Protein AF-A0A521H210-F1 (afdb_monomer)

Foldseek 3Di:
DDDDFFFEQKFWDFDDDPDDDDDDDDDDDDDDDDDDDDDDDDDDDDDDDDDDDDDDDDDDDDDDDDDDDDDDDDDDDDDDDDDDDDDDDDDDDDDDDDDDDDPDDPPVPPVPPPDDDDDDDDDDDDPDDDDDDDDDDDDDDDDDDDDDDDDPDPPPPPPVPPPPPDFDWFAWDQDQQRFIWFWKDKQNDDIFIAGAWLPAQFKAFEQVVCVVVVFDWAFDDWDFDLQAIDGWTWTWIWMQGPRLGIDIGTHTYDNHDYPPPRHGIHDYLVRCQSFKWWAALVRGTITTNDDFDPQKDFFDDDSSFTWAWKQFLNDTFIATETQSNTHGADLAFEWEFEPVVCVVNPVPDAAPGWIWIQGRPRDIDTWGKHFTPWIGGRPDIRRRYIYTYRDLHTQSVDPPRGIYGYSNHCNVFRWIDHPPVRMIHGDD

Solvent-accessible surface area (backbone atoms only — not comparable to full-atom values): 26868 Å² total; per-residue (Å²): 138,83,83,83,75,67,36,59,64,67,51,74,43,79,69,75,78,82,86,79,88,79,83,90,84,88,85,88,84,91,81,86,84,83,87,86,88,84,89,85,85,87,88,80,85,83,86,84,89,87,84,89,83,90,84,89,85,90,86,87,84,83,88,85,89,84,92,79,85,78,89,78,85,84,89,79,91,89,84,84,82,91,82,89,81,83,81,89,80,88,78,93,73,94,74,86,78,82,87,76,91,89,86,88,76,75,80,77,68,64,80,77,71,80,79,87,79,83,90,79,82,88,78,78,84,78,95,73,84,75,81,85,79,80,79,82,87,81,90,83,78,91,76,81,92,75,87,82,81,89,76,89,71,84,73,79,71,78,73,74,73,75,76,74,75,78,56,59,75,32,71,38,47,71,44,81,57,20,43,34,30,36,60,32,25,56,72,81,42,80,75,36,30,24,32,42,16,40,57,29,38,57,28,34,34,17,44,68,58,42,52,74,70,68,53,72,72,43,90,45,68,68,46,79,39,71,47,32,75,41,76,27,27,29,33,79,44,40,39,31,34,76,91,76,46,72,45,80,43,75,23,40,27,33,65,62,34,57,92,49,89,60,42,47,35,38,45,8,28,71,62,56,51,80,50,32,33,30,42,35,58,94,66,37,22,36,25,48,65,44,80,82,51,88,58,61,42,70,20,57,67,57,85,58,20,39,28,38,68,29,33,38,60,80,40,79,40,68,26,35,41,18,40,56,43,28,32,50,70,66,90,52,25,48,34,39,28,33,59,68,55,31,51,74,52,66,62,74,67,84,56,83,43,57,30,40,34,53,40,59,87,76,44,76,42,73,27,43,26,36,79,43,87,35,35,31,49,81,92,49,72,44,82,53,28,32,39,35,38,46,59,75,39,38,49,51,51,45,93,85,51,64,20,34,39,19,30,28,39,44,64,78,32,31,42,30,45,27,66,84,80,31,34,33,24,39,49,133

Structure (mmCIF, N/CA/C/O backbone):
data_AF-A0A521H210-F1
#
_entry.id   AF-A0A521H210-F1
#
loop_
_atom_site.group_PDB
_atom_site.id
_atom_site.type_symbol
_atom_site.label_atom_id
_atom_site.label_alt_id
_atom_site.label_comp_id
_atom_site.label_asym_id
_atom_site.label_entity_id
_atom_site.label_seq_id
_atom_site.pdbx_PDB_ins_code
_atom_site.Cartn_x
_atom_site.Cartn_y
_atom_site.Cartn_z
_atom_site.occupancy
_atom_site.B_iso_or_equiv
_atom_site.auth_seq_id
_atom_site.auth_comp_id
_atom_site.auth_asym_id
_atom_site.auth_atom_id
_atom_site.pdbx_PDB_model_num
ATOM 1 N N . MET A 1 1 ? 28.533 20.257 -4.626 1.00 31.44 1 MET A N 1
ATOM 2 C CA . MET A 1 1 ? 28.173 19.083 -3.803 1.00 31.44 1 MET A CA 1
ATOM 3 C C . MET A 1 1 ? 26.727 19.253 -3.381 1.00 31.44 1 MET A C 1
ATOM 5 O O . MET A 1 1 ? 26.451 20.008 -2.462 1.00 31.44 1 MET A O 1
ATOM 9 N N . GLU A 1 2 ? 25.808 18.658 -4.132 1.00 26.38 2 GLU A N 1
ATOM 10 C CA . GLU A 1 2 ? 24.368 18.766 -3.897 1.00 26.38 2 GLU A CA 1
ATOM 11 C C . GLU A 1 2 ? 23.937 17.600 -2.999 1.00 26.38 2 GLU A C 1
ATOM 13 O O . GLU A 1 2 ? 24.191 16.435 -3.316 1.00 26.38 2 GLU A O 1
ATOM 18 N N . ALA A 1 3 ? 23.385 17.909 -1.826 1.00 26.48 3 ALA A N 1
ATOM 19 C CA . ALA A 1 3 ? 22.962 16.905 -0.859 1.00 26.48 3 ALA A CA 1
ATOM 20 C C . ALA A 1 3 ? 21.762 16.126 -1.424 1.00 26.48 3 ALA A C 1
ATOM 22 O O . ALA A 1 3 ? 20.662 16.665 -1.543 1.00 26.48 3 ALA A O 1
ATOM 23 N N . LYS A 1 4 ? 21.979 14.856 -1.786 1.00 30.14 4 LYS A N 1
ATOM 24 C CA . LYS A 1 4 ? 20.923 13.939 -2.233 1.00 30.14 4 LYS A CA 1
ATOM 25 C C . LYS A 1 4 ? 19.913 13.732 -1.097 1.00 30.14 4 LYS A C 1
ATOM 27 O O . LYS A 1 4 ? 20.195 13.009 -0.144 1.00 30.14 4 LYS A O 1
ATOM 32 N N . ARG A 1 5 ? 18.733 14.348 -1.202 1.00 34.69 5 ARG A N 1
ATOM 33 C CA . ARG A 1 5 ? 17.569 14.018 -0.367 1.00 34.69 5 ARG A CA 1
ATOM 34 C C . ARG A 1 5 ? 17.012 12.679 -0.852 1.00 34.69 5 ARG A C 1
ATOM 36 O O . ARG A 1 5 ? 16.705 12.541 -2.031 1.00 34.69 5 ARG A O 1
ATOM 43 N N . THR A 1 6 ? 16.936 11.688 0.031 1.00 33.56 6 THR A N 1
ATOM 44 C CA . THR A 1 6 ? 16.388 10.356 -0.278 1.00 33.56 6 THR A CA 1
ATOM 45 C C . THR A 1 6 ? 15.039 10.206 0.417 1.00 33.56 6 THR A C 1
ATOM 47 O O . THR A 1 6 ? 14.950 10.411 1.625 1.00 33.56 6 THR A O 1
ATOM 50 N N . CYS A 1 7 ? 13.977 9.875 -0.322 1.00 32.03 7 CYS A N 1
ATOM 51 C CA . CYS A 1 7 ? 12.691 9.520 0.283 1.00 32.03 7 CYS A CA 1
ATOM 52 C C . CYS A 1 7 ? 12.790 8.093 0.821 1.00 32.03 7 CYS A C 1
ATOM 54 O O . CYS A 1 7 ? 12.877 7.171 0.023 1.00 32.03 7 CYS A O 1
ATOM 56 N N . ARG A 1 8 ? 12.810 7.885 2.140 1.00 36.78 8 ARG A N 1
ATOM 57 C CA . ARG A 1 8 ? 12.809 6.531 2.718 1.00 36.78 8 ARG A CA 1
ATOM 58 C C . ARG A 1 8 ? 11.376 6.027 2.882 1.00 36.78 8 ARG A C 1
ATOM 60 O O . ARG A 1 8 ? 10.530 6.758 3.390 1.00 36.78 8 ARG A O 1
ATOM 67 N N . ALA A 1 9 ? 11.128 4.773 2.507 1.00 41.47 9 ALA A N 1
ATOM 68 C CA . ALA A 1 9 ? 9.922 4.049 2.910 1.00 41.47 9 ALA A CA 1
ATOM 69 C C . ALA A 1 9 ? 9.745 4.096 4.442 1.00 41.47 9 ALA A C 1
ATOM 71 O O . ALA A 1 9 ? 10.730 4.014 5.189 1.00 41.47 9 ALA A O 1
ATOM 72 N N . TRP A 1 10 ? 8.497 4.256 4.897 1.00 49.28 10 TRP A N 1
ATOM 73 C CA . TRP A 1 10 ? 8.170 4.419 6.312 1.00 49.28 10 TRP A CA 1
ATOM 74 C C . TRP A 1 10 ? 8.688 3.245 7.137 1.00 49.28 10 TRP A C 1
ATOM 76 O O . TRP A 1 10 ? 8.530 2.077 6.788 1.00 49.28 10 TRP A O 1
ATOM 86 N N . ARG A 1 11 ? 9.299 3.579 8.270 1.00 53.41 11 ARG A N 1
ATOM 87 C CA . ARG A 1 11 ? 9.609 2.633 9.334 1.00 53.41 11 ARG A CA 1
ATOM 88 C C . ARG A 1 11 ? 8.986 3.182 10.598 1.00 53.41 11 ARG A C 1
ATOM 90 O O . ARG A 1 11 ? 9.487 4.162 11.139 1.00 53.41 11 ARG A O 1
ATOM 97 N N . CYS A 1 12 ? 7.925 2.542 11.067 1.00 42.34 12 CYS A N 1
ATOM 98 C CA . CYS A 1 12 ? 7.531 2.694 12.457 1.00 42.34 12 CYS A CA 1
ATOM 99 C C . CYS A 1 12 ? 8.494 1.843 13.282 1.00 42.34 12 CYS A C 1
ATOM 101 O O . CYS A 1 12 ? 8.622 0.640 13.047 1.00 42.34 12 CYS A O 1
ATOM 103 N N . ARG A 1 13 ? 9.210 2.461 14.219 1.00 47.69 13 ARG A N 1
ATOM 104 C CA . ARG A 1 13 ? 9.958 1.720 15.236 1.00 47.69 13 ARG A CA 1
ATOM 105 C C . ARG A 1 13 ? 9.367 2.042 16.605 1.00 47.69 13 ARG A C 1
ATOM 107 O O . ARG A 1 13 ? 9.136 3.222 16.883 1.00 47.69 13 ARG A O 1
ATOM 114 N N . PRO A 1 14 ? 9.136 1.039 17.468 1.00 42.44 14 PRO A N 1
ATOM 115 C CA . PRO A 1 14 ? 8.892 1.318 18.872 1.00 42.44 14 PRO A CA 1
ATOM 116 C C . PRO A 1 14 ? 10.108 2.058 19.443 1.00 42.44 14 PRO A C 1
ATOM 118 O O . PRO A 1 14 ? 11.252 1.644 19.237 1.00 42.44 14 PRO A O 1
ATOM 121 N N . ALA A 1 15 ? 9.865 3.177 20.126 1.00 36.53 15 ALA A N 1
ATOM 122 C CA . ALA A 1 15 ? 10.895 3.841 20.907 1.00 36.53 15 ALA A CA 1
ATOM 123 C C . ALA A 1 15 ? 11.220 2.942 22.110 1.00 36.53 15 ALA A C 1
ATOM 125 O O . ALA A 1 15 ? 10.415 2.814 23.029 1.00 36.53 15 ALA A O 1
ATOM 126 N N . PHE A 1 16 ? 12.368 2.265 22.086 1.00 30.52 16 PHE A N 1
ATOM 127 C CA . PHE A 1 16 ? 12.839 1.516 23.248 1.00 30.52 16 PHE A CA 1
ATOM 128 C C . PHE A 1 16 ? 13.453 2.494 24.260 1.00 30.52 16 PHE A C 1
ATOM 130 O O . PHE A 1 16 ? 14.370 3.232 23.885 1.00 30.52 16 PHE A O 1
ATOM 137 N N . PRO A 1 17 ? 13.011 2.518 25.531 1.00 32.69 17 PRO A N 1
ATOM 138 C CA . PRO A 1 17 ? 13.785 3.164 26.579 1.00 32.69 17 PRO A CA 1
ATOM 139 C C . PRO A 1 17 ? 15.101 2.402 26.789 1.00 32.69 17 PRO A C 1
ATOM 141 O O . PRO A 1 17 ? 15.158 1.177 26.656 1.00 32.69 17 PRO A O 1
ATOM 144 N N . ALA A 1 18 ? 16.168 3.147 27.086 1.00 31.72 18 ALA A N 1
ATOM 145 C CA . ALA A 1 18 ? 17.488 2.602 27.370 1.00 31.72 18 ALA A CA 1
ATOM 146 C C . ALA A 1 18 ? 17.415 1.526 28.468 1.00 31.72 18 ALA A C 1
ATOM 148 O O . ALA A 1 18 ? 16.742 1.686 29.484 1.00 31.72 18 ALA A O 1
ATOM 149 N N . THR A 1 19 ? 18.117 0.424 28.214 1.00 32.44 19 THR A N 1
ATOM 150 C CA . THR A 1 19 ? 18.245 -0.785 29.033 1.00 32.44 19 THR A CA 1
ATOM 151 C C . THR A 1 19 ? 18.390 -0.512 30.531 1.00 32.44 19 THR A C 1
ATOM 153 O O . THR A 1 19 ? 19.393 0.054 30.962 1.00 32.44 19 THR A O 1
ATOM 156 N N . VAL A 1 20 ? 17.447 -1.030 31.321 1.00 31.23 20 VAL A N 1
ATOM 157 C CA . VAL A 1 20 ? 17.667 -1.371 32.731 1.00 31.23 20 VAL A CA 1
ATOM 158 C C . VAL A 1 20 ? 18.105 -2.833 32.777 1.00 31.23 20 VAL A C 1
ATOM 160 O O . VAL A 1 20 ? 17.408 -3.726 32.303 1.00 31.23 20 VAL A O 1
ATOM 163 N N . THR A 1 21 ? 19.301 -3.060 33.306 1.00 34.91 21 THR A N 1
ATOM 164 C CA . THR A 1 21 ? 19.886 -4.374 33.580 1.00 34.91 21 THR A CA 1
ATOM 165 C C . THR A 1 21 ? 19.060 -5.127 34.624 1.00 34.91 21 THR A C 1
ATOM 167 O O . THR A 1 21 ? 18.869 -4.618 35.727 1.00 34.91 21 THR A O 1
ATOM 170 N N . SER A 1 22 ? 18.618 -6.348 34.315 1.00 33.69 22 SER A N 1
ATOM 171 C CA . SER A 1 22 ? 18.104 -7.296 35.314 1.00 33.69 22 SER A CA 1
ATOM 172 C C . SER A 1 22 ? 19.176 -8.326 35.690 1.00 33.69 22 SER A C 1
ATOM 174 O O . SER A 1 22 ? 19.973 -8.708 34.827 1.00 33.69 22 SER A O 1
ATOM 176 N N . PRO A 1 23 ? 19.213 -8.783 36.955 1.00 47.47 23 PRO A N 1
ATOM 177 C CA . PRO A 1 23 ? 20.212 -9.723 37.428 1.00 47.47 23 PRO A CA 1
ATOM 178 C C . PRO A 1 23 ? 19.828 -11.185 37.155 1.00 47.47 23 PRO A C 1
ATOM 180 O O . PRO A 1 23 ? 18.670 -11.554 36.980 1.00 47.47 23 PRO A O 1
ATOM 183 N N . THR A 1 24 ? 20.879 -11.996 37.152 1.00 43.38 24 THR A N 1
ATOM 184 C CA . THR A 1 24 ? 20.959 -13.458 37.114 1.00 43.38 24 THR A CA 1
ATOM 185 C C . THR A 1 24 ? 20.051 -14.181 38.104 1.00 43.38 24 THR A C 1
ATOM 187 O O . THR A 1 24 ? 20.038 -13.813 39.275 1.00 43.38 24 THR A O 1
ATOM 190 N N . LEU A 1 25 ? 19.479 -15.317 37.687 1.00 37.53 25 LEU A N 1
ATOM 191 C CA . LEU A 1 25 ? 19.225 -16.464 38.565 1.00 37.53 25 LEU A CA 1
ATOM 192 C C . LEU A 1 25 ? 19.379 -17.784 37.794 1.00 37.53 25 LEU A C 1
ATOM 194 O O . LEU A 1 25 ? 18.882 -17.950 36.681 1.00 37.53 25 LEU A O 1
ATOM 198 N N . SER A 1 26 ? 20.130 -18.693 38.411 1.00 35.31 26 SER A N 1
ATOM 199 C CA . SER A 1 26 ? 20.412 -20.066 38.008 1.00 35.31 26 SER A CA 1
ATOM 200 C C . SER A 1 26 ? 19.320 -21.021 38.502 1.00 35.31 26 SER A C 1
ATOM 202 O O . SER A 1 26 ? 18.672 -20.771 39.514 1.00 35.31 26 SER A O 1
ATOM 204 N N . GLY A 1 27 ? 19.153 -22.157 37.822 1.00 32.28 27 GLY A N 1
ATOM 205 C CA . GLY A 1 27 ? 18.321 -23.257 38.312 1.00 32.28 27 GLY A CA 1
ATOM 206 C C . GLY A 1 27 ? 18.152 -24.366 37.280 1.00 32.28 27 GLY A C 1
ATOM 207 O O . GLY A 1 27 ? 17.397 -24.227 36.326 1.00 32.28 27 GLY A O 1
ATOM 208 N N . ALA A 1 28 ? 18.888 -25.459 37.465 1.00 36.91 28 ALA A N 1
ATOM 209 C CA . ALA A 1 28 ? 18.878 -26.655 36.629 1.00 36.91 28 ALA A CA 1
ATOM 210 C C . ALA A 1 28 ? 17.732 -27.620 36.993 1.00 36.91 28 ALA A C 1
ATOM 212 O O . ALA A 1 28 ? 17.402 -27.759 38.166 1.00 36.91 28 ALA A O 1
ATOM 213 N N . SER A 1 29 ? 17.215 -28.384 36.022 1.00 32.16 29 SER A N 1
ATOM 214 C CA . SER A 1 29 ? 17.187 -29.859 36.101 1.00 32.16 29 SER A CA 1
ATOM 215 C C . SER A 1 29 ? 16.646 -30.542 34.830 1.00 32.16 29 SER A C 1
ATOM 217 O O . SER A 1 29 ? 15.703 -30.111 34.178 1.00 32.16 29 SER A O 1
ATOM 219 N N . SER A 1 30 ? 17.349 -31.628 34.519 1.00 35.16 30 SER A N 1
ATOM 220 C CA . SER A 1 30 ? 17.167 -32.756 33.595 1.00 35.16 30 SER A CA 1
ATOM 221 C C . SER A 1 30 ? 15.763 -33.186 33.125 1.00 35.16 30 SER A C 1
ATOM 223 O O . SER A 1 30 ? 14.871 -33.411 33.936 1.00 35.16 30 SER A O 1
ATOM 225 N N . GLY A 1 31 ? 15.673 -33.567 31.842 1.00 29.23 31 GLY A N 1
ATOM 226 C CA . GLY A 1 31 ? 14.646 -34.461 31.284 1.00 29.23 31 GLY A CA 1
ATOM 227 C C . GLY A 1 31 ? 15.064 -35.007 29.908 1.00 29.23 31 GLY A C 1
ATOM 228 O O . GLY A 1 31 ? 15.591 -34.267 29.092 1.00 29.23 31 GLY A O 1
ATOM 229 N N . ARG A 1 32 ? 14.922 -36.317 29.683 1.00 31.28 32 ARG A N 1
ATOM 230 C CA . ARG A 1 32 ? 15.595 -37.140 28.652 1.00 31.28 32 ARG A CA 1
ATOM 231 C C . ARG A 1 32 ? 15.063 -36.983 27.215 1.00 31.28 32 ARG A C 1
ATOM 233 O O . ARG A 1 32 ? 13.867 -36.854 26.997 1.00 31.28 32 ARG A O 1
ATOM 240 N N . LEU A 1 33 ? 15.976 -37.156 26.252 1.00 34.97 33 LEU A N 1
ATOM 241 C CA . LEU A 1 33 ? 15.735 -37.457 24.829 1.00 34.97 33 LEU A CA 1
ATOM 242 C C . LEU A 1 33 ? 15.386 -38.942 24.603 1.00 34.97 33 LEU A C 1
ATOM 244 O O . LEU A 1 33 ? 15.805 -39.795 25.394 1.00 34.97 33 LEU A O 1
ATOM 248 N N . PRO A 1 34 ? 14.850 -39.270 23.412 1.00 44.22 34 PRO A N 1
ATOM 249 C CA . PRO A 1 34 ? 15.469 -40.340 22.639 1.00 44.22 34 PRO A CA 1
ATOM 250 C C . PRO A 1 34 ? 15.859 -39.951 21.199 1.00 44.22 34 PRO A C 1
ATOM 252 O O . PRO A 1 34 ? 15.201 -39.187 20.501 1.00 44.22 34 PRO A O 1
ATOM 255 N N . ARG A 1 35 ? 16.995 -40.554 20.826 1.00 30.86 35 ARG A N 1
ATOM 256 C CA . ARG A 1 35 ? 17.566 -40.932 19.515 1.00 30.86 35 ARG A CA 1
ATOM 257 C C . ARG A 1 35 ? 16.498 -41.253 18.447 1.00 30.86 35 ARG A C 1
ATOM 259 O O . ARG A 1 35 ? 15.426 -41.705 18.806 1.00 30.86 35 ARG A O 1
ATOM 266 N N . SER A 1 36 ? 16.701 -41.218 17.130 1.00 30.19 36 SER A N 1
ATOM 267 C CA . SER A 1 36 ? 17.809 -40.932 16.205 1.00 30.19 36 SER A CA 1
ATOM 268 C C . SER A 1 36 ? 17.250 -41.137 14.788 1.00 30.19 36 SER A C 1
ATOM 270 O O . SER A 1 36 ? 16.510 -42.098 14.592 1.00 30.19 36 SER A O 1
ATOM 272 N N . CYS A 1 37 ? 17.687 -40.372 13.787 1.00 27.47 37 CYS A N 1
ATOM 273 C CA . CYS A 1 37 ? 17.917 -40.911 12.440 1.00 27.47 37 CYS A CA 1
ATOM 274 C C . CYS A 1 37 ? 18.863 -40.001 11.655 1.00 27.47 37 CYS A C 1
ATOM 276 O O . CYS A 1 37 ? 18.817 -38.779 11.761 1.00 27.47 37 CYS A O 1
ATOM 278 N N . ALA A 1 38 ? 19.778 -40.640 10.936 1.00 29.42 38 ALA A N 1
ATOM 279 C CA . ALA A 1 38 ? 20.983 -40.066 10.370 1.00 29.42 38 ALA A CA 1
ATOM 280 C C . ALA A 1 38 ? 20.926 -39.974 8.837 1.00 29.42 38 ALA A C 1
ATOM 282 O O . ALA A 1 38 ? 20.144 -40.662 8.183 1.00 29.42 38 ALA A O 1
ATOM 283 N N . SER A 1 39 ? 21.924 -39.252 8.309 1.00 29.44 39 SER A N 1
ATOM 284 C CA . SER A 1 39 ? 22.456 -39.282 6.933 1.00 29.44 39 SER A CA 1
ATOM 285 C C . SER A 1 39 ? 21.775 -38.305 5.949 1.00 29.44 39 SER A C 1
ATOM 287 O O . SER A 1 39 ? 20.563 -38.181 5.945 1.00 29.44 39 SER A O 1
ATOM 289 N N . ARG A 1 40 ? 22.456 -37.534 5.087 1.00 30.59 40 ARG A N 1
ATOM 290 C CA . ARG A 1 40 ? 23.865 -37.453 4.655 1.00 30.59 40 ARG A CA 1
ATOM 291 C C . ARG A 1 40 ? 24.197 -35.989 4.319 1.00 30.59 40 ARG A C 1
ATOM 293 O O . ARG A 1 40 ? 23.478 -35.375 3.538 1.00 30.59 40 ARG A O 1
ATOM 300 N N . ALA A 1 41 ? 25.321 -35.468 4.810 1.00 29.64 41 ALA A N 1
ATOM 301 C CA . ALA A 1 41 ? 25.922 -34.223 4.327 1.00 29.64 41 ALA A CA 1
ATOM 302 C C . ALA A 1 41 ? 27.171 -34.561 3.499 1.00 29.64 41 ALA A C 1
ATOM 304 O O . ALA A 1 41 ? 28.037 -35.307 3.960 1.00 29.64 41 ALA A O 1
ATOM 305 N N . ARG A 1 42 ? 27.255 -34.043 2.266 1.00 32.88 42 ARG A N 1
ATOM 306 C CA . ARG A 1 42 ? 28.463 -34.130 1.434 1.00 32.88 42 ARG A CA 1
ATOM 307 C C . ARG A 1 42 ? 29.364 -32.933 1.722 1.00 32.88 42 ARG A C 1
ATOM 309 O O . ARG A 1 42 ? 28.931 -31.787 1.708 1.00 32.88 42 ARG A O 1
ATOM 316 N N . SER A 1 43 ? 30.616 -33.272 1.992 1.00 28.30 43 SER A N 1
ATOM 317 C CA . SER A 1 43 ? 31.767 -32.414 2.242 1.00 28.30 43 SER A CA 1
ATOM 318 C C . SER A 1 43 ? 32.208 -31.672 0.975 1.00 28.30 43 SER A C 1
ATOM 320 O O . SER A 1 43 ? 32.432 -32.308 -0.054 1.00 28.30 43 SER A O 1
ATOM 322 N N . CYS A 1 44 ? 32.402 -30.354 1.074 1.00 30.75 44 CYS A N 1
ATOM 323 C CA . CYS A 1 44 ? 33.245 -29.584 0.160 1.00 30.75 44 CYS A CA 1
ATOM 324 C C . CYS A 1 44 ? 34.423 -29.002 0.950 1.00 30.75 44 CYS A C 1
ATOM 326 O O . CYS A 1 44 ? 34.255 -28.244 1.907 1.00 30.75 44 CYS A O 1
ATOM 328 N N . LYS A 1 45 ? 35.624 -29.420 0.542 1.00 30.06 45 LYS A N 1
ATOM 329 C CA . LYS A 1 45 ? 36.933 -29.079 1.103 1.00 30.06 45 LYS A CA 1
ATOM 330 C C . LYS A 1 45 ? 37.266 -27.594 0.900 1.00 30.06 45 LYS A C 1
ATOM 332 O O . LYS A 1 45 ? 37.170 -27.084 -0.212 1.00 30.06 45 LYS A O 1
ATOM 337 N N . ARG A 1 46 ? 37.761 -26.943 1.956 1.00 33.94 46 ARG A N 1
ATOM 338 C CA . ARG A 1 46 ? 38.636 -25.757 1.882 1.00 33.94 46 ARG A CA 1
ATOM 339 C C . ARG A 1 46 ? 40.078 -26.197 1.595 1.00 33.94 46 ARG A C 1
ATOM 341 O O . ARG A 1 46 ? 40.481 -27.226 2.139 1.00 33.94 46 ARG A O 1
ATOM 348 N N . PRO A 1 47 ? 40.893 -25.384 0.907 1.00 43.94 47 PRO A N 1
ATOM 349 C CA . PRO A 1 47 ? 42.327 -25.363 1.128 1.00 43.94 47 PRO A CA 1
ATOM 350 C C . PRO A 1 47 ? 42.775 -24.123 1.909 1.00 43.94 47 PRO A C 1
ATOM 352 O O . PRO A 1 47 ? 42.078 -23.114 2.020 1.00 43.94 47 PRO A O 1
ATOM 355 N N . ALA A 1 48 ? 43.939 -24.308 2.517 1.00 32.38 48 ALA A N 1
ATOM 356 C CA . ALA A 1 48 ? 44.527 -23.549 3.597 1.00 32.38 48 ALA A CA 1
ATOM 357 C C . ALA A 1 48 ? 45.338 -22.323 3.142 1.00 32.38 48 ALA A C 1
ATOM 359 O O . ALA A 1 48 ? 45.546 -22.066 1.960 1.00 32.38 48 ALA A O 1
ATOM 360 N N . ALA A 1 49 ? 45.771 -21.586 4.161 1.00 33.34 49 ALA A N 1
ATOM 361 C CA . ALA A 1 49 ? 46.521 -20.345 4.143 1.00 33.34 49 ALA A CA 1
ATOM 362 C C . ALA A 1 49 ? 47.920 -20.435 3.509 1.00 33.34 49 ALA A C 1
ATOM 364 O O . ALA A 1 49 ? 48.596 -21.457 3.601 1.00 33.34 49 ALA A O 1
ATOM 365 N N . ALA A 1 50 ? 48.391 -19.287 3.015 1.00 32.56 50 ALA A N 1
ATOM 366 C CA . ALA A 1 50 ? 49.806 -18.981 2.847 1.00 32.56 50 ALA A CA 1
ATOM 367 C C . ALA A 1 50 ? 50.097 -17.528 3.288 1.00 32.56 50 ALA A C 1
ATOM 369 O O . ALA A 1 50 ? 49.567 -16.562 2.744 1.00 32.56 50 ALA A O 1
ATOM 370 N N . ARG A 1 51 ? 50.946 -17.402 4.308 1.00 35.94 51 ARG A N 1
ATOM 371 C CA . ARG A 1 51 ? 51.849 -16.285 4.661 1.00 35.94 51 ARG A CA 1
ATOM 372 C C . ARG A 1 51 ? 53.165 -16.988 5.046 1.00 35.94 51 ARG A C 1
ATOM 374 O O . ARG A 1 51 ? 53.043 -18.086 5.594 1.00 35.94 51 ARG A O 1
ATOM 381 N N . PRO A 1 52 ? 54.379 -16.437 4.819 1.00 48.72 52 PRO A N 1
ATOM 382 C CA . PRO A 1 52 ? 54.765 -15.098 5.301 1.00 48.72 52 PRO A CA 1
ATOM 383 C C . PRO A 1 52 ? 55.829 -14.346 4.458 1.00 48.72 52 PRO A C 1
ATOM 385 O O . PRO A 1 52 ? 56.478 -14.927 3.602 1.00 48.72 52 PRO A O 1
ATOM 388 N N . SER A 1 53 ? 56.093 -13.074 4.790 1.00 32.25 53 SER A N 1
ATOM 389 C CA . SER A 1 53 ? 57.470 -12.575 4.993 1.00 32.25 53 SER A CA 1
ATOM 390 C C . SER A 1 53 ? 57.482 -11.171 5.610 1.00 32.25 53 SER A C 1
ATOM 392 O O . SER A 1 53 ? 56.732 -10.285 5.204 1.00 32.25 53 SER A O 1
ATOM 394 N N . LEU A 1 54 ? 58.354 -11.010 6.607 1.00 34.22 54 LEU A N 1
ATOM 395 C CA . LEU A 1 54 ? 58.716 -9.777 7.301 1.00 34.22 54 LEU A CA 1
ATOM 396 C C . LEU A 1 54 ? 59.463 -8.788 6.387 1.00 34.22 54 LEU A C 1
ATOM 398 O O . LEU A 1 54 ? 60.216 -9.196 5.510 1.00 34.22 54 LEU A O 1
ATOM 402 N N . GLY A 1 55 ? 59.355 -7.496 6.709 1.00 29.03 55 GLY A N 1
ATOM 403 C CA . GLY A 1 55 ? 60.237 -6.432 6.226 1.00 29.03 55 GLY A CA 1
ATOM 404 C C . GLY A 1 55 ? 59.993 -5.134 7.000 1.00 29.03 55 GLY A C 1
ATOM 405 O O . GLY A 1 55 ? 58.952 -4.506 6.873 1.00 29.03 55 GLY A O 1
ATOM 406 N N . SER A 1 56 ? 60.934 -4.790 7.870 1.00 31.58 56 SER A N 1
ATOM 407 C CA . SER A 1 56 ? 60.912 -3.759 8.916 1.00 31.58 56 SER A CA 1
ATOM 408 C C . SER A 1 56 ? 61.277 -2.336 8.447 1.00 31.58 56 SER A C 1
ATOM 410 O O . SER A 1 56 ? 62.198 -2.224 7.646 1.00 31.58 56 SER A O 1
ATOM 412 N N . ARG A 1 57 ? 60.725 -1.274 9.070 1.00 32.41 57 ARG A N 1
ATOM 413 C CA . ARG A 1 57 ? 61.425 -0.299 9.966 1.00 32.41 57 ARG A CA 1
ATOM 414 C C . ARG A 1 57 ? 60.796 1.113 10.025 1.00 32.41 57 ARG A C 1
ATOM 416 O O . ARG A 1 57 ? 60.586 1.756 9.012 1.00 32.41 57 ARG A O 1
ATOM 423 N N . MET A 1 58 ? 60.709 1.575 11.282 1.00 29.56 58 MET A N 1
ATOM 424 C CA . MET A 1 58 ? 60.988 2.912 11.853 1.00 29.56 58 MET A CA 1
ATOM 425 C C . MET A 1 58 ? 60.095 4.134 11.580 1.00 29.56 58 MET A C 1
ATOM 427 O O . MET A 1 58 ? 59.932 4.589 10.458 1.00 29.56 58 MET A O 1
ATOM 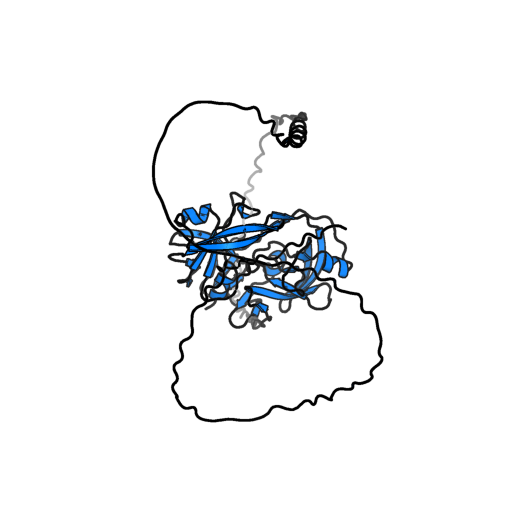431 N N . GLY A 1 59 ? 59.692 4.770 12.692 1.00 29.31 59 GLY A N 1
ATOM 432 C CA . GLY A 1 59 ? 59.269 6.172 12.751 1.00 29.31 59 GLY A CA 1
ATOM 433 C C . GLY A 1 59 ? 58.473 6.525 14.012 1.00 29.31 59 GLY A C 1
ATOM 434 O O . GLY A 1 59 ? 57.269 6.728 13.935 1.00 29.31 59 GLY A O 1
ATOM 435 N N . ALA A 1 60 ? 59.125 6.573 15.178 1.00 32.59 60 ALA A N 1
ATOM 436 C CA . ALA A 1 60 ? 58.531 7.005 16.447 1.00 32.59 60 ALA A CA 1
ATOM 437 C C . ALA A 1 60 ? 58.643 8.530 16.642 1.00 32.59 60 ALA A C 1
ATOM 439 O O . ALA A 1 60 ? 59.707 9.097 16.402 1.00 32.59 60 ALA A O 1
ATOM 440 N N . ALA A 1 61 ? 57.600 9.174 17.183 1.00 32.53 61 ALA A N 1
ATOM 441 C CA . ALA A 1 61 ? 57.688 10.530 17.732 1.00 32.53 61 ALA A CA 1
ATOM 442 C C . ALA A 1 61 ? 56.812 10.714 18.991 1.00 32.53 61 ALA A C 1
ATOM 444 O O . ALA A 1 61 ? 55.603 10.884 18.927 1.00 32.53 61 ALA A O 1
ATOM 445 N N . ARG A 1 62 ? 57.511 10.655 20.133 1.00 31.73 62 ARG A N 1
ATOM 446 C CA . ARG A 1 62 ? 57.396 11.420 21.394 1.00 31.73 62 ARG A CA 1
ATOM 447 C C . ARG A 1 62 ? 56.018 11.812 21.958 1.00 31.73 62 ARG A C 1
ATOM 449 O O . ARG A 1 62 ? 55.380 12.756 21.512 1.00 31.73 62 ARG A O 1
ATOM 456 N N . ALA A 1 63 ? 55.739 11.234 23.127 1.00 31.66 63 ALA A N 1
ATOM 457 C CA . ALA A 1 63 ? 54.918 11.805 24.193 1.00 31.66 63 ALA A CA 1
ATOM 458 C C . ALA A 1 63 ? 55.751 12.730 25.113 1.00 31.66 63 ALA A C 1
ATOM 460 O O . ALA A 1 63 ? 56.934 12.470 25.353 1.00 31.66 63 ALA A O 1
ATOM 461 N N . ARG A 1 64 ? 55.122 13.766 25.687 1.00 36.84 64 ARG A N 1
ATOM 462 C CA . ARG A 1 64 ? 55.589 14.453 26.906 1.00 36.84 64 ARG A CA 1
ATOM 463 C C . ARG A 1 64 ? 54.500 14.400 27.983 1.00 36.84 64 ARG A C 1
ATOM 465 O O . ARG A 1 64 ? 53.340 14.683 27.711 1.00 36.84 64 ARG A O 1
ATOM 472 N N . LYS A 1 65 ? 54.940 14.021 29.185 1.00 34.91 65 LYS A N 1
ATOM 473 C CA . LYS A 1 65 ? 54.280 14.077 30.501 1.00 34.91 65 LYS A CA 1
ATOM 474 C C . LYS A 1 65 ? 54.432 15.472 31.128 1.00 34.91 65 LYS A C 1
ATOM 476 O O . LYS A 1 65 ? 55.481 16.080 30.937 1.00 34.91 65 LYS A O 1
ATOM 481 N N . ALA A 1 66 ? 53.471 15.854 31.971 1.00 32.44 66 ALA A N 1
ATOM 482 C CA . ALA A 1 66 ? 53.631 16.536 33.274 1.00 32.44 66 ALA A CA 1
ATOM 483 C C . ALA A 1 66 ? 52.234 16.534 33.955 1.00 32.44 66 ALA A C 1
ATOM 485 O O . ALA A 1 66 ? 51.292 16.992 33.322 1.00 32.44 66 ALA A O 1
ATOM 486 N N . THR A 1 67 ? 51.919 15.761 35.008 1.00 34.28 67 THR A N 1
ATOM 487 C CA . THR A 1 67 ? 52.285 15.778 36.455 1.00 34.28 67 THR A CA 1
ATOM 488 C C . THR A 1 67 ? 51.600 16.856 37.311 1.00 34.28 67 THR A C 1
ATOM 490 O O . THR A 1 67 ? 51.727 18.036 37.008 1.00 34.28 67 THR A O 1
ATOM 493 N N . GLY A 1 68 ? 50.997 16.400 38.425 1.00 29.58 68 GLY A N 1
ATOM 494 C CA . GLY A 1 68 ? 50.477 17.152 39.589 1.00 29.58 68 GLY A CA 1
ATOM 495 C C . GLY A 1 68 ? 49.003 16.797 39.862 1.00 29.58 68 GLY A C 1
ATOM 496 O O . GLY A 1 68 ? 48.167 17.222 39.077 1.00 29.58 68 GLY A O 1
ATOM 497 N N . ALA A 1 69 ? 48.597 15.878 40.760 1.00 31.86 69 ALA A N 1
ATOM 498 C CA . ALA A 1 69 ? 48.766 15.801 42.232 1.00 31.86 69 ALA A CA 1
ATOM 499 C C . ALA A 1 69 ? 48.240 17.077 42.927 1.00 31.86 69 ALA A C 1
ATOM 501 O O . ALA A 1 69 ? 48.602 18.160 42.488 1.00 31.86 69 ALA A O 1
ATOM 502 N N . SER A 1 70 ? 47.419 17.070 43.980 1.00 32.53 70 SER A N 1
ATOM 503 C CA . SER A 1 70 ? 46.894 16.038 44.892 1.00 32.53 70 SER A CA 1
ATOM 504 C C . SER A 1 70 ? 45.877 16.707 45.849 1.00 32.53 70 SER A C 1
ATOM 506 O O . SER A 1 70 ? 45.920 17.926 45.981 1.00 32.53 70 SER A O 1
ATOM 508 N N . ASP A 1 71 ? 45.051 15.886 46.516 1.00 30.92 71 ASP A N 1
ATOM 509 C CA . ASP A 1 71 ? 44.417 16.043 47.850 1.00 30.92 71 ASP A CA 1
ATOM 510 C C . ASP A 1 71 ? 43.508 17.263 48.143 1.00 30.92 71 ASP A C 1
ATOM 512 O O . ASP A 1 71 ? 43.746 18.376 47.703 1.00 30.92 71 ASP A O 1
ATOM 516 N N . GLY A 1 72 ? 42.425 17.166 48.919 1.00 30.36 72 GLY A N 1
ATOM 517 C CA . GLY A 1 72 ? 41.865 16.083 49.724 1.00 30.36 72 GLY A CA 1
ATOM 518 C C . GLY A 1 72 ? 40.635 16.586 50.511 1.00 30.36 72 GLY A C 1
ATOM 519 O O . GLY A 1 72 ? 40.331 17.776 50.463 1.00 30.36 72 GLY A O 1
ATOM 520 N N . SER A 1 73 ? 39.997 15.662 51.252 1.00 31.80 73 SER A N 1
ATOM 521 C CA . SER A 1 73 ? 39.058 15.832 52.400 1.00 31.80 73 SER A CA 1
ATOM 522 C C . SER A 1 73 ? 37.764 16.647 52.176 1.00 31.80 73 SER A C 1
ATOM 524 O O . SER A 1 73 ? 37.819 17.808 51.798 1.00 31.80 73 SER A O 1
ATOM 526 N N . ALA A 1 74 ? 36.554 16.075 52.246 1.00 31.94 74 ALA A N 1
ATOM 527 C CA . ALA A 1 74 ? 35.841 15.385 53.345 1.00 31.94 74 ALA A CA 1
ATOM 528 C C . ALA A 1 74 ? 35.094 16.344 54.297 1.00 31.94 74 ALA A C 1
ATOM 530 O O . ALA A 1 74 ? 35.746 17.151 54.946 1.00 31.94 74 ALA A O 1
ATOM 531 N N . GLU A 1 75 ? 33.763 16.135 54.353 1.00 32.66 75 GLU A N 1
ATOM 532 C CA . GLU A 1 75 ? 32.811 16.358 55.472 1.00 32.66 75 GLU A CA 1
ATOM 533 C C . GLU A 1 75 ? 32.665 17.821 55.978 1.00 32.66 75 GLU A C 1
ATOM 535 O O . GLU A 1 75 ? 33.597 18.604 55.942 1.00 32.66 75 GLU A O 1
ATOM 540 N N . ASP A 1 76 ? 31.520 18.375 56.383 1.00 30.53 76 ASP A N 1
ATOM 541 C CA . ASP A 1 76 ? 30.268 17.853 56.921 1.00 30.53 76 ASP A CA 1
ATOM 542 C C . ASP A 1 76 ? 29.160 18.935 56.814 1.00 30.53 76 ASP A C 1
ATOM 544 O O . ASP A 1 76 ? 29.440 20.128 56.712 1.00 30.53 76 ASP A O 1
ATOM 548 N N . VAL A 1 77 ? 27.905 18.467 56.818 1.00 30.75 77 VAL A N 1
ATOM 549 C CA . VAL A 1 77 ? 26.724 18.957 57.571 1.00 30.75 77 VAL A CA 1
ATOM 550 C C . VAL A 1 77 ? 26.639 20.453 57.954 1.00 30.75 77 VAL A C 1
ATOM 552 O O . VAL A 1 77 ? 27.458 20.936 58.718 1.00 30.75 77 VAL A O 1
ATOM 555 N N . GLU A 1 78 ? 25.574 21.159 57.526 1.00 27.22 78 GLU A N 1
ATOM 556 C CA . GLU A 1 78 ? 24.437 21.617 58.373 1.00 27.22 78 GLU A CA 1
ATOM 557 C C . GLU A 1 78 ? 23.501 22.607 57.625 1.00 27.22 78 GLU A C 1
ATOM 559 O O . GLU A 1 78 ? 23.920 23.509 56.903 1.00 27.22 78 GLU A O 1
ATOM 564 N N . VAL A 1 79 ? 22.194 22.421 57.816 1.00 34.47 79 VAL A N 1
ATOM 565 C CA . VAL A 1 79 ? 21.059 23.314 57.478 1.00 34.47 79 VAL A CA 1
ATOM 566 C C . VAL A 1 79 ? 20.637 23.907 58.835 1.00 34.47 79 VAL A C 1
ATOM 568 O O . VAL A 1 79 ? 20.579 23.082 59.748 1.00 34.47 79 VAL A O 1
ATOM 571 N N . PRO A 1 80 ? 20.293 25.208 59.068 1.00 42.81 80 PRO A N 1
ATOM 572 C CA . PRO A 1 80 ? 19.086 25.831 58.489 1.00 42.81 80 PRO A CA 1
ATOM 573 C C . PRO A 1 80 ? 18.988 27.387 58.467 1.00 42.81 80 PRO A C 1
ATOM 575 O O . PRO A 1 80 ? 19.695 28.114 59.150 1.00 42.81 80 PRO A O 1
ATOM 578 N N . GLY A 1 81 ? 17.941 27.890 57.796 1.00 30.67 81 GLY A N 1
ATOM 579 C CA . GLY A 1 81 ? 17.058 28.893 58.414 1.00 30.67 81 GLY A CA 1
ATOM 580 C C . GLY A 1 81 ? 17.262 30.385 58.101 1.00 30.67 81 GLY A C 1
ATOM 581 O O . GLY A 1 81 ? 18.188 31.023 58.573 1.00 30.67 81 GLY A O 1
ATOM 582 N N . LEU A 1 82 ? 16.241 30.949 57.438 1.00 30.38 82 LEU A N 1
ATOM 583 C CA . LEU A 1 82 ? 15.549 32.201 57.803 1.00 30.38 82 LEU A CA 1
ATOM 584 C C . LEU A 1 82 ? 16.391 33.474 58.057 1.00 30.38 82 LEU A C 1
ATOM 586 O O . LEU A 1 82 ? 16.901 33.673 59.153 1.00 30.38 82 LEU A O 1
ATOM 590 N N . ARG A 1 83 ? 16.270 34.471 57.167 1.00 33.16 83 ARG A N 1
ATOM 591 C CA . ARG A 1 83 ? 15.435 35.676 57.405 1.00 33.16 83 ARG A CA 1
ATOM 592 C C . ARG A 1 83 ? 15.523 36.695 56.266 1.00 33.16 83 ARG A C 1
ATOM 594 O O . ARG A 1 83 ? 16.567 36.931 55.673 1.00 33.16 83 ARG A O 1
ATOM 601 N N . LEU A 1 84 ? 14.362 37.295 56.022 1.00 39.03 84 LEU A N 1
ATOM 602 C CA . LEU A 1 84 ? 14.118 38.518 55.264 1.00 39.03 84 LEU A CA 1
ATOM 603 C C . LEU A 1 84 ? 14.707 39.744 55.987 1.00 39.03 84 LEU A C 1
ATOM 605 O O . LEU A 1 84 ? 14.660 39.812 57.214 1.00 39.03 84 LEU A O 1
ATOM 609 N N . GLY A 1 85 ? 15.169 40.723 55.208 1.00 32.16 85 GLY A N 1
ATOM 610 C CA . GLY A 1 85 ? 15.609 42.055 55.646 1.00 32.16 85 GLY A CA 1
ATOM 611 C C . GLY A 1 85 ? 16.594 42.618 54.620 1.00 32.16 85 GLY A C 1
ATOM 612 O O . GLY A 1 85 ? 17.748 42.221 54.604 1.00 32.16 85 GLY A O 1
ATOM 613 N N . ASP A 1 86 ? 16.109 43.217 53.538 1.00 35.72 86 ASP A N 1
ATOM 614 C CA . ASP A 1 86 ? 15.860 44.658 53.372 1.00 35.72 86 ASP A CA 1
ATOM 615 C C . ASP A 1 86 ? 17.134 45.471 53.041 1.00 35.72 86 ASP A C 1
ATOM 617 O O . ASP A 1 86 ? 18.197 45.291 53.620 1.00 35.72 86 ASP A O 1
ATOM 621 N N . GLN A 1 87 ? 16.950 46.402 52.103 1.00 34.09 87 GLN A N 1
ATOM 622 C CA . GLN A 1 87 ? 17.809 47.537 51.740 1.00 34.09 87 GLN A CA 1
ATOM 623 C C . GLN A 1 87 ? 19.027 47.306 50.828 1.00 34.09 87 GLN A C 1
ATOM 625 O O . GLN A 1 87 ? 20.159 47.080 51.235 1.00 34.09 87 GLN A O 1
ATOM 630 N N . GLY A 1 88 ? 18.772 47.548 49.539 1.00 34.91 88 GLY A N 1
ATOM 631 C CA . GLY A 1 88 ? 19.370 48.683 48.834 1.00 34.91 88 GLY A CA 1
ATOM 632 C C . GLY A 1 88 ? 20.892 48.729 48.695 1.00 34.91 88 GLY A C 1
ATOM 633 O O . GLY A 1 88 ? 21.586 49.216 49.577 1.00 34.91 88 GLY A O 1
ATOM 634 N N . ARG A 1 89 ? 21.378 48.428 47.485 1.00 37.88 89 ARG A N 1
ATOM 635 C CA . ARG A 1 89 ? 22.374 49.242 46.758 1.00 37.88 89 ARG A CA 1
ATOM 636 C C . ARG A 1 89 ? 22.550 48.708 45.336 1.00 37.88 89 ARG A C 1
ATOM 638 O O . ARG A 1 89 ? 22.871 47.544 45.127 1.00 37.88 89 ARG A O 1
ATOM 645 N N . ARG A 1 90 ? 22.349 49.591 44.353 1.00 40.03 90 ARG A N 1
ATOM 646 C CA . ARG A 1 90 ? 22.873 49.419 42.991 1.00 40.03 90 ARG A CA 1
ATOM 647 C C . ARG A 1 90 ? 24.404 49.382 43.060 1.00 40.03 90 ARG A C 1
ATOM 649 O O . ARG A 1 90 ? 24.986 50.149 43.827 1.00 40.03 90 ARG A O 1
ATOM 656 N N . PRO A 1 91 ? 25.040 48.589 42.194 1.00 45.72 91 PRO A N 1
ATOM 657 C CA . PRO A 1 91 ? 25.938 49.234 41.250 1.00 45.72 91 PRO A CA 1
ATOM 658 C C . PRO A 1 91 ? 25.669 48.797 39.813 1.00 45.72 91 PRO A C 1
ATOM 660 O O . PRO A 1 91 ? 25.214 47.694 39.511 1.00 45.72 91 PRO A O 1
ATOM 663 N N . GLU A 1 92 ? 25.932 49.746 38.930 1.00 41.22 92 GLU A N 1
ATOM 664 C CA . GLU A 1 92 ? 25.917 49.613 37.488 1.00 41.22 92 GLU A CA 1
ATOM 665 C C . GLU A 1 92 ? 26.874 48.505 37.036 1.00 41.22 92 GLU A C 1
ATOM 667 O O . GLU A 1 92 ? 28.040 48.463 37.418 1.00 41.22 92 GLU A O 1
ATOM 672 N N . GLY A 1 93 ? 26.371 47.612 36.188 1.00 33.22 93 GLY A N 1
ATOM 673 C CA . GLY A 1 93 ? 27.158 46.586 35.520 1.00 33.22 93 GLY A CA 1
ATOM 674 C C . GLY A 1 93 ? 26.658 46.429 34.095 1.00 33.22 93 GLY A C 1
ATOM 675 O O . GLY A 1 93 ? 25.638 45.792 33.843 1.00 33.22 93 GLY A O 1
ATOM 676 N N . HIS A 1 94 ? 27.360 47.060 33.158 1.00 42.75 94 HIS A N 1
ATOM 677 C CA . HIS A 1 94 ? 27.167 46.899 31.724 1.00 42.75 94 HIS A CA 1
ATOM 678 C C . HIS A 1 94 ? 27.285 45.423 31.316 1.00 42.75 94 HIS A C 1
ATOM 680 O O . HIS A 1 94 ? 28.387 44.888 31.224 1.00 42.75 94 HIS A O 1
ATOM 686 N N . SER A 1 95 ? 26.161 44.782 30.983 1.00 35.16 95 SER A N 1
ATOM 687 C CA . SER A 1 95 ? 26.161 43.522 30.238 1.00 35.16 95 SER A CA 1
ATOM 688 C C . SER A 1 95 ? 25.591 43.754 28.836 1.00 35.16 95 SER A C 1
ATOM 690 O O . SER A 1 95 ? 24.465 44.214 28.621 1.00 35.16 95 SER A O 1
ATOM 692 N N . ARG A 1 96 ? 26.456 43.516 27.849 1.00 37.56 96 ARG A N 1
ATOM 693 C CA . ARG A 1 96 ? 26.160 43.595 26.421 1.00 37.56 96 ARG A CA 1
ATOM 694 C C . ARG A 1 96 ? 25.162 42.491 26.065 1.00 37.56 96 ARG A C 1
ATOM 696 O O . ARG A 1 96 ? 25.504 41.314 26.069 1.00 37.56 96 ARG A O 1
ATOM 703 N N . ARG A 1 97 ? 23.936 42.880 25.705 1.00 34.62 97 ARG A N 1
ATOM 704 C CA . ARG A 1 97 ? 22.954 41.998 25.053 1.00 34.62 97 ARG A CA 1
ATOM 705 C C . ARG A 1 97 ? 23.472 41.552 23.675 1.00 34.62 97 ARG A C 1
ATOM 707 O O . ARG A 1 97 ? 23.870 42.420 22.893 1.00 34.62 97 ARG A O 1
ATOM 714 N N . PRO A 1 98 ? 23.379 40.265 23.298 1.00 41.69 98 PRO A N 1
ATOM 715 C CA . PRO A 1 98 ? 23.511 39.873 21.905 1.00 41.69 98 PRO A CA 1
ATOM 716 C C . PRO A 1 98 ? 22.234 40.247 21.138 1.00 41.69 98 PRO A C 1
ATOM 718 O O . PRO A 1 98 ? 21.108 39.957 21.547 1.00 41.69 98 PRO A O 1
ATOM 721 N N . ARG A 1 99 ? 22.426 40.954 20.020 1.00 38.38 99 ARG A N 1
ATOM 722 C CA . ARG A 1 99 ? 21.381 41.393 19.091 1.00 38.38 99 ARG A CA 1
ATOM 723 C C . ARG A 1 99 ? 20.743 40.187 18.402 1.00 38.38 99 ARG A C 1
ATOM 725 O O . ARG A 1 99 ? 21.344 39.579 17.525 1.00 38.38 99 ARG A O 1
ATOM 732 N N . GLY A 1 100 ? 19.488 39.914 18.738 1.00 35.19 100 GLY A N 1
ATOM 733 C CA . GLY A 1 100 ? 18.565 39.223 17.847 1.00 35.19 100 GLY A CA 1
ATOM 734 C C . GLY A 1 100 ? 17.862 40.204 16.901 1.00 35.19 100 GLY A C 1
ATOM 735 O O . GLY A 1 100 ? 17.683 41.377 17.226 1.00 35.19 100 GLY A O 1
ATOM 736 N N . ARG A 1 101 ? 17.370 39.653 15.784 1.00 40.28 101 ARG A N 1
ATOM 737 C CA . ARG A 1 101 ? 16.331 40.190 14.880 1.00 40.28 101 ARG A CA 1
ATOM 738 C C . ARG A 1 101 ? 16.774 41.224 13.840 1.00 40.28 101 ARG A C 1
ATOM 740 O O . ARG A 1 101 ? 16.615 42.424 14.038 1.00 40.28 101 ARG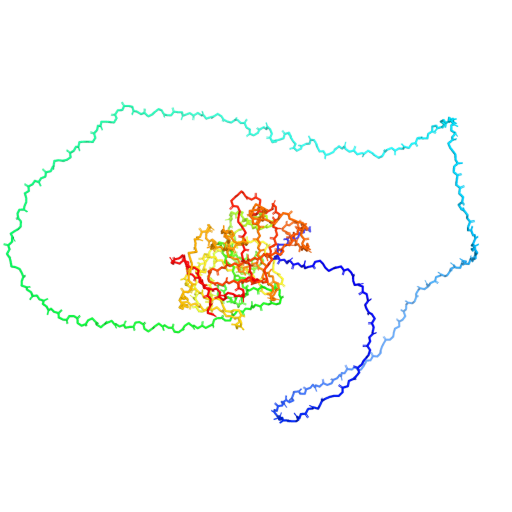 A O 1
ATOM 747 N N . ARG A 1 102 ? 17.157 40.739 12.650 1.00 40.56 102 ARG A N 1
ATOM 748 C CA . ARG A 1 102 ? 16.957 41.478 11.385 1.00 40.56 102 ARG A CA 1
ATOM 749 C C . ARG A 1 102 ? 17.022 40.622 10.111 1.00 40.56 102 ARG A C 1
ATOM 751 O O . ARG A 1 102 ? 17.583 41.057 9.123 1.00 40.56 102 ARG A O 1
ATOM 758 N N . VAL A 1 103 ? 16.396 39.444 10.076 1.00 43.03 103 VAL A N 1
ATOM 759 C CA . VAL A 1 103 ? 16.117 38.750 8.799 1.00 43.03 103 VAL A CA 1
ATOM 760 C C . VAL A 1 103 ? 14.786 38.009 8.905 1.00 43.03 103 VAL A C 1
ATOM 762 O O . VAL A 1 103 ? 14.770 36.807 9.082 1.00 43.03 103 VAL A O 1
ATOM 765 N N . LEU A 1 104 ? 13.658 38.727 8.899 1.00 41.22 104 LEU A N 1
ATOM 766 C CA . LEU A 1 104 ? 12.314 38.132 8.731 1.00 41.22 104 LEU A CA 1
ATOM 767 C C . LEU A 1 104 ? 11.269 39.202 8.352 1.00 41.22 104 LEU A C 1
ATOM 769 O O . LEU A 1 104 ? 10.142 39.225 8.838 1.00 41.22 104 LEU A O 1
ATOM 773 N N . ARG A 1 105 ? 11.658 40.149 7.487 1.00 37.00 105 ARG A N 1
ATOM 774 C CA . ARG A 1 105 ? 10.747 41.189 6.969 1.00 37.00 105 ARG A CA 1
ATOM 775 C C . ARG A 1 105 ? 10.772 41.370 5.449 1.00 37.00 105 ARG A C 1
ATOM 777 O O . ARG A 1 105 ? 10.156 42.305 4.959 1.00 37.00 105 ARG A O 1
ATOM 784 N N . ARG A 1 106 ? 11.423 40.468 4.700 1.00 40.91 106 ARG A N 1
ATOM 785 C CA . ARG A 1 106 ? 11.485 40.547 3.227 1.00 40.91 106 ARG A CA 1
ATOM 786 C C . ARG A 1 106 ? 10.626 39.535 2.463 1.00 40.91 106 ARG A C 1
ATOM 788 O O . ARG A 1 106 ? 10.389 39.761 1.293 1.00 40.91 106 ARG A O 1
ATOM 795 N N . VAL A 1 107 ? 10.067 38.511 3.114 1.00 38.00 107 VAL A N 1
ATOM 796 C CA . VAL A 1 107 ? 9.233 37.491 2.430 1.00 38.00 107 VAL A CA 1
ATOM 797 C C . VAL A 1 107 ? 7.723 37.797 2.501 1.00 38.00 107 VAL A C 1
ATOM 799 O O . VAL A 1 107 ? 6.924 37.203 1.793 1.00 38.00 107 VAL A O 1
ATOM 802 N N . ARG A 1 108 ? 7.297 38.791 3.295 1.00 37.84 108 ARG A N 1
ATOM 803 C CA . ARG A 1 108 ? 5.874 39.183 3.414 1.00 37.84 108 ARG A CA 1
ATOM 804 C C . ARG A 1 108 ? 5.428 40.319 2.480 1.00 37.84 108 ARG A C 1
ATOM 806 O O . ARG A 1 108 ? 4.265 40.696 2.532 1.00 37.84 108 ARG A O 1
ATOM 813 N N . ALA A 1 109 ? 6.317 40.858 1.643 1.00 36.25 109 ALA A N 1
ATOM 814 C CA . ALA A 1 109 ? 6.013 42.000 0.770 1.00 36.25 109 ALA A CA 1
ATOM 815 C C . ALA A 1 109 ? 5.823 41.640 -0.719 1.00 36.25 109 ALA A C 1
ATOM 817 O O . ALA A 1 109 ? 5.317 42.471 -1.468 1.00 36.25 109 ALA A O 1
ATOM 818 N N . GLU A 1 110 ? 6.151 40.416 -1.146 1.00 35.56 110 GLU A N 1
ATOM 819 C CA . GLU A 1 110 ? 5.947 39.964 -2.539 1.00 35.56 110 GLU A CA 1
ATOM 820 C C . GLU A 1 110 ? 4.655 39.158 -2.741 1.00 35.56 110 GLU A C 1
ATOM 822 O O . GLU A 1 110 ? 4.087 39.176 -3.828 1.00 35.56 110 GLU A O 1
ATOM 827 N N . ALA A 1 111 ? 4.083 38.573 -1.683 1.00 37.34 111 ALA A N 1
ATOM 828 C CA . ALA A 1 111 ? 2.803 37.857 -1.757 1.00 37.34 111 ALA A CA 1
ATOM 829 C C . ALA A 1 111 ? 1.558 38.776 -1.805 1.00 37.34 111 ALA A C 1
ATOM 831 O O . ALA A 1 111 ? 0.444 38.296 -1.979 1.00 37.34 111 ALA A O 1
ATOM 832 N N . ALA A 1 112 ? 1.728 40.098 -1.670 1.00 39.97 112 ALA A N 1
ATOM 833 C CA . ALA A 1 112 ? 0.632 41.076 -1.685 1.00 39.97 112 ALA A CA 1
ATOM 834 C C . ALA A 1 112 ? 0.534 41.890 -2.994 1.00 39.97 112 ALA A C 1
ATOM 836 O O . ALA A 1 112 ? -0.237 42.844 -3.062 1.00 39.97 112 ALA A O 1
ATOM 837 N N . ARG A 1 113 ? 1.304 41.538 -4.038 1.00 40.28 113 ARG A N 1
ATOM 838 C CA . ARG A 1 113 ? 1.289 42.229 -5.349 1.00 40.28 113 ARG A CA 1
ATOM 839 C C . ARG A 1 113 ? 0.837 41.368 -6.534 1.00 40.28 113 ARG A C 1
ATOM 841 O O . ARG A 1 113 ? 0.811 41.867 -7.651 1.00 40.28 113 ARG A O 1
ATOM 848 N N . ALA A 1 114 ? 0.411 40.127 -6.306 1.00 38.88 114 ALA A N 1
ATOM 849 C CA . ALA A 1 114 ? -0.067 39.223 -7.360 1.00 38.88 114 ALA A CA 1
ATOM 850 C C . ALA A 1 114 ? -1.606 39.122 -7.449 1.00 38.88 114 ALA A C 1
ATOM 852 O O . ALA A 1 114 ? -2.141 38.117 -7.903 1.00 38.88 114 ALA A O 1
ATOM 853 N N . GLY A 1 115 ? -2.340 40.149 -7.008 1.00 42.00 115 GLY A N 1
ATOM 854 C CA . GLY A 1 115 ? -3.803 40.153 -7.027 1.00 42.00 115 GLY A CA 1
ATOM 855 C C . GLY A 1 115 ? -4.366 41.416 -7.661 1.00 42.00 115 GLY A C 1
ATOM 856 O O . GLY A 1 115 ? -4.522 42.409 -6.955 1.00 42.00 115 GLY A O 1
ATOM 857 N N . ARG A 1 116 ? -4.669 41.341 -8.966 1.00 43.28 116 ARG A N 1
ATOM 858 C CA . ARG A 1 116 ? -5.738 42.037 -9.728 1.00 43.28 116 ARG A CA 1
ATOM 859 C C . ARG A 1 116 ? -5.299 42.249 -11.180 1.00 43.28 116 ARG A C 1
ATOM 861 O O . ARG A 1 116 ? -4.686 43.259 -11.508 1.00 43.28 116 ARG A O 1
ATOM 868 N N . ALA A 1 117 ? -5.681 41.316 -12.047 1.00 37.53 117 ALA A N 1
ATOM 869 C CA . ALA A 1 117 ? -5.895 41.595 -13.463 1.00 37.53 117 ALA A CA 1
ATOM 870 C C . ALA A 1 117 ? -7.418 41.609 -13.717 1.00 37.53 117 ALA A C 1
ATOM 872 O O . ALA A 1 117 ? -8.127 40.783 -13.135 1.00 37.53 117 ALA A O 1
ATOM 873 N N . PRO A 1 118 ? -7.943 42.565 -14.502 1.00 43.03 118 PRO A N 1
ATOM 874 C CA . PRO A 1 118 ? -9.376 42.739 -14.713 1.00 43.03 118 PRO A CA 1
ATOM 875 C C . PRO A 1 118 ? -9.932 41.687 -15.681 1.00 43.03 118 PRO A C 1
ATOM 877 O O . PRO A 1 118 ? -9.385 41.474 -16.760 1.00 43.03 118 PRO A O 1
ATOM 880 N N . LEU A 1 119 ? -11.054 41.068 -15.307 1.00 39.50 119 LEU A N 1
ATOM 881 C CA . LEU A 1 119 ? -11.890 40.290 -16.220 1.00 39.50 119 LEU A CA 1
ATOM 882 C C . LEU A 1 119 ? -12.614 41.263 -17.158 1.00 39.50 119 LEU A C 1
ATOM 884 O O . LEU A 1 119 ? -13.571 41.928 -16.764 1.00 39.50 119 LEU A O 1
ATOM 888 N N . SER A 1 120 ? -12.135 41.365 -18.393 1.00 40.16 120 SER A N 1
ATOM 889 C CA . SER A 1 120 ? -12.866 41.944 -19.515 1.00 40.16 120 SER A CA 1
ATOM 890 C C . SER A 1 120 ? -13.639 40.841 -20.245 1.00 40.16 120 SER A C 1
ATOM 892 O O . SER A 1 120 ? -13.130 39.742 -20.444 1.00 40.16 120 SER A O 1
ATOM 894 N N . GLY A 1 121 ? -14.869 41.148 -20.668 1.00 36.12 121 GLY A N 1
ATOM 895 C CA . GLY A 1 121 ? -15.586 40.359 -21.677 1.00 36.12 121 GLY A CA 1
ATOM 896 C C . GLY A 1 121 ? -16.772 39.538 -21.174 1.00 36.12 121 GLY A C 1
ATOM 897 O O . GLY A 1 121 ? -16.803 38.325 -21.342 1.00 36.12 121 GLY A O 1
ATOM 898 N N . GLY A 1 122 ? -17.789 40.199 -20.618 1.00 35.69 122 GLY A N 1
ATOM 899 C CA . GLY A 1 122 ? -19.129 39.620 -20.542 1.00 35.69 122 GLY A CA 1
ATOM 900 C C . GLY A 1 122 ? -19.784 39.619 -21.926 1.00 35.69 122 GLY A C 1
ATOM 901 O O . GLY A 1 122 ? -20.190 40.673 -22.412 1.00 35.69 122 GLY A O 1
ATOM 902 N N . GLN A 1 123 ? -19.908 38.449 -22.552 1.00 40.81 123 GLN A N 1
ATOM 903 C CA . GLN A 1 123 ? -20.873 38.233 -23.631 1.00 40.81 123 GLN A CA 1
ATOM 904 C C . GLN A 1 123 ? -22.225 37.877 -23.008 1.00 40.81 123 GLN A C 1
ATOM 906 O O . GLN A 1 123 ? -22.362 36.894 -22.282 1.00 40.81 123 GLN A O 1
ATOM 911 N N . ARG A 1 124 ? -23.220 38.729 -23.266 1.00 45.59 124 ARG A N 1
ATOM 912 C CA . ARG A 1 124 ? -24.631 38.476 -22.958 1.00 45.59 124 ARG A CA 1
ATOM 913 C C . ARG A 1 124 ? -25.138 37.303 -23.810 1.00 45.59 124 ARG A C 1
ATOM 915 O O . ARG A 1 124 ? -24.841 37.292 -25.003 1.00 45.59 124 ARG A O 1
ATOM 922 N N . PRO A 1 125 ? -25.931 36.370 -23.260 1.00 46.56 125 PRO A N 1
ATOM 923 C CA . PRO A 1 125 ? -26.661 35.416 -24.078 1.00 46.56 125 PRO A CA 1
ATOM 924 C C . PRO A 1 125 ? -27.833 36.107 -24.786 1.00 46.56 125 PRO A C 1
ATOM 926 O O . PRO A 1 125 ? -28.524 36.960 -24.225 1.00 46.56 125 PRO A O 1
ATOM 929 N N . ASP A 1 126 ? -28.002 35.720 -26.041 1.00 48.88 126 ASP A N 1
ATOM 930 C CA . ASP A 1 126 ? -28.965 36.205 -27.022 1.00 48.88 126 ASP A CA 1
ATOM 931 C C . ASP A 1 126 ? -30.403 35.742 -26.673 1.00 48.88 126 ASP A C 1
ATOM 933 O O . ASP A 1 126 ? -30.650 34.532 -26.599 1.00 48.88 126 ASP A O 1
ATOM 937 N N . PRO A 1 127 ? -31.379 36.639 -26.429 1.00 45.28 127 PRO A N 1
ATOM 938 C CA . PRO A 1 127 ? -32.762 36.257 -26.164 1.00 45.28 127 PRO A CA 1
ATOM 939 C C . PRO A 1 127 ? -33.507 36.070 -27.496 1.00 45.28 127 PRO A C 1
ATOM 941 O O . PRO A 1 127 ? -34.316 36.907 -27.890 1.00 45.28 127 PRO A O 1
ATOM 944 N N . GLY A 1 128 ? -33.212 34.984 -28.218 1.00 44.84 128 GLY A N 1
ATOM 945 C CA . GLY A 1 128 ? -33.749 34.793 -29.575 1.00 44.84 128 GLY A CA 1
ATOM 946 C C . GLY A 1 128 ? -33.946 33.357 -30.073 1.00 44.84 128 GLY A C 1
ATOM 947 O O . GLY A 1 128 ? -34.397 33.174 -31.205 1.00 44.84 128 GLY A O 1
ATOM 948 N N . ALA A 1 129 ? -33.659 32.323 -29.277 1.00 39.12 129 ALA A N 1
ATOM 949 C CA . ALA A 1 129 ? -33.808 30.939 -29.733 1.00 39.12 129 ALA A CA 1
ATOM 950 C C . ALA A 1 129 ? -35.265 30.450 -29.614 1.00 39.12 129 ALA A C 1
ATOM 952 O O . ALA A 1 129 ? -35.777 30.166 -28.531 1.00 39.12 129 ALA A O 1
ATOM 953 N N . ARG A 1 130 ? -35.929 30.372 -30.771 1.00 49.66 130 ARG A N 1
ATOM 954 C CA . ARG A 1 130 ? -37.285 29.846 -30.976 1.00 49.66 130 ARG A CA 1
ATOM 955 C C . ARG A 1 130 ? -37.414 28.372 -30.544 1.00 49.66 130 ARG A C 1
ATOM 957 O O . ARG A 1 130 ? -36.439 27.625 -30.617 1.00 49.66 130 ARG A O 1
ATOM 964 N N . PRO A 1 131 ? -38.618 27.934 -30.135 1.00 50.16 131 PRO A N 1
ATOM 965 C CA . PRO A 1 131 ? -38.845 26.588 -29.632 1.00 50.16 131 PRO A CA 1
ATOM 966 C C . PRO A 1 131 ? -38.768 25.539 -30.743 1.00 50.16 131 PRO A C 1
ATOM 968 O O . PRO A 1 131 ? -39.232 25.746 -31.865 1.00 50.16 131 PRO A O 1
ATOM 971 N N . TRP A 1 132 ? -38.199 24.392 -30.381 1.00 41.38 132 TRP A N 1
ATOM 972 C CA . TRP A 1 132 ? -38.103 23.193 -31.199 1.00 41.38 132 TRP A CA 1
ATOM 973 C C . TRP A 1 132 ? -39.494 22.749 -31.662 1.00 41.38 132 TRP A C 1
ATOM 975 O O . TRP A 1 132 ? -40.370 22.418 -30.859 1.00 41.38 132 TRP A O 1
ATOM 985 N N . SER A 1 133 ? -39.687 22.751 -32.977 1.00 41.41 133 SER A N 1
ATOM 986 C CA . SER A 1 133 ? -40.849 22.192 -33.648 1.00 41.41 133 SER A CA 1
ATOM 987 C C . SER A 1 133 ? -40.898 20.678 -33.434 1.00 41.41 133 SER A C 1
ATOM 989 O O . SER A 1 133 ? -39.956 19.941 -33.722 1.00 41.41 133 SER A O 1
ATOM 991 N N . ARG A 1 134 ? -42.040 20.214 -32.921 1.00 43.16 134 ARG A N 1
ATOM 992 C CA . ARG A 1 134 ? -42.424 18.802 -32.892 1.00 43.16 134 ARG A CA 1
ATOM 993 C C . ARG A 1 134 ? -42.479 18.270 -34.325 1.00 43.16 134 ARG A C 1
ATOM 995 O O . ARG A 1 134 ? -43.245 18.781 -35.138 1.00 43.16 134 ARG A O 1
ATOM 1002 N N . ALA A 1 135 ? -41.703 17.230 -34.614 1.00 41.78 135 ALA A N 1
ATOM 1003 C CA . ALA A 1 135 ? -41.895 16.424 -35.813 1.00 41.78 135 ALA A CA 1
ATOM 1004 C C . ALA A 1 135 ? -43.216 15.630 -35.700 1.00 41.78 135 ALA A C 1
ATOM 1006 O O . ALA A 1 135 ? -43.535 15.139 -34.611 1.00 41.78 135 ALA A O 1
ATOM 1007 N N . PRO A 1 136 ? -44.002 15.505 -36.783 1.00 54.69 136 PRO A N 1
ATOM 1008 C CA . PRO A 1 136 ? -45.270 14.793 -36.753 1.00 54.69 136 PRO A CA 1
ATOM 1009 C C . PRO A 1 136 ? -45.078 13.273 -36.678 1.00 54.69 136 PRO A C 1
ATOM 1011 O O . PRO A 1 136 ? -44.290 12.667 -37.401 1.00 54.69 136 PRO A O 1
ATOM 1014 N N . TYR A 1 137 ? -45.868 12.679 -35.788 1.00 51.66 137 TYR A N 1
ATOM 1015 C CA . TYR A 1 137 ? -46.163 11.258 -35.675 1.00 51.66 137 TYR A CA 1
ATOM 1016 C C . TYR A 1 137 ? -46.777 10.739 -36.985 1.00 51.66 137 TYR A C 1
ATOM 1018 O O . TYR A 1 137 ? -47.765 11.290 -37.467 1.00 51.66 137 TYR A O 1
ATOM 1026 N N . ASN A 1 138 ? -46.188 9.687 -37.553 1.00 53.50 138 ASN A N 1
ATOM 1027 C CA . ASN A 1 138 ? -46.639 9.041 -38.783 1.00 53.50 138 ASN A CA 1
ATOM 1028 C C . ASN A 1 138 ? -47.249 7.666 -38.436 1.00 53.50 138 ASN A C 1
ATOM 1030 O O . ASN A 1 138 ? -46.492 6.749 -38.105 1.00 53.50 138 ASN A O 1
ATOM 1034 N N . PRO A 1 139 ? -48.585 7.487 -38.453 1.00 56.00 139 PRO A N 1
ATOM 1035 C CA . PRO A 1 139 ? -49.205 6.196 -38.208 1.00 56.00 139 PRO A CA 1
ATOM 1036 C C . PRO A 1 139 ? -49.454 5.497 -39.543 1.00 56.00 139 PRO A C 1
ATOM 1038 O O . PRO A 1 139 ? -50.361 5.857 -40.288 1.00 56.00 139 PRO A O 1
ATOM 1041 N N . GLY A 1 140 ? -48.675 4.464 -39.854 1.00 46.69 140 GLY A N 1
ATOM 1042 C CA . GLY A 1 140 ? -49.007 3.643 -41.011 1.00 46.69 140 GLY A CA 1
ATOM 1043 C C . GLY A 1 140 ? -47.907 2.710 -41.467 1.00 46.69 140 GLY A C 1
ATOM 1044 O O . GLY A 1 140 ? -47.174 3.033 -42.393 1.00 46.69 140 GLY A O 1
ATOM 1045 N N . ARG A 1 141 ? -47.855 1.515 -40.875 1.00 42.94 141 ARG A N 1
ATOM 1046 C CA . ARG A 1 141 ? -47.582 0.270 -41.608 1.00 42.94 141 ARG A CA 1
ATOM 1047 C C . ARG A 1 141 ? -48.012 -0.921 -40.760 1.00 42.94 141 ARG A C 1
ATOM 1049 O O . ARG A 1 141 ? -47.313 -1.364 -39.856 1.00 42.94 141 ARG A O 1
ATOM 1056 N N . MET A 1 142 ? -49.215 -1.403 -41.069 1.00 50.50 142 MET A N 1
ATOM 1057 C CA . MET A 1 142 ? -49.677 -2.742 -40.727 1.00 50.50 142 MET A CA 1
ATOM 1058 C C . MET A 1 142 ? -48.671 -3.756 -41.277 1.00 50.50 142 MET A C 1
ATOM 1060 O O . MET A 1 142 ? -48.466 -3.818 -42.487 1.00 50.50 142 MET A O 1
ATOM 1064 N N . ILE A 1 143 ? -48.073 -4.558 -40.400 1.00 46.38 143 ILE A N 1
ATOM 1065 C CA . ILE A 1 143 ? -47.440 -5.817 -40.790 1.00 46.38 143 ILE A CA 1
ATOM 1066 C C . ILE A 1 143 ? -48.332 -6.934 -40.261 1.00 46.38 143 ILE A C 1
ATOM 1068 O O . ILE A 1 143 ? -48.685 -6.997 -39.083 1.00 46.38 143 ILE A O 1
ATOM 1072 N N . SER A 1 144 ? -48.768 -7.756 -41.206 1.00 46.75 144 SER A N 1
ATOM 1073 C CA . SER A 1 144 ? -49.752 -8.813 -41.071 1.00 46.75 144 SER A CA 1
ATOM 1074 C C . SER A 1 144 ? -49.327 -9.890 -40.078 1.00 46.75 144 SER A C 1
ATOM 1076 O O . SER A 1 144 ? -48.280 -10.520 -40.220 1.00 46.75 144 SER A O 1
ATOM 1078 N N . ARG A 1 145 ? -50.224 -10.182 -39.134 1.00 50.69 145 ARG A N 1
ATOM 1079 C CA . ARG A 1 145 ? -50.284 -11.458 -38.422 1.00 50.69 145 ARG A CA 1
ATOM 1080 C C . ARG A 1 145 ? -50.546 -12.571 -39.438 1.00 50.69 145 ARG A C 1
ATOM 1082 O O . ARG A 1 145 ? -51.672 -12.653 -39.920 1.00 50.69 145 ARG A O 1
ATOM 1089 N N . ARG A 1 146 ? -49.556 -13.416 -39.738 1.00 49.34 146 ARG A N 1
ATOM 1090 C CA . ARG A 1 146 ? -49.734 -14.845 -40.069 1.00 49.34 146 ARG A CA 1
ATOM 1091 C C . ARG A 1 146 ? -48.388 -15.523 -40.338 1.00 49.34 146 ARG A C 1
ATOM 1093 O O . ARG A 1 146 ? -47.645 -15.097 -41.207 1.00 49.34 146 ARG A O 1
ATOM 1100 N N . ALA A 1 147 ? -48.180 -16.609 -39.594 1.00 48.75 147 ALA A N 1
ATOM 1101 C CA . ALA A 1 147 ? -47.309 -17.745 -39.875 1.00 48.75 147 ALA A CA 1
ATOM 1102 C C . ALA A 1 147 ? -45.807 -17.469 -40.057 1.00 48.75 147 ALA A C 1
ATOM 1104 O O . ALA A 1 147 ? -45.352 -17.197 -41.158 1.00 48.75 147 ALA A O 1
ATOM 1105 N N . PHE A 1 148 ? -45.020 -17.740 -39.011 1.00 42.19 148 PHE A N 1
ATOM 1106 C CA . PHE A 1 148 ? -43.810 -18.530 -39.224 1.00 42.19 148 PHE A CA 1
ATOM 1107 C C . PHE A 1 148 ? -43.678 -19.613 -38.155 1.00 42.19 148 PHE A C 1
ATOM 1109 O O . PHE A 1 148 ? -43.891 -19.399 -36.964 1.00 42.19 148 PHE A O 1
ATOM 1116 N N . VAL A 1 149 ? -43.442 -20.801 -38.687 1.00 46.53 149 VAL A N 1
ATOM 1117 C CA . VAL A 1 149 ? -43.469 -22.130 -38.096 1.00 46.53 149 VAL A CA 1
ATOM 1118 C C . VAL A 1 149 ? -42.408 -22.289 -37.010 1.00 46.53 149 VAL A C 1
ATOM 1120 O O . VAL A 1 149 ? -41.300 -21.766 -37.114 1.00 46.53 149 VAL A O 1
ATOM 1123 N N . ALA A 1 150 ? -42.769 -23.058 -35.984 1.00 49.22 150 ALA A N 1
ATOM 1124 C CA . ALA A 1 150 ? -41.887 -23.548 -34.943 1.00 49.22 150 ALA A CA 1
ATOM 1125 C C . ALA A 1 150 ? -40.677 -24.291 -35.536 1.00 49.22 150 ALA A C 1
ATOM 1127 O O . ALA A 1 150 ? -40.822 -25.364 -36.116 1.00 49.22 150 ALA A O 1
ATOM 1128 N N . PHE A 1 151 ? -39.480 -23.742 -35.331 1.00 44.00 151 PHE A N 1
ATOM 1129 C CA . PHE A 1 151 ? -38.221 -24.475 -35.441 1.00 44.00 151 PHE A CA 1
ATOM 1130 C C . PHE A 1 151 ? -37.667 -24.660 -34.025 1.00 44.00 151 PHE A C 1
ATOM 1132 O O . PHE A 1 151 ? -36.886 -23.856 -33.521 1.00 44.00 151 PHE A O 1
ATOM 1139 N N . LEU A 1 152 ? -38.115 -25.726 -33.357 1.00 47.94 152 LEU A N 1
ATOM 1140 C CA . LEU A 1 152 ? -37.465 -26.282 -32.167 1.00 47.94 152 LEU A CA 1
ATOM 1141 C C . LEU A 1 152 ? -36.187 -27.003 -32.620 1.00 47.94 152 LEU A C 1
ATOM 1143 O O . LEU A 1 152 ? -36.108 -28.227 -32.656 1.00 47.94 152 LEU A O 1
ATOM 1147 N N . GLY A 1 153 ? -35.191 -26.222 -33.034 1.00 49.31 153 GLY A N 1
ATOM 1148 C CA . GLY A 1 153 ? -33.831 -26.707 -33.209 1.00 49.31 153 GLY A CA 1
ATOM 1149 C C . GLY A 1 153 ? -33.194 -26.850 -31.835 1.00 49.31 153 GLY A C 1
ATOM 1150 O O . GLY A 1 153 ? -32.852 -25.850 -31.209 1.00 49.31 153 GLY A O 1
ATOM 1151 N N . ALA A 1 154 ? -33.054 -28.088 -31.364 1.00 51.88 154 ALA A N 1
ATOM 1152 C CA . ALA A 1 154 ? -32.226 -28.441 -30.221 1.00 51.88 154 ALA A CA 1
ATOM 1153 C C . ALA A 1 154 ? -30.759 -28.079 -30.514 1.00 51.88 154 ALA A C 1
ATOM 1155 O O . ALA A 1 154 ? -29.956 -28.914 -30.920 1.00 51.88 154 ALA A O 1
ATOM 1156 N N . LEU A 1 155 ? -30.404 -26.810 -30.314 1.00 56.81 155 LEU A N 1
ATOM 1157 C CA . LEU A 1 155 ? -29.026 -26.393 -30.113 1.00 56.81 155 LEU A CA 1
ATOM 1158 C C . LEU A 1 155 ? -28.632 -26.899 -28.728 1.00 56.81 155 LEU A C 1
ATOM 1160 O O . LEU A 1 155 ? -28.744 -26.188 -27.730 1.00 56.81 155 LEU A O 1
ATOM 1164 N N . ALA A 1 156 ? -28.203 -28.160 -28.670 1.00 56.22 156 ALA A N 1
ATOM 1165 C CA . ALA A 1 156 ? -27.332 -28.635 -27.612 1.00 56.22 156 ALA A CA 1
ATOM 1166 C C . ALA A 1 156 ? -26.070 -27.767 -27.680 1.00 56.22 156 ALA A C 1
ATOM 1168 O O . ALA A 1 156 ? -25.129 -28.048 -28.419 1.00 56.22 156 ALA A O 1
ATOM 1169 N N . GLY A 1 157 ? -26.121 -26.625 -26.994 1.00 52.22 157 GLY A N 1
ATOM 1170 C CA . GLY A 1 157 ? -24.999 -25.728 -26.850 1.00 52.22 157 GLY A CA 1
ATOM 1171 C C . GLY A 1 157 ? -23.902 -26.510 -26.161 1.00 52.22 157 GLY A C 1
ATOM 1172 O O . GLY A 1 157 ? -23.974 -26.747 -24.958 1.00 52.22 157 GLY A O 1
ATOM 1173 N N . CYS A 1 158 ? -22.900 -26.927 -26.930 1.00 51.62 158 CYS A N 1
ATOM 1174 C CA . CYS A 1 158 ? -21.605 -27.295 -26.396 1.00 51.62 158 CYS A CA 1
ATOM 1175 C C . CYS A 1 158 ? -21.074 -26.055 -25.677 1.00 51.62 158 CYS A C 1
ATOM 1177 O O . CYS A 1 158 ? -20.375 -25.230 -26.261 1.00 51.62 158 CYS A O 1
ATOM 1179 N N . THR A 1 159 ? -21.442 -25.891 -24.407 1.00 62.34 159 THR A N 1
ATOM 1180 C CA . THR A 1 159 ? -20.712 -25.043 -23.482 1.00 62.34 159 THR A CA 1
ATOM 1181 C C . THR A 1 159 ? -19.349 -25.696 -23.377 1.00 62.34 159 THR A C 1
ATOM 1183 O O . THR A 1 159 ? -19.146 -26.612 -22.582 1.00 62.34 159 THR A O 1
ATOM 1186 N N . THR A 1 160 ? -18.428 -25.298 -24.252 1.00 61.50 160 THR A N 1
ATOM 1187 C CA . THR A 1 160 ? -17.010 -25.573 -24.085 1.00 61.50 160 THR A CA 1
ATOM 1188 C C . THR A 1 160 ? -16.644 -24.948 -22.753 1.00 61.50 160 THR A C 1
ATOM 1190 O O . THR A 1 160 ? -16.433 -23.736 -22.666 1.00 61.50 160 THR A O 1
ATOM 1193 N N . GLY A 1 161 ? -16.704 -25.760 -21.697 1.00 54.00 161 GLY A N 1
ATOM 1194 C CA . GLY A 1 161 ? -16.313 -25.373 -20.360 1.00 54.00 161 GLY A CA 1
ATOM 1195 C C . GLY A 1 161 ? -14.885 -24.894 -20.477 1.00 54.00 161 GLY A C 1
ATOM 1196 O O . GLY A 1 161 ? -13.982 -25.681 -20.750 1.00 54.00 161 GLY A O 1
ATOM 1197 N N . ARG A 1 162 ? -14.694 -23.580 -20.384 1.00 64.56 162 ARG A N 1
ATOM 1198 C CA . ARG A 1 162 ? -13.366 -22.992 -20.373 1.00 64.56 162 ARG A CA 1
ATOM 1199 C C . ARG A 1 162 ? -12.747 -23.484 -19.078 1.00 64.56 162 ARG A C 1
ATOM 1201 O O . ARG A 1 162 ? -13.103 -22.988 -18.012 1.00 64.56 162 ARG A O 1
ATOM 1208 N N . THR A 1 163 ? -11.918 -24.520 -19.163 1.00 65.12 163 THR A N 1
ATOM 1209 C CA . THR A 1 163 ? -11.198 -25.049 -18.009 1.00 65.12 163 THR A CA 1
ATOM 1210 C C . THR A 1 163 ? -10.441 -23.879 -17.408 1.00 65.12 163 THR A C 1
ATOM 1212 O O . THR A 1 163 ? -9.546 -23.323 -18.050 1.00 65.12 163 THR A O 1
ATOM 1215 N N . ARG A 1 164 ? -10.873 -23.428 -16.227 1.00 67.50 164 ARG A N 1
ATOM 1216 C CA . ARG A 1 164 ? -10.218 -22.323 -15.537 1.00 67.50 164 ARG A CA 1
ATOM 1217 C C . ARG A 1 164 ? -8.801 -22.794 -15.242 1.00 67.50 164 ARG A C 1
ATOM 1219 O O . ARG A 1 164 ? -8.621 -23.819 -14.586 1.00 67.50 164 ARG A O 1
ATOM 1226 N N . ALA A 1 165 ? -7.812 -22.102 -15.802 1.00 73.94 165 ALA A N 1
ATOM 1227 C CA . ALA A 1 165 ? -6.422 -22.406 -15.513 1.00 73.94 165 ALA A CA 1
ATOM 1228 C C . ALA A 1 165 ? -6.218 -22.293 -13.998 1.00 73.94 165 ALA A C 1
ATOM 1230 O O . ALA A 1 165 ? -6.698 -21.344 -13.376 1.00 73.94 165 ALA A O 1
ATOM 1231 N N . VAL A 1 166 ? -5.556 -23.286 -13.406 1.00 79.25 166 VAL A N 1
ATOM 1232 C CA . VAL A 1 166 ? -5.214 -23.251 -11.983 1.00 79.25 166 VAL A CA 1
ATOM 1233 C C . VAL A 1 166 ? -4.260 -22.070 -11.768 1.00 79.25 166 VAL A C 1
ATOM 1235 O O . VAL A 1 166 ? -3.230 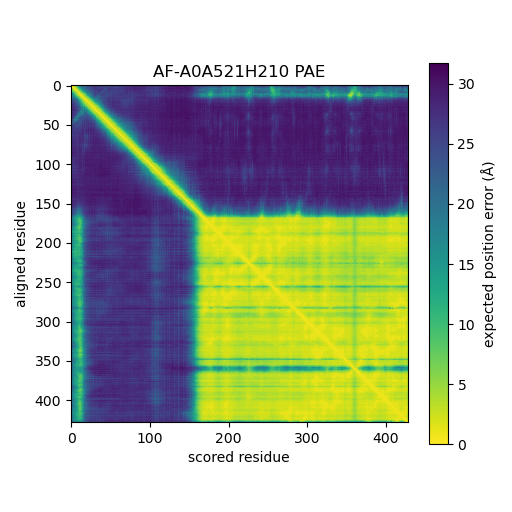-22.027 -12.448 1.00 79.25 166 VAL A O 1
ATOM 1238 N N . PRO A 1 167 ? -4.570 -21.121 -10.862 1.00 85.38 167 PRO A N 1
ATOM 1239 C CA . PRO A 1 167 ? -3.677 -20.011 -10.552 1.00 85.38 167 PRO A CA 1
ATOM 1240 C C . PRO A 1 167 ? -2.280 -20.513 -10.186 1.00 85.38 167 PRO A C 1
ATOM 1242 O O . PRO A 1 167 ? -2.123 -21.320 -9.268 1.00 85.38 167 PRO A O 1
ATOM 1245 N N . VAL A 1 168 ? -1.261 -20.041 -10.903 1.00 86.75 168 VAL A N 1
ATOM 1246 C CA . VAL A 1 168 ? 0.137 -20.375 -10.609 1.00 86.75 168 VAL A CA 1
ATOM 1247 C C . VAL A 1 168 ? 0.658 -19.400 -9.551 1.00 86.75 168 VAL A C 1
ATOM 1249 O O . VAL A 1 168 ? 0.619 -18.191 -9.790 1.00 86.75 168 VAL A O 1
ATOM 1252 N N . PRO A 1 169 ? 1.164 -19.883 -8.400 1.00 95.00 169 PRO A N 1
ATOM 1253 C CA . PRO A 1 169 ? 1.708 -19.003 -7.378 1.00 95.00 169 PRO A CA 1
ATOM 1254 C C . PRO A 1 169 ? 2.943 -18.246 -7.857 1.00 95.00 169 PRO A C 1
ATOM 1256 O O . PRO A 1 169 ? 3.928 -18.844 -8.293 1.00 95.00 169 PRO A O 1
ATOM 1259 N N . VAL A 1 170 ? 2.905 -16.924 -7.718 1.00 96.62 170 VAL A N 1
ATOM 1260 C CA . VAL A 1 170 ? 4.041 -16.033 -7.954 1.00 96.62 170 VAL A CA 1
ATOM 1261 C C . VAL A 1 170 ? 4.708 -15.742 -6.613 1.00 96.62 170 VAL A C 1
ATOM 1263 O O . VAL A 1 170 ? 4.049 -15.190 -5.733 1.00 96.62 170 VAL A O 1
ATOM 1266 N N . PRO A 1 171 ? 5.992 -16.090 -6.417 1.00 97.00 171 PRO A N 1
ATOM 1267 C CA . PRO A 1 171 ? 6.667 -15.844 -5.149 1.00 97.00 171 PRO A CA 1
ATOM 1268 C C . PRO A 1 171 ? 6.694 -14.357 -4.784 1.00 97.00 171 PRO A C 1
ATOM 1270 O O . PRO A 1 171 ? 7.075 -13.513 -5.600 1.00 97.00 171 PRO A O 1
ATOM 1273 N N . LEU A 1 172 ? 6.348 -14.057 -3.535 1.00 97.50 172 LEU A N 1
ATOM 1274 C CA . LEU A 1 172 ? 6.545 -12.752 -2.915 1.00 97.50 172 LEU A CA 1
ATOM 1275 C C . LEU A 1 172 ? 7.680 -12.825 -1.896 1.00 97.50 172 LEU A C 1
ATOM 1277 O O . LEU A 1 172 ? 8.021 -13.879 -1.362 1.00 97.50 172 LEU A O 1
ATOM 1281 N N . VAL A 1 173 ? 8.250 -11.667 -1.593 1.00 97.50 173 VAL A N 1
ATOM 1282 C CA . VAL A 1 173 ? 9.138 -11.493 -0.447 1.00 97.50 173 VAL A CA 1
ATOM 1283 C C . VAL A 1 173 ? 8.371 -10.683 0.581 1.00 97.50 173 VAL A C 1
ATOM 1285 O O . VAL A 1 173 ? 8.152 -9.496 0.363 1.00 97.50 173 VAL A O 1
ATOM 1288 N N . TYR A 1 174 ? 7.974 -11.327 1.676 1.00 97.38 174 TYR A N 1
ATOM 1289 C CA . TYR A 1 174 ? 7.483 -10.660 2.879 1.00 97.38 174 TYR A CA 1
ATOM 1290 C C . TYR A 1 174 ? 8.586 -10.729 3.931 1.00 97.38 174 TYR A C 1
ATOM 1292 O O . TYR A 1 174 ? 8.968 -11.825 4.339 1.00 97.38 174 TYR A O 1
ATOM 1300 N N . ASP A 1 175 ? 9.182 -9.589 4.271 1.00 95.88 175 ASP A N 1
ATOM 1301 C CA . ASP A 1 175 ? 10.373 -9.551 5.125 1.00 95.88 175 ASP A CA 1
ATOM 1302 C C . ASP A 1 175 ? 10.082 -9.172 6.585 1.00 95.88 175 ASP A C 1
ATOM 1304 O O . ASP A 1 175 ? 8.972 -8.790 6.950 1.00 95.88 175 ASP A O 1
ATOM 1308 N N . ASP A 1 176 ? 11.117 -9.221 7.425 1.00 95.88 176 ASP A N 1
ATOM 1309 C CA . ASP A 1 176 ? 11.016 -8.920 8.860 1.00 95.88 176 ASP A CA 1
ATOM 1310 C C . ASP A 1 176 ? 10.685 -7.446 9.168 1.00 95.88 176 ASP A C 1
ATOM 1312 O O . ASP A 1 176 ? 10.391 -7.092 10.309 1.00 95.88 176 ASP A O 1
ATOM 1316 N N . ASN A 1 177 ? 10.742 -6.555 8.174 1.00 94.50 177 ASN A N 1
ATOM 1317 C CA . ASN A 1 177 ? 10.285 -5.171 8.315 1.00 94.50 177 ASN A CA 1
ATOM 1318 C C . ASN A 1 177 ? 8.821 -5.003 7.881 1.00 94.50 177 ASN A C 1
ATOM 1320 O O . ASN A 1 177 ? 8.287 -3.899 7.991 1.00 94.50 177 ASN A O 1
ATOM 1324 N N . GLY A 1 178 ? 8.192 -6.069 7.384 1.00 95.75 178 GLY A N 1
ATOM 1325 C CA . GLY A 1 178 ? 6.849 -6.065 6.825 1.00 95.75 178 GLY A CA 1
ATOM 1326 C C . GLY A 1 178 ? 6.766 -5.517 5.405 1.00 95.75 178 GLY A C 1
ATOM 1327 O O . GLY A 1 178 ? 5.675 -5.153 4.965 1.00 95.75 178 GLY A O 1
ATOM 1328 N N . GLY A 1 179 ? 7.890 -5.390 4.695 1.00 96.69 179 GLY A N 1
ATOM 1329 C CA . GLY A 1 179 ? 7.868 -5.013 3.287 1.00 96.69 179 GLY A CA 1
ATOM 1330 C C . GLY A 1 179 ? 7.418 -6.181 2.427 1.00 96.69 179 GLY A C 1
ATOM 1331 O O . GLY A 1 179 ? 7.849 -7.314 2.645 1.00 96.69 179 GLY A O 1
ATOM 1332 N N . LEU A 1 180 ? 6.564 -5.888 1.448 1.00 97.88 180 LEU A N 1
ATOM 1333 C CA . LEU A 1 180 ? 6.026 -6.863 0.512 1.00 97.88 180 LEU A CA 1
ATOM 1334 C C . LEU A 1 180 ? 6.528 -6.546 -0.896 1.00 97.88 180 LEU A C 1
ATOM 1336 O O . LEU A 1 180 ? 6.187 -5.513 -1.472 1.00 97.88 180 LEU A O 1
ATOM 1340 N N . PHE A 1 181 ? 7.355 -7.431 -1.445 1.00 98.38 181 PHE A N 1
ATOM 1341 C CA . PHE A 1 181 ? 7.997 -7.218 -2.736 1.00 98.38 181 PHE A CA 1
ATOM 1342 C C . PHE A 1 181 ? 7.646 -8.312 -3.731 1.00 98.38 181 PHE A C 1
ATOM 1344 O O . PHE A 1 181 ? 7.611 -9.497 -3.393 1.00 98.38 181 PHE A O 1
ATOM 1351 N N . ILE A 1 182 ? 7.494 -7.901 -4.984 1.00 98.06 182 ILE A N 1
ATOM 1352 C CA . ILE A 1 182 ? 7.364 -8.779 -6.141 1.00 98.06 182 ILE A CA 1
ATOM 1353 C C . ILE A 1 182 ? 8.558 -8.580 -7.073 1.00 98.06 182 ILE A C 1
ATOM 1355 O O . ILE A 1 182 ? 9.126 -7.488 -7.171 1.00 98.06 182 ILE A O 1
ATOM 1359 N N . THR A 1 183 ? 8.973 -9.652 -7.740 1.00 98.12 183 THR A N 1
ATOM 1360 C CA . THR A 1 183 ? 10.006 -9.588 -8.774 1.00 98.12 183 THR A CA 1
ATOM 1361 C C . THR A 1 183 ? 9.387 -9.250 -10.128 1.00 98.12 183 THR A C 1
ATOM 1363 O O . THR A 1 183 ? 8.369 -9.827 -10.495 1.00 98.12 183 THR A O 1
ATOM 1366 N N . ALA A 1 184 ? 10.011 -8.339 -10.873 1.00 97.81 184 ALA A N 1
ATOM 1367 C CA . ALA A 1 184 ? 9.572 -7.928 -12.206 1.00 97.81 184 ALA A CA 1
ATOM 1368 C C . ALA A 1 184 ? 10.770 -7.585 -13.105 1.00 97.81 184 ALA A C 1
ATOM 1370 O O . ALA A 1 184 ? 11.861 -7.315 -12.600 1.00 97.81 184 ALA A O 1
ATOM 1371 N N . SER A 1 185 ? 10.576 -7.574 -14.425 1.00 98.31 185 SER A N 1
ATOM 1372 C CA . SER A 1 185 ? 11.569 -7.091 -15.395 1.00 98.31 185 SER A CA 1
ATOM 1373 C C . SER A 1 185 ? 11.081 -5.795 -16.051 1.00 98.31 185 SER A C 1
ATOM 1375 O O . SER A 1 185 ? 9.889 -5.622 -16.301 1.00 98.31 185 SER A O 1
ATOM 1377 N N . VAL A 1 186 ? 11.996 -4.861 -16.318 1.00 98.38 186 VAL A N 1
ATOM 1378 C CA . VAL A 1 186 ? 11.697 -3.616 -17.044 1.00 98.38 186 VAL A CA 1
ATOM 1379 C C . VAL A 1 186 ? 12.477 -3.639 -18.349 1.00 98.38 186 VAL A C 1
ATOM 1381 O O . VAL A 1 186 ? 13.693 -3.789 -18.327 1.00 98.38 186 VAL A O 1
ATOM 1384 N N . ASN A 1 187 ? 11.792 -3.523 -19.487 1.00 97.94 187 ASN A N 1
ATOM 1385 C CA . ASN A 1 187 ? 12.370 -3.621 -20.833 1.00 97.94 187 ASN A CA 1
ATOM 1386 C C . ASN A 1 187 ? 13.261 -4.865 -21.032 1.00 97.94 187 ASN A C 1
ATOM 1388 O O . ASN A 1 187 ? 14.334 -4.774 -21.628 1.00 97.94 187 ASN A O 1
ATOM 1392 N N . GLY A 1 188 ? 12.843 -6.017 -20.493 1.00 96.88 188 GLY A N 1
ATOM 1393 C CA . GLY A 1 188 ? 13.573 -7.287 -20.612 1.00 96.88 188 GLY A CA 1
ATOM 1394 C C . GLY A 1 188 ? 14.903 -7.346 -19.849 1.00 96.88 188 GLY A C 1
ATOM 1395 O O . GLY A 1 188 ? 15.698 -8.255 -20.073 1.00 96.88 188 GLY A O 1
ATOM 1396 N N . GLN A 1 189 ? 15.172 -6.378 -18.970 1.00 96.75 189 GLN A N 1
ATOM 1397 C CA . GLN A 1 189 ? 16.394 -6.333 -18.166 1.00 96.75 189 GLN A CA 1
ATOM 1398 C C . GLN A 1 189 ? 16.371 -7.353 -17.024 1.00 96.75 189 GLN A C 1
ATOM 1400 O O . GLN A 1 189 ? 15.357 -7.997 -16.751 1.00 96.75 189 GLN A O 1
ATOM 1405 N N . ALA A 1 190 ? 17.504 -7.478 -16.327 1.00 95.69 190 ALA A N 1
ATOM 1406 C CA . ALA A 1 190 ? 17.614 -8.337 -15.154 1.00 95.69 190 ALA A CA 1
ATOM 1407 C C . ALA A 1 190 ? 16.498 -8.039 -14.126 1.00 95.69 190 ALA A C 1
ATOM 1409 O O . ALA A 1 190 ? 16.163 -6.865 -13.921 1.00 95.69 190 ALA A O 1
ATOM 1410 N N . PRO A 1 191 ? 15.938 -9.069 -13.460 1.00 97.06 191 PRO A N 1
ATOM 1411 C CA . PRO A 1 191 ? 14.820 -8.865 -12.554 1.00 97.06 191 PRO A CA 1
ATOM 1412 C C . PRO A 1 191 ? 15.162 -7.944 -11.380 1.00 97.06 191 PRO A C 1
ATOM 1414 O O . PRO A 1 191 ? 16.195 -8.090 -10.723 1.00 97.06 191 PRO A O 1
ATOM 1417 N N . ILE A 1 192 ? 14.243 -7.033 -11.085 1.00 97.56 192 ILE A N 1
ATOM 1418 C CA . ILE A 1 192 ? 14.282 -6.111 -9.950 1.00 97.56 192 ILE A CA 1
ATOM 1419 C C . ILE A 1 192 ? 13.178 -6.444 -8.954 1.00 97.56 192 ILE A C 1
ATOM 1421 O O . ILE A 1 192 ? 12.257 -7.207 -9.254 1.00 97.56 192 ILE A O 1
ATOM 1425 N N . ARG A 1 193 ? 13.252 -5.853 -7.759 1.00 98.12 193 ARG A N 1
ATOM 1426 C CA . ARG A 1 193 ? 12.127 -5.846 -6.822 1.00 98.12 193 ARG A CA 1
ATOM 1427 C C . ARG A 1 193 ? 11.328 -4.562 -6.964 1.00 98.12 193 ARG A C 1
ATOM 1429 O O . ARG A 1 193 ? 11.901 -3.478 -7.086 1.00 98.12 193 ARG A O 1
ATOM 1436 N N . LEU A 1 194 ? 10.014 -4.703 -6.886 1.00 98.50 194 LEU A N 1
ATOM 1437 C CA . LEU A 1 194 ? 9.070 -3.609 -6.717 1.00 98.50 194 LEU A CA 1
ATOM 1438 C C . LEU A 1 194 ? 8.286 -3.848 -5.429 1.00 98.50 194 LEU A C 1
ATOM 1440 O O . LEU A 1 194 ? 7.955 -4.996 -5.123 1.00 98.50 194 LEU A O 1
ATOM 1444 N N . ILE A 1 195 ? 7.990 -2.784 -4.684 1.00 98.44 195 ILE A N 1
ATOM 1445 C CA . ILE A 1 195 ? 7.003 -2.854 -3.600 1.00 98.44 195 ILE A CA 1
ATOM 1446 C C . ILE A 1 195 ? 5.649 -3.153 -4.240 1.00 98.44 195 ILE A C 1
ATOM 1448 O O . ILE A 1 195 ? 5.251 -2.459 -5.173 1.00 98.44 195 ILE A O 1
ATOM 1452 N N . LEU A 1 196 ? 4.956 -4.181 -3.760 1.00 98.50 196 LEU A N 1
ATOM 1453 C CA . LEU A 1 196 ? 3.568 -4.421 -4.133 1.00 98.50 196 LEU A CA 1
ATOM 1454 C C . LEU A 1 196 ? 2.695 -3.448 -3.338 1.00 98.50 196 LEU A C 1
ATOM 1456 O O . LEU A 1 196 ? 2.580 -3.605 -2.125 1.00 98.50 196 LEU A O 1
ATOM 1460 N N . ASP A 1 197 ? 2.104 -2.445 -3.986 1.00 98.06 197 ASP A N 1
ATOM 1461 C CA . ASP A 1 197 ? 1.513 -1.300 -3.287 1.00 98.06 197 ASP A CA 1
ATOM 1462 C C . ASP A 1 197 ? 0.116 -0.953 -3.812 1.00 98.06 197 ASP A C 1
ATOM 1464 O O . ASP A 1 197 ? -0.063 -0.225 -4.790 1.00 98.06 197 ASP A O 1
ATOM 1468 N N . THR A 1 198 ? -0.907 -1.451 -3.123 1.00 98.62 198 THR A N 1
ATOM 1469 C CA . THR A 1 198 ? -2.297 -1.073 -3.389 1.00 98.62 198 THR A CA 1
ATOM 1470 C C . THR A 1 198 ? -2.598 0.375 -2.992 1.00 98.62 198 THR A C 1
ATOM 1472 O O . THR A 1 198 ? -3.553 0.948 -3.509 1.00 98.62 198 THR A O 1
ATOM 1475 N N . GLY A 1 199 ? -1.790 0.980 -2.115 1.00 97.19 199 GLY A N 1
ATOM 1476 C CA . GLY A 1 199 ? -1.880 2.376 -1.688 1.00 97.19 199 GLY A CA 1
ATOM 1477 C C . GLY A 1 199 ? -1.376 3.374 -2.736 1.00 97.19 199 GLY A C 1
ATOM 1478 O O . GLY A 1 199 ? -1.659 4.569 -2.630 1.00 97.19 199 GLY A O 1
ATOM 1479 N N . ALA A 1 200 ? -0.683 2.902 -3.776 1.00 96.75 200 ALA A N 1
ATOM 1480 C CA . ALA A 1 200 ? -0.196 3.718 -4.880 1.00 96.75 200 ALA A CA 1
ATOM 1481 C C . ALA A 1 200 ? -1.145 3.662 -6.084 1.00 96.75 200 ALA A C 1
ATOM 1483 O O . ALA A 1 200 ? -1.390 2.607 -6.669 1.00 96.75 200 ALA A O 1
ATOM 1484 N N . SER A 1 201 ? -1.638 4.820 -6.534 1.00 96.44 201 SER A N 1
ATOM 1485 C CA . SER A 1 201 ? -2.472 4.889 -7.740 1.00 96.44 201 SER A CA 1
ATOM 1486 C C . SER A 1 201 ? -1.679 4.624 -9.025 1.00 96.44 201 SER A C 1
ATOM 1488 O O . SER A 1 201 ? -2.214 4.043 -9.970 1.00 96.44 201 SER A O 1
ATOM 1490 N N . ARG A 1 202 ? -0.397 5.007 -9.042 1.00 97.38 202 ARG A N 1
ATOM 1491 C CA . ARG A 1 202 ? 0.524 4.846 -10.170 1.00 97.38 202 ARG A CA 1
ATOM 1492 C C . ARG A 1 202 ? 1.770 4.069 -9.777 1.00 97.38 202 ARG A C 1
ATOM 1494 O O . ARG A 1 202 ? 2.308 4.249 -8.686 1.00 97.38 202 ARG A O 1
ATOM 1501 N N . SER A 1 203 ? 2.268 3.273 -10.710 1.00 98.19 203 SER A N 1
ATOM 1502 C CA . SER A 1 203 ? 3.550 2.596 -10.586 1.00 98.19 203 SER A CA 1
ATOM 1503 C C . SER A 1 203 ? 4.698 3.604 -10.687 1.00 98.19 203 SER A C 1
ATOM 1505 O O . SER A 1 203 ? 4.638 4.578 -11.443 1.00 98.19 203 SER A O 1
ATOM 1507 N N . THR A 1 204 ? 5.759 3.367 -9.919 1.00 97.88 204 THR A N 1
ATOM 1508 C CA . THR A 1 204 ? 6.895 4.289 -9.776 1.00 97.88 204 THR A CA 1
ATOM 1509 C C . THR A 1 204 ? 8.220 3.569 -9.995 1.00 97.88 204 THR A C 1
ATOM 1511 O O . THR A 1 204 ? 8.376 2.431 -9.560 1.00 97.88 204 THR A O 1
ATOM 1514 N N . LEU A 1 205 ? 9.202 4.246 -10.595 1.00 97.94 205 LEU A N 1
ATOM 1515 C CA . LEU A 1 205 ? 10.603 3.819 -10.625 1.00 97.94 205 LEU A CA 1
ATOM 1516 C C . LEU A 1 205 ? 11.532 4.893 -10.047 1.00 97.94 205 LEU A C 1
ATOM 1518 O O . LEU A 1 205 ? 11.299 6.096 -10.180 1.00 97.94 205 LEU A O 1
ATOM 1522 N N . ALA A 1 206 ? 12.623 4.448 -9.431 1.00 96.88 206 ALA A N 1
ATOM 1523 C CA . ALA A 1 206 ? 13.662 5.332 -8.926 1.00 96.88 206 ALA A CA 1
ATOM 1524 C C . ALA A 1 206 ? 14.400 6.041 -10.077 1.00 96.88 206 ALA A C 1
ATOM 1526 O O . ALA A 1 206 ? 14.741 5.433 -11.094 1.00 96.88 206 ALA A O 1
ATOM 1527 N N . THR A 1 207 ? 14.669 7.341 -9.922 1.00 96.88 207 THR A N 1
ATOM 1528 C CA . THR A 1 207 ? 15.329 8.156 -10.961 1.00 96.88 207 THR A CA 1
ATOM 1529 C C . THR A 1 207 ? 16.680 7.600 -11.412 1.00 96.88 207 THR A C 1
ATOM 1531 O O . THR A 1 207 ? 17.012 7.671 -12.593 1.00 96.88 207 THR A O 1
ATOM 1534 N N . ASP A 1 208 ? 17.484 7.078 -10.492 1.00 96.19 208 ASP A N 1
ATOM 1535 C CA . ASP A 1 208 ? 18.785 6.482 -10.795 1.00 96.19 208 ASP A CA 1
ATOM 1536 C C . ASP A 1 208 ? 18.654 5.190 -11.607 1.00 96.19 208 ASP A C 1
ATOM 1538 O O . ASP A 1 208 ? 19.387 5.021 -12.580 1.00 96.19 208 ASP A O 1
ATOM 1542 N N . TYR A 1 209 ? 17.676 4.343 -11.282 1.00 97.19 209 TYR A N 1
ATOM 1543 C CA . TYR A 1 209 ? 17.358 3.150 -12.063 1.00 97.19 209 TYR A CA 1
ATOM 1544 C C . TYR A 1 209 ? 16.919 3.505 -13.491 1.00 97.19 209 TYR A C 1
ATOM 1546 O O . TYR A 1 209 ? 17.477 2.988 -14.456 1.00 97.19 209 TYR A O 1
ATOM 1554 N N . VAL A 1 210 ? 15.990 4.454 -13.649 1.00 97.94 210 VAL A N 1
ATOM 1555 C CA . VAL A 1 210 ? 15.510 4.900 -14.973 1.00 97.94 210 VAL A CA 1
ATOM 1556 C C . VAL A 1 210 ? 16.652 5.471 -15.823 1.00 97.94 210 VAL A C 1
ATOM 1558 O O . VAL A 1 210 ? 16.758 5.159 -17.010 1.00 97.94 210 VAL A O 1
ATOM 1561 N N . ARG A 1 211 ? 17.555 6.253 -15.215 1.00 97.19 211 ARG A N 1
ATOM 1562 C CA . ARG A 1 211 ? 18.755 6.776 -15.890 1.00 97.19 211 ARG A CA 1
ATOM 1563 C C . ARG A 1 211 ? 19.736 5.674 -16.279 1.00 97.19 211 ARG A C 1
ATOM 1565 O O . ARG A 1 211 ? 20.295 5.742 -17.368 1.00 97.19 211 ARG A O 1
ATOM 1572 N N . ALA A 1 212 ? 19.936 4.669 -15.426 1.00 96.62 212 ALA A N 1
ATOM 1573 C CA . ALA A 1 212 ? 20.805 3.532 -15.727 1.00 96.62 212 ALA A CA 1
ATOM 1574 C C . ALA A 1 212 ? 20.294 2.707 -16.921 1.00 96.62 212 ALA A C 1
ATOM 1576 O O . ALA A 1 212 ? 21.096 2.150 -17.664 1.00 96.62 212 ALA A O 1
ATOM 1577 N N . LEU A 1 213 ? 18.976 2.684 -17.141 1.00 97.38 213 LEU A N 1
ATOM 1578 C CA . LEU A 1 213 ? 18.355 2.078 -18.321 1.00 97.38 213 LEU A CA 1
ATOM 1579 C C . LEU A 1 213 ? 18.423 2.952 -19.585 1.00 97.38 213 LEU A C 1
ATOM 1581 O O . LEU A 1 213 ? 17.997 2.508 -20.649 1.00 97.38 213 LEU A O 1
ATOM 1585 N N . GLY A 1 214 ? 18.913 4.192 -19.487 1.00 97.94 214 GLY A N 1
ATOM 1586 C CA . GLY A 1 214 ? 18.937 5.135 -20.606 1.00 97.94 214 GLY A CA 1
ATOM 1587 C C . GLY A 1 214 ? 17.546 5.597 -21.052 1.00 97.94 214 GLY A C 1
ATOM 1588 O O . GLY A 1 214 ? 17.383 6.024 -22.194 1.00 97.94 214 GLY A O 1
ATOM 1589 N N . LEU A 1 215 ? 16.535 5.501 -20.182 1.00 98.06 215 LEU A N 1
ATOM 1590 C CA . LEU A 1 215 ? 15.171 5.885 -20.532 1.00 98.06 215 LEU A CA 1
ATOM 1591 C C . LEU A 1 215 ? 14.983 7.406 -20.470 1.00 98.06 215 LEU A C 1
ATOM 1593 O O . LEU A 1 215 ? 15.432 8.043 -19.510 1.00 98.06 215 LEU A O 1
ATOM 1597 N N . PRO A 1 216 ? 14.290 8.005 -21.457 1.00 98.12 216 PRO A N 1
ATOM 1598 C CA . PRO A 1 216 ? 13.978 9.424 -21.422 1.00 98.12 216 PRO A CA 1
ATOM 1599 C C . PRO A 1 216 ? 13.003 9.719 -20.278 1.00 98.12 216 PRO A C 1
ATOM 1601 O O . PRO A 1 216 ? 11.945 9.099 -20.170 1.00 98.12 216 PRO A O 1
ATOM 1604 N N . ILE A 1 217 ? 13.356 10.699 -19.443 1.00 98.44 217 ILE A N 1
ATOM 1605 C CA . ILE A 1 217 ? 12.478 11.224 -18.394 1.00 98.44 217 ILE A CA 1
ATOM 1606 C C . ILE A 1 217 ? 11.864 12.521 -18.910 1.00 98.44 217 ILE A C 1
ATOM 1608 O O . ILE A 1 217 ? 12.576 13.494 -19.162 1.00 98.44 217 ILE A O 1
ATOM 1612 N N . ARG A 1 218 ? 10.541 12.534 -19.061 1.00 98.25 218 ARG A N 1
ATOM 1613 C CA . ARG A 1 218 ? 9.764 13.731 -19.413 1.00 98.25 218 ARG A CA 1
ATOM 1614 C C . ARG A 1 218 ? 9.177 14.376 -18.157 1.00 98.25 218 ARG A C 1
ATOM 1616 O O . ARG A 1 218 ? 9.132 13.743 -17.103 1.00 98.25 218 ARG A O 1
ATOM 1623 N N . ALA A 1 219 ? 8.740 15.629 -18.263 1.00 97.62 219 ALA A N 1
ATOM 1624 C CA . ALA A 1 219 ? 8.076 16.315 -17.157 1.00 97.62 219 ALA A CA 1
ATOM 1625 C C . ALA A 1 219 ? 6.807 15.556 -16.726 1.00 97.62 219 ALA A C 1
ATOM 1627 O O . ALA A 1 219 ? 6.071 15.040 -17.574 1.00 97.62 219 ALA A O 1
ATOM 1628 N N . GLY A 1 220 ? 6.590 15.478 -15.416 1.00 96.06 220 GLY A N 1
ATOM 1629 C CA . GLY A 1 220 ? 5.395 14.930 -14.787 1.00 96.06 220 GLY A CA 1
ATOM 1630 C C . GLY A 1 220 ? 4.811 15.914 -13.781 1.00 96.06 220 GLY A C 1
ATOM 1631 O O . GLY A 1 220 ? 5.394 16.966 -13.520 1.00 96.06 220 GLY A O 1
ATOM 1632 N N . ASP A 1 221 ? 3.657 15.557 -13.227 1.00 94.62 221 ASP A N 1
ATOM 1633 C CA . ASP A 1 221 ? 3.036 16.316 -12.144 1.00 94.62 221 ASP A CA 1
ATOM 1634 C C . ASP A 1 221 ? 3.654 15.931 -10.790 1.00 94.62 221 ASP A C 1
ATOM 1636 O O . ASP A 1 221 ? 4.080 14.781 -10.616 1.00 94.62 221 ASP A O 1
ATOM 1640 N N . PRO A 1 222 ? 3.674 16.846 -9.804 1.00 92.69 222 PRO A N 1
ATOM 1641 C CA . PRO A 1 222 ? 4.088 16.514 -8.450 1.00 92.69 222 PRO A CA 1
ATOM 1642 C C . PRO A 1 222 ? 3.242 15.382 -7.858 1.00 92.69 222 PRO A C 1
ATOM 1644 O O . PRO A 1 222 ? 2.027 15.318 -8.052 1.00 92.69 222 PRO A O 1
ATOM 1647 N N . VAL A 1 223 ? 3.880 14.506 -7.085 1.00 90.25 223 VAL A N 1
ATOM 1648 C CA . VAL A 1 223 ? 3.229 13.372 -6.423 1.00 90.25 223 VAL A CA 1
ATOM 1649 C C . VAL A 1 223 ? 3.128 13.615 -4.927 1.00 90.25 223 VAL A C 1
ATOM 1651 O O . VAL A 1 223 ? 4.115 13.929 -4.264 1.00 90.25 223 VAL A O 1
ATOM 1654 N N . GLU A 1 224 ? 1.919 13.453 -4.394 1.00 89.19 224 GLU A N 1
ATOM 1655 C CA . GLU A 1 224 ? 1.620 13.505 -2.964 1.00 89.19 224 GLU A CA 1
ATOM 1656 C C . GLU A 1 224 ? 1.703 12.102 -2.350 1.00 89.19 224 GLU A C 1
ATOM 1658 O O . GLU A 1 224 ? 1.103 11.153 -2.849 1.00 89.19 224 GLU A O 1
ATOM 1663 N N . GLY A 1 225 ? 2.405 11.984 -1.227 1.00 84.69 225 GLY A N 1
ATOM 1664 C CA . GLY A 1 225 ? 2.380 10.814 -0.355 1.00 84.69 225 GLY A CA 1
ATOM 1665 C C . GLY A 1 225 ? 2.115 11.197 1.102 1.00 84.69 225 GLY A C 1
ATOM 1666 O O . GLY A 1 225 ? 1.952 12.371 1.451 1.00 84.69 225 GLY A O 1
ATOM 1667 N N . SER A 1 226 ? 2.134 10.204 1.996 1.00 80.00 226 SER A N 1
ATOM 1668 C CA . SER A 1 226 ? 1.878 10.397 3.436 1.00 80.00 226 SER A CA 1
ATOM 1669 C C . SER A 1 226 ? 2.835 11.382 4.111 1.00 80.00 226 SER A C 1
ATOM 1671 O O . SER A 1 226 ? 2.508 11.943 5.150 1.00 80.00 226 SER A O 1
ATOM 1673 N N . ALA A 1 227 ? 4.012 11.617 3.525 1.00 75.75 227 ALA A N 1
ATOM 1674 C CA . ALA A 1 227 ? 5.032 12.48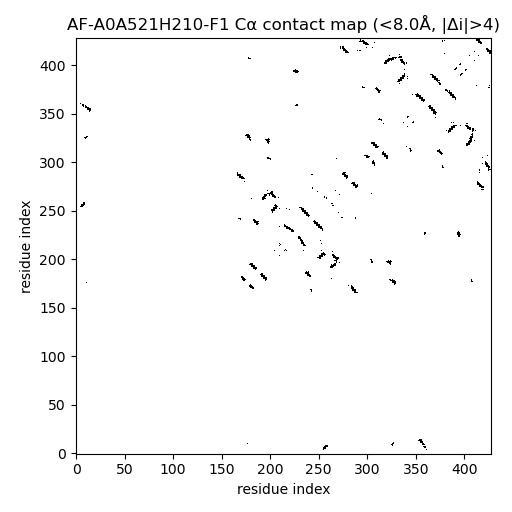4 4.101 1.00 75.75 227 ALA A CA 1
ATOM 1675 C C . ALA A 1 227 ? 5.246 13.814 3.357 1.00 75.75 227 ALA A C 1
ATOM 1677 O O . ALA A 1 227 ? 6.137 14.573 3.730 1.00 75.75 227 ALA A O 1
ATOM 1678 N N . GLY A 1 228 ? 4.448 14.122 2.330 1.00 82.44 228 GLY A N 1
ATOM 1679 C CA . GLY A 1 228 ? 4.531 15.391 1.604 1.00 82.44 228 GLY A CA 1
ATOM 1680 C C . GLY A 1 228 ? 4.418 15.232 0.094 1.00 82.44 228 GLY A C 1
ATOM 1681 O O . GLY A 1 228 ? 3.976 14.198 -0.397 1.00 82.44 228 GLY A O 1
ATOM 1682 N N . VAL A 1 229 ? 4.830 16.273 -0.627 1.00 87.25 229 VAL A N 1
ATOM 1683 C CA . VAL A 1 229 ? 4.781 16.343 -2.092 1.00 87.25 229 VAL A CA 1
ATOM 1684 C C . VAL A 1 229 ? 6.200 16.328 -2.652 1.00 87.25 229 VAL A C 1
ATOM 1686 O O . VAL A 1 229 ? 7.092 16.976 -2.098 1.00 87.25 229 VAL A O 1
ATOM 1689 N N . VAL A 1 230 ? 6.412 15.586 -3.737 1.00 89.12 230 VAL A N 1
ATOM 1690 C CA . VAL A 1 230 ? 7.685 15.517 -4.463 1.00 89.12 230 VAL A CA 1
ATOM 1691 C C . VAL A 1 230 ? 7.475 15.843 -5.935 1.00 89.12 230 VAL A C 1
ATOM 1693 O O . VAL A 1 230 ? 6.494 15.414 -6.534 1.00 89.12 230 VAL A O 1
ATOM 1696 N N . GLU A 1 231 ? 8.415 16.573 -6.529 1.00 93.94 231 GLU A N 1
ATOM 1697 C CA . GLU A 1 231 ? 8.466 16.728 -7.983 1.00 93.94 231 GLU A CA 1
ATOM 1698 C C . GLU A 1 231 ? 8.760 15.375 -8.635 1.00 93.94 231 GLU A C 1
ATOM 1700 O O . GLU A 1 231 ? 9.605 14.612 -8.149 1.00 93.94 231 GLU A O 1
ATOM 1705 N N . ALA A 1 232 ? 8.084 15.088 -9.744 1.00 95.56 232 ALA A N 1
ATOM 1706 C CA . ALA A 1 232 ? 8.233 13.830 -10.452 1.00 95.56 232 ALA A CA 1
ATOM 1707 C C . ALA A 1 232 ? 8.368 14.038 -11.963 1.00 95.56 232 ALA A C 1
ATOM 1709 O O . ALA A 1 232 ? 7.840 14.977 -12.554 1.00 95.56 232 ALA A O 1
ATOM 1710 N N . GLY A 1 233 ? 9.099 13.127 -12.593 1.00 98.06 233 GLY A N 1
ATOM 1711 C CA . GLY A 1 233 ? 9.086 12.924 -14.032 1.00 98.06 233 GLY A CA 1
ATOM 1712 C C . GLY A 1 233 ? 8.208 11.740 -14.415 1.00 98.06 233 GLY A C 1
ATOM 1713 O O . GLY A 1 233 ? 7.641 11.054 -13.564 1.00 98.06 233 GLY A O 1
ATOM 1714 N N . LEU A 1 234 ? 8.143 11.475 -15.714 1.00 98.50 234 LEU A N 1
ATOM 1715 C CA . LEU A 1 234 ? 7.484 10.308 -16.285 1.00 98.50 234 LEU A CA 1
ATOM 1716 C C . LEU A 1 234 ? 8.451 9.562 -17.205 1.00 98.50 234 LEU A C 1
ATOM 1718 O O . LEU A 1 234 ? 9.257 10.190 -17.895 1.00 98.50 234 LEU A O 1
ATOM 1722 N N . ALA A 1 235 ? 8.368 8.236 -17.231 1.00 98.56 235 ALA A N 1
ATOM 1723 C CA . ALA A 1 235 ? 9.118 7.403 -18.167 1.00 98.56 235 ALA A CA 1
ATOM 1724 C C . ALA A 1 235 ? 8.261 6.229 -18.645 1.00 98.56 235 ALA A C 1
ATOM 1726 O O . ALA A 1 235 ? 7.705 5.480 -17.843 1.00 98.56 235 ALA A O 1
ATOM 1727 N N . LEU A 1 236 ? 8.186 6.055 -19.964 1.00 98.56 236 LEU A N 1
ATOM 1728 C CA . LEU A 1 236 ? 7.469 4.946 -20.580 1.00 98.56 236 LEU A CA 1
ATOM 1729 C C . LEU A 1 236 ? 8.391 3.726 -20.672 1.00 98.56 236 LEU A C 1
ATOM 1731 O O . LEU A 1 236 ? 9.479 3.814 -21.242 1.00 98.56 236 LEU A O 1
ATOM 1735 N N . ALA A 1 237 ? 7.955 2.588 -20.140 1.00 98.50 237 ALA A N 1
ATOM 1736 C CA . ALA A 1 237 ? 8.688 1.332 -20.241 1.00 98.50 237 ALA A CA 1
ATOM 1737 C C . ALA A 1 237 ? 7.737 0.132 -20.291 1.00 98.50 237 ALA A C 1
ATOM 1739 O O . ALA A 1 237 ? 6.574 0.216 -19.902 1.00 98.50 237 ALA A O 1
ATOM 1740 N N . THR A 1 238 ? 8.237 -1.002 -20.768 1.00 98.56 238 THR A N 1
ATOM 1741 C CA . THR A 1 238 ? 7.538 -2.284 -20.670 1.00 98.56 238 THR A CA 1
ATOM 1742 C C . THR A 1 238 ? 7.886 -2.928 -19.339 1.00 98.56 238 THR A C 1
ATOM 1744 O O . THR A 1 238 ? 9.061 -3.122 -19.040 1.00 98.56 238 THR A O 1
ATOM 1747 N N . LEU A 1 239 ? 6.873 -3.263 -18.551 1.00 98.62 239 LEU A N 1
ATOM 1748 C CA . LEU A 1 239 ? 6.990 -4.012 -17.309 1.00 98.62 239 LEU A CA 1
ATOM 1749 C C . LEU A 1 239 ? 6.479 -5.430 -17.531 1.00 98.62 239 LEU A C 1
ATOM 1751 O O . LEU A 1 239 ? 5.362 -5.608 -18.013 1.00 98.62 239 LEU A O 1
ATOM 1755 N N . GLU A 1 240 ? 7.257 -6.425 -17.132 1.00 98.44 240 GLU A N 1
ATOM 1756 C CA . GLU A 1 240 ? 6.833 -7.819 -17.094 1.00 98.44 240 GLU A CA 1
ATOM 1757 C C . GLU A 1 240 ? 6.781 -8.308 -15.652 1.00 98.44 240 GLU A C 1
ATOM 1759 O O . GLU A 1 240 ? 7.771 -8.250 -14.918 1.00 98.44 240 GLU A O 1
ATOM 1764 N N . VAL A 1 241 ? 5.611 -8.806 -15.256 1.00 97.31 241 VAL A N 1
ATOM 1765 C CA . VAL A 1 241 ? 5.387 -9.397 -13.937 1.00 97.31 241 VAL A CA 1
ATOM 1766 C C . VAL A 1 241 ? 5.059 -10.878 -14.123 1.00 97.31 241 VAL A C 1
ATOM 1768 O O . VAL A 1 241 ? 4.157 -11.196 -14.906 1.00 97.31 241 VAL A O 1
ATOM 1771 N N . PRO A 1 242 ? 5.748 -11.800 -13.423 1.00 95.25 242 PRO A N 1
ATOM 1772 C CA . PRO A 1 242 ? 5.458 -13.225 -13.517 1.00 95.25 242 PRO A CA 1
ATOM 1773 C C . PRO A 1 242 ? 3.973 -13.515 -13.283 1.00 95.25 242 PRO A C 1
ATOM 1775 O O . PRO A 1 242 ? 3.349 -12.927 -12.401 1.00 95.25 242 PRO A O 1
ATOM 1778 N N . GLY A 1 243 ? 3.405 -14.396 -14.105 1.00 93.62 243 GLY A N 1
ATOM 1779 C CA . GLY A 1 243 ? 1.993 -14.787 -14.053 1.00 93.62 243 GLY A CA 1
ATOM 1780 C C . GLY A 1 243 ? 0.994 -13.773 -14.631 1.00 93.62 243 GLY A C 1
ATOM 1781 O O . GLY A 1 243 ? -0.075 -14.194 -15.052 1.00 93.62 243 GLY A O 1
ATOM 1782 N N . LEU A 1 244 ? 1.343 -12.485 -14.735 1.00 94.38 244 LEU A N 1
ATOM 1783 C CA . LEU A 1 244 ? 0.489 -11.446 -15.338 1.00 94.38 244 LEU A CA 1
ATOM 1784 C C . LEU A 1 244 ? 0.948 -11.034 -16.750 1.00 94.38 244 LEU A C 1
ATOM 1786 O O . LEU A 1 244 ? 0.155 -10.555 -17.561 1.00 94.38 244 LEU A O 1
ATOM 1790 N N . GLY A 1 245 ? 2.232 -11.240 -17.055 1.00 95.38 245 GLY A N 1
ATOM 1791 C CA . GLY A 1 245 ? 2.844 -10.951 -18.349 1.00 95.38 245 GLY A CA 1
ATOM 1792 C C . GLY A 1 245 ? 3.321 -9.506 -18.503 1.00 95.38 245 GLY A C 1
ATOM 1793 O O . GLY A 1 245 ? 3.399 -8.731 -17.545 1.00 95.38 245 GLY A O 1
ATOM 1794 N N . ALA A 1 246 ? 3.673 -9.151 -19.740 1.00 97.44 246 ALA A N 1
ATOM 1795 C CA . ALA A 1 246 ? 4.186 -7.833 -20.088 1.00 97.44 246 ALA A CA 1
ATOM 1796 C C . ALA A 1 246 ? 3.067 -6.791 -20.266 1.00 97.44 246 ALA A C 1
ATOM 1798 O O . ALA A 1 246 ? 1.922 -7.105 -20.607 1.00 97.44 246 ALA A O 1
ATOM 1799 N N . GLY A 1 247 ? 3.385 -5.522 -20.029 1.00 97.44 247 GLY A N 1
ATOM 1800 C CA . GLY A 1 247 ? 2.543 -4.381 -20.375 1.00 97.44 247 GLY A CA 1
ATOM 1801 C C . GLY A 1 247 ? 3.329 -3.079 -20.365 1.00 97.44 247 GLY A C 1
ATOM 1802 O O . GLY A 1 247 ? 4.290 -2.930 -19.616 1.00 97.44 247 GLY A O 1
ATOM 1803 N N . THR A 1 248 ? 2.928 -2.132 -21.206 1.00 98.12 248 THR A N 1
ATOM 1804 C CA . THR A 1 248 ? 3.523 -0.795 -21.221 1.00 98.12 248 THR A CA 1
ATOM 1805 C C . THR A 1 248 ? 2.962 0.039 -20.072 1.00 98.12 248 THR A C 1
ATOM 1807 O O . THR A 1 248 ? 1.748 0.126 -19.899 1.00 98.12 248 THR A O 1
ATOM 1810 N N . VAL A 1 249 ? 3.851 0.661 -19.303 1.00 98.19 249 VAL A N 1
ATOM 1811 C CA . VAL A 1 249 ? 3.534 1.484 -18.134 1.00 98.19 249 VAL A CA 1
ATOM 1812 C C . VAL A 1 249 ? 4.231 2.830 -18.275 1.00 98.19 249 VAL A C 1
ATOM 1814 O O . VAL A 1 249 ? 5.416 2.903 -18.603 1.00 98.19 249 VAL A O 1
ATOM 1817 N N . ASP A 1 250 ? 3.485 3.901 -18.030 1.00 97.94 250 ASP A N 1
ATOM 1818 C CA . ASP A 1 250 ? 4.024 5.251 -17.895 1.00 97.94 250 ASP A CA 1
ATOM 1819 C C . ASP A 1 250 ? 4.341 5.484 -16.415 1.00 97.94 250 ASP A C 1
ATOM 1821 O O . ASP A 1 250 ? 3.477 5.893 -15.634 1.00 97.94 250 ASP A O 1
ATOM 1825 N N . PHE A 1 251 ? 5.560 5.130 -16.016 1.00 98.44 251 PHE A N 1
ATOM 1826 C CA . PHE A 1 251 ? 6.002 5.189 -14.629 1.00 98.44 251 PHE A CA 1
ATOM 1827 C C . PHE A 1 251 ? 6.149 6.629 -14.161 1.00 98.44 251 PHE A C 1
ATOM 1829 O O . PHE A 1 251 ? 6.717 7.465 -14.864 1.00 98.44 251 PHE A O 1
ATOM 1836 N N . VAL A 1 252 ? 5.728 6.883 -12.926 1.00 98.06 252 VAL A N 1
ATOM 1837 C CA . VAL A 1 252 ? 6.175 8.053 -12.170 1.00 98.06 252 VAL A CA 1
ATOM 1838 C C . VAL A 1 252 ? 7.649 7.864 -11.806 1.00 98.06 252 VAL A C 1
ATOM 1840 O O . VAL A 1 252 ? 8.070 6.775 -11.419 1.00 98.06 252 VAL A O 1
ATOM 1843 N N . VAL A 1 253 ? 8.454 8.918 -11.927 1.00 97.88 253 VAL A N 1
ATOM 1844 C CA . VAL A 1 253 ? 9.897 8.864 -11.676 1.00 97.88 253 VAL A CA 1
ATOM 1845 C C . VAL A 1 253 ? 10.312 9.945 -10.689 1.00 97.88 253 VAL A C 1
ATOM 1847 O O . VAL A 1 253 ? 10.245 11.129 -11.000 1.00 97.88 253 VAL A O 1
ATOM 1850 N N . TYR A 1 254 ? 10.812 9.554 -9.520 1.00 95.00 254 TYR A N 1
ATOM 1851 C CA . TYR A 1 254 ? 11.398 10.481 -8.544 1.00 95.00 254 TYR A CA 1
ATOM 1852 C C . TYR A 1 254 ? 12.519 9.814 -7.738 1.00 95.00 254 TYR A C 1
ATOM 1854 O O . TYR A 1 254 ? 12.804 8.621 -7.890 1.00 95.00 254 TYR A O 1
ATOM 1862 N N . ALA A 1 255 ? 13.193 10.600 -6.892 1.00 90.62 255 ALA A N 1
ATOM 1863 C CA . ALA A 1 255 ? 14.230 10.120 -5.981 1.00 90.62 255 ALA A CA 1
ATOM 1864 C C . ALA A 1 255 ? 13.615 9.272 -4.850 1.00 90.62 255 ALA A C 1
ATOM 1866 O O . ALA A 1 255 ? 13.406 9.730 -3.723 1.00 90.62 255 ALA A O 1
ATOM 1867 N N . PHE A 1 256 ? 13.295 8.030 -5.192 1.00 83.06 256 PHE A N 1
ATOM 1868 C CA . PHE A 1 256 ? 12.776 6.999 -4.308 1.00 83.06 256 PHE A CA 1
ATOM 1869 C C . PHE A 1 256 ? 13.917 6.283 -3.575 1.00 83.06 256 PHE A C 1
ATOM 1871 O O . PHE A 1 256 ? 14.978 6.034 -4.143 1.00 83.06 256 PHE A O 1
ATOM 1878 N N . GLY A 1 257 ? 13.695 5.941 -2.309 1.00 82.06 257 GLY A N 1
ATOM 1879 C CA . GLY A 1 257 ? 14.614 5.171 -1.485 1.00 82.06 257 GLY A CA 1
ATOM 1880 C C . GLY A 1 257 ? 13.891 4.027 -0.782 1.00 82.06 257 GLY A C 1
ATOM 1881 O O . GLY A 1 257 ? 12.957 4.227 -0.004 1.00 82.06 257 GLY A O 1
ATOM 1882 N N . SER A 1 258 ? 14.384 2.815 -1.005 1.00 87.00 258 SER A N 1
ATOM 1883 C CA . SER A 1 258 ? 14.002 1.636 -0.237 1.00 87.00 258 SER A CA 1
ATOM 1884 C C . SER A 1 258 ? 15.128 1.245 0.709 1.00 87.00 258 SER A C 1
ATOM 1886 O O . SER A 1 258 ? 16.300 1.546 0.480 1.00 87.00 258 SER A O 1
ATOM 1888 N N . TYR A 1 259 ? 14.776 0.566 1.795 1.00 87.25 259 TYR A N 1
ATOM 1889 C CA . TYR A 1 259 ? 15.779 -0.082 2.631 1.00 87.25 259 TYR A CA 1
ATOM 1890 C C . TYR A 1 259 ? 16.304 -1.380 1.997 1.00 87.25 259 TYR A C 1
ATOM 1892 O O . TYR A 1 259 ? 17.367 -1.849 2.399 1.00 87.25 259 TYR A O 1
ATOM 1900 N N . ASP A 1 260 ? 15.572 -1.967 1.043 1.00 91.56 260 ASP A N 1
ATOM 1901 C CA . ASP A 1 260 ? 16.064 -3.070 0.221 1.00 91.56 260 ASP A CA 1
ATOM 1902 C C . ASP A 1 260 ? 16.811 -2.481 -0.986 1.00 91.56 260 ASP A C 1
ATOM 1904 O O . ASP A 1 260 ? 16.176 -1.863 -1.845 1.00 91.56 260 ASP A O 1
ATOM 1908 N N . PRO A 1 261 ? 18.136 -2.677 -1.103 1.00 90.62 261 PRO A N 1
ATOM 1909 C CA . PRO A 1 261 ? 18.919 -2.129 -2.210 1.00 90.62 261 PRO A CA 1
ATOM 1910 C C . PRO A 1 261 ? 18.558 -2.726 -3.580 1.00 90.62 261 PRO A C 1
ATOM 1912 O O . PRO A 1 261 ? 18.977 -2.186 -4.599 1.00 90.62 261 PRO A O 1
ATOM 1915 N N . ARG A 1 262 ? 17.804 -3.834 -3.636 1.00 92.75 262 ARG A N 1
ATOM 1916 C CA . ARG A 1 262 ? 17.296 -4.420 -4.892 1.00 92.75 262 ARG A CA 1
ATOM 1917 C C . ARG A 1 262 ? 15.950 -3.846 -5.325 1.00 92.75 262 ARG A C 1
ATOM 1919 O O . ARG A 1 262 ? 15.469 -4.176 -6.410 1.00 92.75 262 ARG A O 1
ATOM 1926 N N . CYS A 1 263 ? 15.310 -3.059 -4.465 1.00 97.06 263 CYS A N 1
ATOM 1927 C CA . CYS A 1 263 ? 14.022 -2.457 -4.749 1.00 97.06 263 CYS A CA 1
ATOM 1928 C C . CYS A 1 263 ? 14.215 -1.186 -5.574 1.00 97.06 263 CYS A C 1
ATOM 1930 O O . CYS A 1 263 ? 14.743 -0.193 -5.078 1.00 97.06 263 CYS A O 1
ATOM 1932 N N . ALA A 1 264 ? 13.747 -1.214 -6.817 1.00 97.25 264 ALA A N 1
ATOM 1933 C CA . ALA A 1 264 ? 13.906 -0.112 -7.762 1.00 97.25 264 ALA A CA 1
ATOM 1934 C C . ALA A 1 264 ? 12.618 0.702 -7.970 1.00 97.25 264 ALA A C 1
ATOM 1936 O O . ALA A 1 264 ? 12.621 1.657 -8.747 1.00 97.25 264 ALA A O 1
ATOM 1937 N N . GLY A 1 265 ? 11.523 0.357 -7.285 1.00 97.50 265 GLY A N 1
ATOM 1938 C CA . GLY A 1 265 ? 10.266 1.075 -7.448 1.00 97.50 265 GLY A CA 1
ATOM 1939 C C . GLY A 1 265 ? 9.066 0.466 -6.733 1.00 97.50 265 GLY A C 1
ATOM 1940 O O . GLY A 1 265 ? 9.203 -0.342 -5.813 1.00 97.50 265 GLY A O 1
ATOM 1941 N N . ILE A 1 266 ? 7.889 0.876 -7.194 1.00 98.06 266 ILE A N 1
ATOM 1942 C CA . ILE A 1 266 ? 6.573 0.531 -6.657 1.00 98.06 266 ILE A CA 1
ATOM 1943 C C . ILE A 1 266 ? 5.693 0.031 -7.806 1.00 98.06 266 ILE A C 1
ATOM 1945 O O . ILE A 1 266 ? 5.649 0.654 -8.869 1.00 98.06 266 ILE A O 1
ATOM 1949 N N . LEU A 1 267 ? 4.978 -1.069 -7.579 1.00 98.50 267 LEU A N 1
ATOM 1950 C CA . LEU A 1 267 ? 3.931 -1.584 -8.453 1.00 98.50 267 LEU A CA 1
ATOM 1951 C C . LEU A 1 267 ? 2.566 -1.130 -7.924 1.00 98.50 267 LEU A C 1
ATOM 1953 O O . LEU A 1 267 ? 2.107 -1.642 -6.905 1.00 98.50 267 LEU A O 1
ATOM 1957 N N . GLY A 1 268 ? 1.953 -0.168 -8.614 1.00 98.12 268 GLY A N 1
ATOM 1958 C CA . GLY A 1 268 ? 0.710 0.483 -8.199 1.00 98.12 268 GLY A CA 1
ATOM 1959 C C . GLY A 1 268 ? -0.547 -0.033 -8.904 1.00 98.12 268 GLY A C 1
ATOM 1960 O O . GLY A 1 268 ? -0.513 -0.910 -9.773 1.00 98.12 268 GLY A O 1
ATOM 1961 N N . SER A 1 269 ? -1.688 0.558 -8.545 1.00 97.44 269 SER A N 1
ATOM 1962 C CA . SER A 1 269 ? -3.024 0.166 -9.012 1.00 97.44 269 SER A CA 1
ATOM 1963 C C . SER A 1 269 ? -3.212 0.254 -10.530 1.00 97.44 269 SER A C 1
ATOM 1965 O O . SER A 1 269 ? -4.003 -0.500 -11.097 1.00 97.44 269 SER A O 1
ATOM 1967 N N . ASP A 1 270 ? -2.474 1.141 -11.203 1.00 97.06 270 ASP A N 1
ATOM 1968 C CA . ASP A 1 270 ? -2.501 1.307 -12.655 1.00 97.06 270 ASP A CA 1
ATOM 1969 C C . ASP A 1 270 ? -2.139 0.020 -13.403 1.00 97.06 270 ASP A C 1
ATOM 1971 O O . ASP A 1 270 ? -2.717 -0.237 -14.466 1.00 97.06 270 ASP A O 1
ATOM 1975 N N . PHE A 1 271 ? -1.270 -0.805 -12.811 1.00 97.88 271 PHE A N 1
ATOM 1976 C CA . PHE A 1 271 ? -0.911 -2.132 -13.300 1.00 97.88 271 PHE A CA 1
ATOM 1977 C C . PHE A 1 271 ? -1.654 -3.262 -12.578 1.00 97.88 271 PHE A C 1
ATOM 1979 O O . PHE A 1 271 ? -2.107 -4.200 -13.234 1.00 97.88 271 PHE A O 1
ATOM 1986 N N . LEU A 1 272 ? -1.817 -3.180 -11.251 1.00 97.88 272 LEU A N 1
ATOM 1987 C CA . LEU A 1 272 ? -2.425 -4.255 -10.449 1.00 97.88 272 LEU A CA 1
ATOM 1988 C C . LEU A 1 272 ? -3.868 -4.574 -10.848 1.00 97.88 272 LEU A C 1
ATOM 1990 O O . LEU A 1 272 ? -4.288 -5.721 -10.769 1.00 97.88 272 LEU A O 1
ATOM 1994 N N . ARG A 1 273 ? -4.614 -3.587 -11.351 1.00 97.25 273 ARG A N 1
ATOM 1995 C CA . ARG A 1 273 ? -6.009 -3.758 -11.784 1.00 97.25 273 ARG A CA 1
ATOM 1996 C C . ARG A 1 273 ? -6.214 -4.639 -13.024 1.00 97.25 273 ARG A C 1
ATOM 1998 O O . ARG A 1 273 ? -7.352 -4.809 -13.450 1.00 97.25 273 ARG A O 1
ATOM 2005 N N . ARG A 1 274 ? -5.144 -5.133 -13.657 1.00 96.69 274 ARG A N 1
ATOM 2006 C CA . ARG A 1 274 ? -5.221 -5.930 -14.895 1.00 96.69 274 ARG A CA 1
ATOM 2007 C C . ARG A 1 274 ? -5.827 -7.318 -14.693 1.00 96.69 274 ARG A C 1
ATOM 2009 O O . ARG A 1 274 ? -6.349 -7.872 -15.654 1.00 96.69 274 ARG A O 1
ATOM 2016 N N . ALA A 1 275 ? -5.744 -7.861 -13.484 1.00 96.56 275 ALA A N 1
ATOM 2017 C CA . ALA A 1 275 ? -6.334 -9.138 -13.111 1.00 96.56 275 ALA A CA 1
ATOM 2018 C C . ALA A 1 275 ? -6.699 -9.109 -11.621 1.00 96.56 275 ALA A C 1
ATOM 2020 O O . ALA A 1 275 ? -6.024 -8.416 -10.853 1.00 96.56 275 ALA A O 1
ATOM 2021 N N . PRO A 1 276 ? -7.732 -9.844 -11.184 1.00 97.25 276 PRO A N 1
ATOM 2022 C CA . PRO A 1 276 ? -7.926 -10.078 -9.765 1.00 97.25 276 PRO A CA 1
ATOM 2023 C C . PRO A 1 276 ? -6.753 -10.877 -9.191 1.00 97.25 276 PRO A C 1
ATOM 2025 O O . PRO A 1 276 ? -6.133 -11.686 -9.887 1.00 97.25 276 PRO A O 1
ATOM 2028 N N . PHE A 1 277 ? -6.444 -10.665 -7.916 1.00 97.75 277 PHE A N 1
ATOM 2029 C CA . PHE A 1 277 ? -5.359 -11.386 -7.259 1.00 97.75 277 PHE A CA 1
ATOM 2030 C C . PHE A 1 277 ? -5.596 -11.602 -5.772 1.00 97.75 277 PHE A C 1
ATOM 2032 O O . PHE A 1 277 ? -6.259 -10.806 -5.112 1.00 97.75 277 PHE A O 1
ATOM 2039 N N . GLN A 1 278 ? -4.999 -12.667 -5.240 1.00 97.81 278 GLN A N 1
ATOM 2040 C CA . GLN A 1 278 ? -4.925 -12.926 -3.806 1.00 97.81 278 GLN A CA 1
ATOM 2041 C C . GLN A 1 278 ? -3.480 -12.859 -3.322 1.00 97.81 278 GLN A C 1
ATOM 2043 O O . GLN A 1 278 ? -2.587 -13.430 -3.948 1.00 97.81 278 GLN A O 1
ATOM 2048 N N . ILE A 1 279 ? -3.263 -12.213 -2.181 1.00 98.06 279 ILE A N 1
ATOM 2049 C CA . ILE A 1 279 ? -1.996 -12.253 -1.451 1.00 98.06 279 ILE A CA 1
ATOM 2050 C C . ILE A 1 279 ? -2.120 -13.306 -0.351 1.00 98.06 279 ILE A C 1
ATOM 2052 O O . ILE A 1 279 ? -3.048 -13.255 0.451 1.00 98.06 279 ILE A O 1
ATOM 2056 N N . ARG A 1 280 ? -1.179 -14.252 -0.300 1.00 96.44 280 ARG A N 1
ATOM 2057 C CA . ARG A 1 280 ? -1.084 -15.263 0.762 1.00 96.44 280 ARG A CA 1
ATOM 2058 C C . ARG A 1 280 ? 0.178 -15.020 1.568 1.00 96.44 280 ARG A C 1
ATOM 2060 O O . ARG A 1 280 ? 1.270 -15.201 1.035 1.00 96.44 280 ARG A O 1
ATOM 2067 N N . TYR A 1 281 ? 0.047 -14.629 2.832 1.00 95.50 281 TYR A N 1
ATOM 2068 C CA . TYR A 1 281 ? 1.198 -14.259 3.664 1.00 95.50 281 TYR A CA 1
ATOM 2069 C C . TYR A 1 281 ? 1.870 -15.468 4.335 1.00 95.50 281 TYR A C 1
ATOM 2071 O O . TYR A 1 281 ? 3.082 -15.449 4.536 1.00 95.50 281 TYR A O 1
ATOM 2079 N N . GLY A 1 282 ? 1.128 -16.546 4.631 1.00 91.06 282 GLY A N 1
ATOM 2080 C CA . GLY A 1 282 ? 1.677 -17.753 5.282 1.00 91.06 282 GLY A CA 1
ATOM 2081 C C . GLY A 1 282 ? 2.661 -18.558 4.417 1.00 91.06 282 GLY A C 1
ATOM 2082 O O . GLY A 1 282 ? 3.560 -19.218 4.932 1.00 91.06 282 GLY A O 1
ATOM 2083 N N . GLY A 1 283 ? 2.523 -18.467 3.095 1.00 89.94 283 GLY A N 1
ATOM 2084 C CA . GLY A 1 283 ? 3.498 -18.935 2.113 1.00 89.94 283 GLY A CA 1
ATOM 2085 C C . GLY A 1 283 ? 3.653 -17.843 1.064 1.00 89.94 283 GLY A C 1
ATOM 2086 O O . GLY A 1 283 ? 2.976 -17.956 0.044 1.00 89.94 283 GLY A O 1
ATOM 2087 N N . PRO A 1 284 ? 4.453 -16.788 1.341 1.00 92.50 284 PRO A N 1
ATOM 2088 C CA . PRO A 1 284 ? 4.410 -15.497 0.657 1.00 92.50 284 PRO A CA 1
ATOM 2089 C C . PRO A 1 284 ? 4.305 -15.630 -0.859 1.00 92.50 284 PRO A C 1
ATOM 2091 O O . PRO A 1 284 ? 5.291 -15.879 -1.556 1.00 92.50 284 PRO A O 1
ATOM 2094 N N . ALA A 1 285 ? 3.088 -15.482 -1.366 1.00 97.12 285 ALA A N 1
ATOM 2095 C CA . ALA A 1 285 ? 2.789 -15.673 -2.772 1.00 97.12 285 ALA A CA 1
ATOM 2096 C C . ALA A 1 285 ? 1.619 -14.800 -3.205 1.00 97.12 285 ALA A C 1
ATOM 2098 O O . ALA A 1 285 ? 0.720 -14.484 -2.425 1.00 97.12 285 ALA A O 1
ATOM 2099 N N . LEU A 1 286 ? 1.635 -14.455 -4.484 1.00 97.38 286 LEU A N 1
ATOM 2100 C CA . LEU A 1 286 ? 0.551 -13.790 -5.170 1.00 97.38 286 LEU A CA 1
ATOM 2101 C C . LEU A 1 286 ? -0.078 -14.764 -6.162 1.00 97.38 286 LEU A C 1
ATOM 2103 O O . LEU A 1 286 ? 0.620 -15.408 -6.946 1.00 97.38 286 LEU A O 1
ATOM 2107 N N . LEU A 1 287 ? -1.399 -14.886 -6.113 1.00 96.69 287 LEU A N 1
ATOM 2108 C CA . LEU A 1 287 ? -2.176 -15.707 -7.031 1.00 96.69 287 LEU A CA 1
ATOM 2109 C C . LEU A 1 287 ? -2.944 -14.786 -7.977 1.00 96.69 287 LEU A C 1
ATOM 2111 O O . LEU A 1 287 ? -3.919 -14.172 -7.551 1.00 96.69 287 LEU A O 1
ATOM 2115 N N . TRP A 1 288 ? -2.521 -14.687 -9.236 1.00 96.31 288 TRP A N 1
ATOM 2116 C CA . TRP A 1 288 ? -3.307 -14.015 -10.278 1.00 96.31 288 TRP A CA 1
ATOM 2117 C C . TRP A 1 288 ? -4.516 -14.860 -10.670 1.00 96.31 288 TRP A C 1
ATOM 2119 O O . TRP A 1 288 ? -4.448 -16.089 -10.641 1.00 96.31 288 TRP A O 1
ATOM 2129 N N . ASP A 1 289 ? -5.616 -14.207 -11.038 1.00 94.50 289 ASP A N 1
ATOM 2130 C CA . ASP A 1 289 ? -6.869 -14.851 -11.446 1.00 94.50 289 ASP A CA 1
ATOM 2131 C C . ASP A 1 289 ? -7.423 -15.843 -10.409 1.00 94.50 289 ASP A C 1
ATOM 2133 O O . ASP A 1 289 ? -8.167 -16.780 -10.741 1.00 94.50 289 ASP A O 1
ATOM 2137 N N . ALA A 1 290 ? -7.079 -15.619 -9.135 1.00 92.44 290 ALA A N 1
ATOM 2138 C CA . ALA A 1 290 ? -7.572 -16.393 -8.009 1.00 92.44 290 ALA A CA 1
ATOM 2139 C C . ALA A 1 290 ? -9.105 -16.434 -8.002 1.00 92.44 290 ALA A C 1
ATOM 2141 O O . ALA A 1 290 ? -9.792 -15.521 -8.469 1.00 92.44 290 ALA A O 1
ATOM 2142 N N . GLU A 1 291 ? -9.665 -17.526 -7.496 1.00 91.88 291 GLU A N 1
ATOM 2143 C CA . GLU A 1 291 ? -11.101 -17.585 -7.271 1.00 91.88 291 GLU A CA 1
ATOM 2144 C C . GLU A 1 291 ? -11.475 -16.650 -6.122 1.00 91.88 291 GLU A C 1
ATOM 2146 O O . GLU A 1 291 ? -10.825 -16.655 -5.077 1.00 91.88 291 GLU A O 1
ATOM 2151 N N . ALA A 1 292 ? -12.503 -15.828 -6.337 1.00 92.00 292 ALA A N 1
ATOM 2152 C CA . ALA A 1 292 ? -12.972 -14.898 -5.326 1.00 92.00 292 ALA A CA 1
ATOM 2153 C C . ALA A 1 292 ? -13.480 -15.677 -4.098 1.00 92.00 292 ALA A C 1
ATOM 2155 O O . ALA A 1 292 ? -14.377 -16.514 -4.248 1.00 92.00 292 ALA A O 1
ATOM 2156 N N . PRO A 1 293 ? -12.965 -15.393 -2.889 1.00 95.00 293 PRO A N 1
ATOM 2157 C CA . PRO A 1 293 ? -13.516 -15.954 -1.664 1.00 95.00 293 PRO A CA 1
ATOM 2158 C C . PRO A 1 293 ? -14.992 -15.575 -1.456 1.00 95.00 293 PRO A C 1
ATOM 2160 O O . PRO A 1 293 ? -15.496 -14.584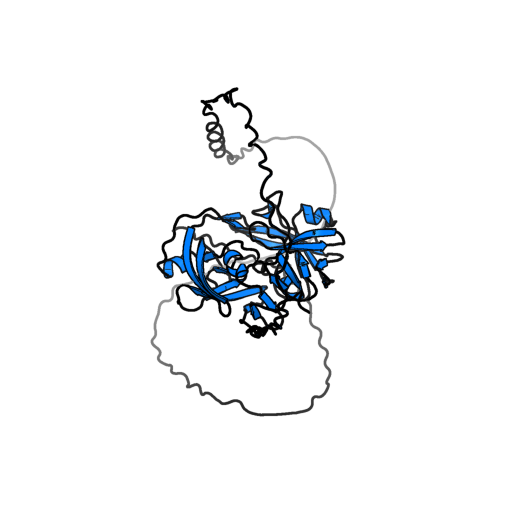 -1.996 1.00 95.00 293 PRO A O 1
ATOM 2163 N N . ALA A 1 294 ? -15.696 -16.370 -0.645 1.00 94.12 294 ALA A N 1
ATOM 2164 C CA . ALA A 1 294 ? -17.115 -16.154 -0.362 1.00 94.12 294 ALA A CA 1
ATOM 2165 C C . ALA A 1 294 ? -17.372 -14.890 0.478 1.00 94.12 294 ALA A C 1
ATOM 2167 O O . ALA A 1 294 ? -18.350 -14.185 0.221 1.00 94.12 294 ALA A O 1
ATOM 2168 N N . ASP A 1 295 ? -16.505 -14.601 1.455 1.00 95.50 295 ASP A N 1
ATOM 2169 C CA . ASP A 1 295 ? -16.630 -13.428 2.322 1.00 95.50 295 ASP A CA 1
ATOM 2170 C C . ASP A 1 295 ? -16.086 -12.178 1.627 1.00 95.50 295 ASP A C 1
ATOM 2172 O O . ASP A 1 295 ? -14.895 -11.859 1.684 1.00 95.50 295 ASP A O 1
ATOM 2176 N N . ARG A 1 296 ? -16.987 -11.505 0.910 1.00 96.06 296 ARG A N 1
ATOM 2177 C CA . ARG A 1 296 ? -16.691 -10.352 0.066 1.00 96.06 296 ARG A CA 1
ATOM 2178 C C . ARG A 1 296 ? -17.433 -9.107 0.526 1.00 96.06 296 ARG A C 1
ATOM 2180 O O . ARG A 1 296 ? -18.610 -9.158 0.880 1.00 96.06 296 ARG A O 1
ATOM 2187 N N . ILE A 1 297 ? -16.758 -7.972 0.426 1.00 98.06 297 ILE A N 1
ATOM 2188 C CA . ILE A 1 297 ? -17.294 -6.647 0.727 1.00 98.06 297 ILE A CA 1
ATOM 2189 C C . ILE A 1 297 ? -16.994 -5.670 -0.421 1.00 98.06 297 ILE A C 1
ATOM 2191 O O . ILE A 1 297 ? -16.040 -5.880 -1.179 1.00 98.06 297 ILE A O 1
ATOM 2195 N N . PRO A 1 298 ? -17.788 -4.591 -0.572 1.00 98.56 298 PRO A N 1
ATOM 2196 C CA . PRO A 1 298 ? -17.505 -3.555 -1.558 1.00 98.56 298 PRO A CA 1
ATOM 2197 C C . PRO A 1 298 ? -16.129 -2.918 -1.347 1.00 98.56 298 PRO A C 1
ATOM 2199 O O . PRO A 1 298 ? -15.746 -2.598 -0.219 1.00 98.56 298 PRO A O 1
ATOM 2202 N N . MET A 1 299 ? -15.429 -2.683 -2.453 1.00 98.31 299 MET A N 1
ATOM 2203 C CA . MET A 1 299 ? -14.117 -2.048 -2.508 1.00 98.31 299 MET A CA 1
ATOM 2204 C C . MET A 1 299 ? -14.143 -0.842 -3.458 1.00 98.31 299 MET A C 1
ATOM 2206 O O . MET A 1 299 ? -13.636 -0.921 -4.582 1.00 98.31 299 MET A O 1
ATOM 2210 N N . PRO A 1 300 ? -14.769 0.283 -3.063 1.00 98.06 300 PRO A N 1
ATOM 2211 C CA . PRO A 1 300 ? -14.742 1.489 -3.877 1.00 98.06 300 PRO A CA 1
ATOM 2212 C C . PRO A 1 300 ? -13.307 1.996 -4.052 1.00 98.06 300 PRO A C 1
ATOM 2214 O O . PRO A 1 300 ? -12.461 1.855 -3.165 1.00 98.06 300 PRO A O 1
ATOM 2217 N N . LEU A 1 301 ? -13.050 2.633 -5.191 1.00 97.25 301 LEU A N 1
ATOM 2218 C CA . LEU A 1 301 ? -11.767 3.264 -5.475 1.00 97.25 301 LEU A CA 1
ATOM 2219 C C . LEU A 1 301 ? -11.826 4.758 -5.161 1.00 97.25 301 LEU A C 1
ATOM 2221 O O . LEU A 1 301 ? -12.785 5.449 -5.496 1.00 97.25 301 LEU A O 1
ATOM 2225 N N . ASP A 1 302 ? -10.752 5.265 -4.575 1.00 93.81 302 ASP A N 1
ATOM 2226 C CA . ASP A 1 302 ? -10.492 6.682 -4.371 1.00 93.81 302 ASP A CA 1
ATOM 2227 C C . ASP A 1 302 ? -9.193 7.035 -5.090 1.00 93.81 302 ASP A C 1
ATOM 2229 O O . ASP A 1 302 ? -8.108 6.657 -4.652 1.00 93.81 302 ASP A O 1
ATOM 2233 N N . ASN A 1 303 ? -9.311 7.721 -6.229 1.00 92.50 303 ASN A N 1
ATOM 2234 C CA . ASN A 1 303 ? -8.175 8.046 -7.095 1.00 92.50 303 ASN A CA 1
ATOM 2235 C C . ASN A 1 303 ? -7.338 6.806 -7.482 1.00 92.50 303 ASN A C 1
ATOM 2237 O O . ASN A 1 303 ? -6.116 6.869 -7.551 1.00 92.50 303 ASN A O 1
ATOM 2241 N N . GLY A 1 304 ? -8.000 5.666 -7.712 1.00 95.75 304 GLY A N 1
ATOM 2242 C CA . GLY A 1 304 ? -7.360 4.381 -8.030 1.00 95.75 304 GLY A CA 1
ATOM 2243 C C . GLY A 1 304 ? -6.939 3.552 -6.811 1.00 95.75 304 GLY A C 1
ATOM 2244 O O . GLY A 1 304 ? -6.645 2.370 -6.961 1.00 95.75 304 GLY A O 1
ATOM 2245 N N . ILE A 1 305 ? -6.976 4.122 -5.605 1.00 97.31 305 ILE A N 1
ATOM 2246 C CA . ILE A 1 305 ? -6.600 3.431 -4.368 1.00 97.31 305 ILE A CA 1
ATOM 2247 C C . ILE A 1 305 ? -7.838 2.731 -3.782 1.00 97.31 305 ILE A C 1
ATOM 2249 O O . ILE A 1 305 ? -8.856 3.397 -3.562 1.00 97.31 305 ILE A O 1
ATOM 2253 N N . PRO A 1 306 ? -7.791 1.415 -3.516 1.00 98.25 306 PRO A N 1
ATOM 2254 C CA . PRO A 1 306 ? -8.911 0.679 -2.955 1.00 98.25 306 PRO A CA 1
ATOM 2255 C C . PRO A 1 306 ? -9.194 1.094 -1.512 1.00 98.25 306 PRO A C 1
ATOM 2257 O O . PRO A 1 306 ? -8.286 1.303 -0.701 1.00 98.25 306 PRO A O 1
ATOM 2260 N N . ARG A 1 307 ? -10.482 1.184 -1.187 1.00 98.25 307 ARG A N 1
ATOM 2261 C CA . ARG A 1 307 ? -10.990 1.406 0.165 1.00 98.25 307 ARG A CA 1
ATOM 2262 C C . ARG A 1 307 ? -11.913 0.271 0.576 1.00 98.25 307 ARG A C 1
ATOM 2264 O O . ARG A 1 307 ? -12.576 -0.316 -0.265 1.00 98.25 307 ARG A O 1
ATOM 2271 N N . VAL A 1 308 ? -12.016 0.035 1.875 1.00 98.38 308 VAL A N 1
ATOM 2272 C CA . VAL A 1 308 ? -13.041 -0.816 2.492 1.00 98.38 308 VAL A CA 1
ATOM 2273 C C . VAL A 1 308 ? -13.664 -0.094 3.677 1.00 98.38 308 VAL A C 1
ATOM 2275 O O . VAL A 1 308 ? -13.085 0.848 4.223 1.00 98.38 308 VAL A O 1
ATOM 2278 N N . THR A 1 309 ? -14.845 -0.539 4.093 1.00 98.62 309 THR A N 1
ATOM 2279 C CA . THR A 1 309 ? -15.421 -0.139 5.378 1.00 98.62 309 THR A CA 1
ATOM 2280 C C . THR A 1 309 ? -15.069 -1.185 6.429 1.00 98.62 309 THR A C 1
ATOM 2282 O O . THR A 1 309 ? -15.429 -2.351 6.288 1.00 98.62 309 THR A O 1
ATOM 2285 N N . ALA A 1 310 ? -14.381 -0.760 7.487 1.00 98.50 310 ALA A N 1
ATOM 2286 C CA . ALA A 1 310 ? -14.086 -1.579 8.660 1.00 98.50 310 ALA A CA 1
ATOM 2287 C C . ALA A 1 310 ? -14.871 -1.061 9.872 1.00 98.50 310 ALA A C 1
ATOM 2289 O O . ALA A 1 310 ? -15.112 0.140 9.979 1.00 98.50 310 ALA A O 1
ATOM 2290 N N . SER A 1 311 ? -15.243 -1.939 10.801 1.00 98.62 311 SER A N 1
ATOM 2291 C CA . SER A 1 311 ? -15.803 -1.536 12.095 1.00 98.62 311 SER A CA 1
ATOM 2292 C C . SER A 1 311 ? -14.679 -1.403 13.120 1.00 98.62 311 SER A C 1
ATOM 2294 O O . SER A 1 311 ? -14.001 -2.381 13.443 1.00 98.62 311 SER A O 1
ATOM 2296 N N . VAL A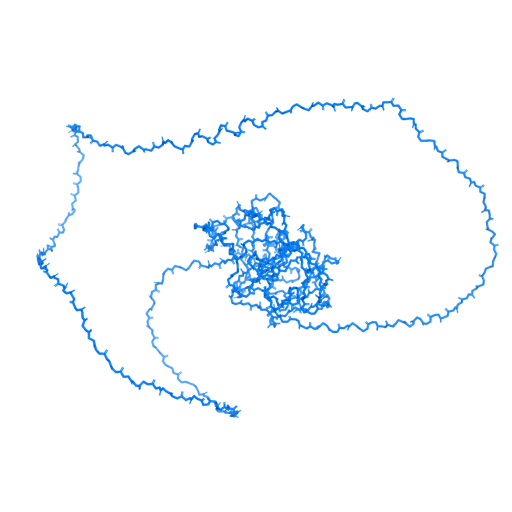 1 312 ? -14.462 -0.187 13.618 1.00 98.62 312 VAL A N 1
ATOM 2297 C CA . VAL A 1 312 ? -13.418 0.164 14.589 1.00 98.62 312 VAL A CA 1
ATOM 2298 C C . VAL A 1 312 ? -14.101 0.651 15.861 1.00 98.62 312 VAL A C 1
ATOM 2300 O O . VAL A 1 312 ? -14.820 1.645 15.836 1.00 98.62 312 VAL A O 1
ATOM 2303 N N . ASN A 1 313 ? -13.918 -0.069 16.971 1.00 98.06 313 ASN A N 1
ATOM 2304 C CA . ASN A 1 313 ? -14.676 0.125 18.218 1.00 98.06 313 ASN A CA 1
ATOM 2305 C C . ASN A 1 313 ? -16.207 0.188 17.996 1.00 98.06 313 ASN A C 1
ATOM 2307 O O . ASN A 1 313 ? -16.900 0.962 18.648 1.00 98.06 313 ASN A O 1
ATOM 2311 N N . GLY A 1 314 ? -16.734 -0.595 17.045 1.00 97.88 314 GLY A N 1
ATOM 2312 C CA . GLY A 1 314 ? -18.156 -0.600 16.675 1.00 97.88 314 GLY A CA 1
ATOM 2313 C C . GLY A 1 314 ? -18.571 0.480 15.667 1.00 97.88 314 GLY A C 1
ATOM 2314 O O . GLY A 1 314 ? -19.681 0.420 15.142 1.00 97.88 314 GLY A O 1
ATOM 2315 N N . THR A 1 315 ? -17.694 1.434 15.352 1.00 98.56 315 THR A N 1
ATOM 2316 C CA . THR A 1 315 ? -17.973 2.520 14.408 1.00 98.56 315 THR A CA 1
ATOM 2317 C C . THR A 1 315 ? -17.485 2.159 13.002 1.00 98.56 315 THR A C 1
ATOM 2319 O O . THR A 1 315 ? -16.301 1.855 12.832 1.00 98.56 315 THR A O 1
ATOM 2322 N N . PRO A 1 316 ? -18.339 2.232 11.963 1.00 98.62 316 PRO A N 1
ATOM 2323 C CA . PRO A 1 316 ? -17.913 1.995 10.590 1.00 98.62 316 PRO A CA 1
ATOM 2324 C C . PRO A 1 316 ? -17.038 3.151 10.085 1.00 98.62 316 PRO A C 1
ATOM 2326 O O . PRO A 1 316 ? -17.470 4.304 10.056 1.00 98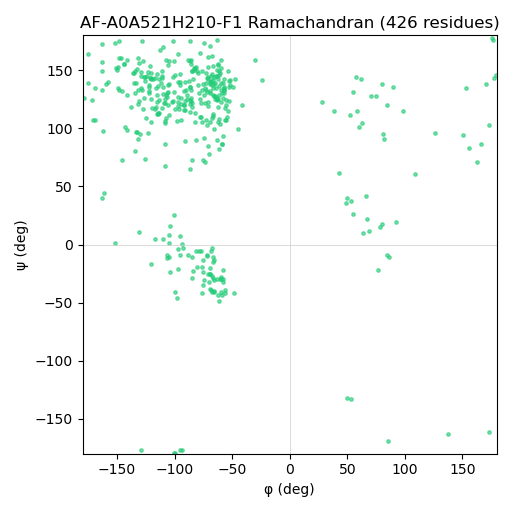.62 316 PRO A O 1
ATOM 2329 N N . LEU A 1 317 ? -15.818 2.839 9.650 1.00 98.62 317 LEU A N 1
ATOM 2330 C CA . LEU A 1 317 ? -14.872 3.788 9.070 1.00 98.62 317 LEU A CA 1
ATOM 2331 C C . LEU A 1 317 ? -14.451 3.361 7.658 1.00 98.62 317 LEU A C 1
ATOM 2333 O O . LEU A 1 317 ? -14.110 2.193 7.453 1.00 98.62 317 LEU A O 1
ATOM 2337 N N . PRO A 1 318 ? -14.403 4.291 6.685 1.00 98.44 318 PRO A N 1
ATOM 2338 C CA . PRO A 1 318 ? -13.702 4.049 5.435 1.00 98.44 318 PRO A CA 1
ATOM 2339 C C . PRO A 1 318 ? -12.190 4.061 5.685 1.00 98.44 318 PRO A C 1
ATOM 2341 O O . PRO A 1 318 ? -11.663 4.995 6.294 1.00 98.44 318 PRO A O 1
ATOM 2344 N N . LEU A 1 319 ? -11.492 3.047 5.183 1.00 98.62 319 LEU A N 1
ATOM 2345 C CA . LEU A 1 319 ? -10.038 2.926 5.255 1.00 98.62 319 LEU A CA 1
ATOM 2346 C C . LEU A 1 319 ? -9.491 2.536 3.883 1.00 98.62 319 LEU A C 1
ATOM 2348 O O . LEU A 1 319 ? -10.077 1.698 3.200 1.00 98.62 319 LEU A O 1
ATOM 2352 N N . ARG A 1 320 ? -8.371 3.136 3.474 1.00 98.31 320 ARG A N 1
ATOM 2353 C CA . ARG A 1 320 ? -7.605 2.680 2.304 1.00 98.31 320 ARG A CA 1
ATOM 2354 C C . ARG A 1 320 ? -6.912 1.350 2.608 1.00 98.31 320 ARG A C 1
ATOM 2356 O O . ARG A 1 320 ? -6.588 1.073 3.762 1.00 98.31 320 ARG A O 1
ATOM 2363 N N . ILE A 1 321 ? -6.661 0.546 1.583 1.00 98.38 321 ILE A N 1
ATOM 2364 C CA . ILE A 1 321 ? -5.822 -0.651 1.694 1.00 98.38 321 ILE A CA 1
ATOM 2365 C C . ILE A 1 321 ? -4.454 -0.336 1.098 1.00 98.38 321 ILE A C 1
ATOM 2367 O O . ILE A 1 321 ? -4.361 0.036 -0.072 1.00 98.38 321 ILE A O 1
ATOM 2371 N N . ASP A 1 322 ? -3.402 -0.491 1.895 1.00 98.00 322 ASP A N 1
ATOM 2372 C CA . ASP A 1 322 ? -2.042 -0.085 1.550 1.00 98.00 322 ASP A CA 1
ATOM 2373 C C . ASP A 1 322 ? -1.048 -1.219 1.851 1.00 98.00 322 ASP A C 1
ATOM 2375 O O . ASP A 1 322 ? -0.502 -1.330 2.949 1.00 98.00 322 ASP A O 1
ATOM 2379 N N . THR A 1 323 ? -0.802 -2.081 0.862 1.00 98.31 323 THR A N 1
ATOM 2380 C CA . THR A 1 323 ? 0.226 -3.133 0.960 1.00 98.31 323 THR A CA 1
ATOM 2381 C C . THR A 1 323 ? 1.661 -2.587 0.888 1.00 98.31 323 THR A C 1
ATOM 2383 O O . THR A 1 323 ? 2.609 -3.326 1.166 1.00 98.31 323 THR A O 1
ATOM 2386 N N . GLY A 1 324 ? 1.847 -1.305 0.544 1.00 96.31 324 GLY A N 1
ATOM 2387 C CA . GLY A 1 324 ? 3.136 -0.614 0.594 1.00 96.31 324 GLY A CA 1
ATOM 2388 C C . GLY A 1 324 ? 3.511 -0.138 2.001 1.00 96.31 324 GLY A C 1
ATOM 2389 O O . GLY A 1 324 ? 4.694 0.068 2.298 1.00 96.31 324 GLY A O 1
ATOM 2390 N N . ALA A 1 325 ? 2.533 -0.022 2.904 1.00 95.00 325 ALA A N 1
ATOM 2391 C CA . ALA A 1 325 ? 2.744 0.330 4.301 1.00 95.00 325 ALA A CA 1
ATOM 2392 C C . ALA A 1 325 ? 3.335 -0.840 5.107 1.00 95.00 325 ALA A C 1
ATOM 2394 O O . ALA A 1 325 ? 2.628 -1.674 5.688 1.00 95.00 325 ALA A O 1
ATOM 2395 N N . ALA A 1 326 ? 4.666 -0.861 5.169 1.00 93.19 326 ALA A N 1
ATOM 2396 C CA . ALA A 1 326 ? 5.439 -1.842 5.915 1.00 93.19 326 ALA A CA 1
ATOM 2397 C C . ALA A 1 326 ? 5.362 -1.622 7.436 1.00 93.19 326 ALA A C 1
ATOM 2399 O O . ALA A 1 326 ? 5.569 -0.518 7.951 1.00 93.19 326 ALA A O 1
ATOM 2400 N N . PHE A 1 327 ? 5.114 -2.707 8.161 1.00 93.62 327 PHE A N 1
ATOM 2401 C CA . PHE A 1 327 ? 5.224 -2.773 9.613 1.00 93.62 327 PHE A CA 1
ATOM 2402 C C . PHE A 1 327 ? 5.630 -4.202 9.992 1.00 93.62 327 PHE A C 1
ATOM 2404 O O . PHE A 1 327 ? 5.044 -5.124 9.422 1.00 93.62 327 PHE A O 1
ATOM 2411 N N . PRO A 1 328 ? 6.598 -4.411 10.908 1.00 94.56 328 PRO A N 1
ATOM 2412 C CA . PRO A 1 328 ? 7.105 -5.744 11.213 1.00 94.56 328 PRO A CA 1
ATOM 2413 C C . PRO A 1 328 ? 5.988 -6.766 11.477 1.00 94.56 328 PRO A C 1
ATOM 2415 O O . PRO A 1 328 ? 5.043 -6.443 12.208 1.00 94.56 328 PRO A O 1
ATOM 2418 N N . PRO A 1 329 ? 6.083 -7.983 10.912 1.00 95.25 329 PRO A N 1
ATOM 2419 C CA . PRO A 1 329 ? 5.100 -9.028 11.155 1.00 95.25 329 PRO A CA 1
ATOM 2420 C C . PRO A 1 329 ? 5.042 -9.381 12.644 1.00 95.25 329 PRO A C 1
ATOM 2422 O O . PRO A 1 329 ? 6.038 -9.326 13.368 1.00 95.25 329 PRO A O 1
ATOM 2425 N N . GLY A 1 330 ? 3.856 -9.757 13.111 1.00 95.81 330 GLY A N 1
ATOM 2426 C CA . GLY A 1 330 ? 3.610 -10.057 14.517 1.00 95.81 330 GLY A CA 1
ATOM 2427 C C . GLY A 1 330 ? 2.146 -10.380 14.794 1.00 95.81 330 GLY A C 1
ATOM 2428 O O . GLY A 1 330 ? 1.306 -10.301 13.899 1.00 95.81 330 GLY A O 1
ATOM 2429 N N . ALA A 1 331 ? 1.849 -10.744 16.043 1.00 96.31 331 ALA A N 1
ATOM 2430 C CA . ALA A 1 331 ? 0.495 -11.105 16.475 1.00 96.31 331 ALA A CA 1
ATOM 2431 C C . ALA A 1 331 ? -0.465 -9.901 16.538 1.00 96.31 331 ALA A C 1
ATOM 2433 O O . ALA A 1 331 ? -1.677 -10.070 16.427 1.00 96.31 331 ALA A O 1
ATOM 2434 N N . ASP A 1 332 ? 0.082 -8.701 16.719 1.00 97.38 332 ASP A N 1
ATOM 2435 C CA . ASP A 1 332 ? -0.670 -7.451 16.760 1.00 97.38 332 ASP A CA 1
ATOM 2436 C C . ASP A 1 332 ? -1.025 -6.954 15.347 1.00 97.38 332 ASP A C 1
ATOM 2438 O O . ASP A 1 332 ? -0.245 -7.098 14.400 1.00 97.38 332 ASP A O 1
ATOM 2442 N N . ALA A 1 333 ? -2.178 -6.297 15.234 1.00 98.06 333 ALA A N 1
ATOM 2443 C CA . ALA A 1 333 ? -2.644 -5.615 14.033 1.00 98.06 333 ALA A CA 1
ATOM 2444 C C . ALA A 1 333 ? -2.603 -4.093 14.228 1.00 98.06 333 ALA A C 1
ATOM 2446 O O . ALA A 1 333 ? -3.266 -3.572 15.124 1.00 98.06 333 ALA A O 1
ATOM 2447 N N . TYR A 1 334 ? -1.862 -3.367 13.387 1.00 98.38 334 TYR A N 1
ATOM 2448 C CA . TYR A 1 334 ? -1.740 -1.909 13.466 1.00 98.38 334 TYR A CA 1
ATOM 2449 C C . TYR A 1 334 ? -2.361 -1.239 12.236 1.00 98.38 334 TYR A C 1
ATOM 2451 O O . TYR A 1 334 ? -1.839 -1.336 11.122 1.00 98.38 334 TYR A O 1
ATOM 2459 N N . LEU A 1 335 ? -3.460 -0.514 12.439 1.00 98.19 335 LEU A N 1
ATOM 2460 C CA . LEU A 1 335 ? -4.050 0.354 11.419 1.00 98.19 335 LEU A CA 1
ATOM 2461 C C . LEU A 1 335 ? -3.673 1.809 11.674 1.00 98.19 335 LEU A C 1
ATOM 2463 O O . LEU A 1 335 ? -3.370 2.207 12.797 1.00 98.19 335 LEU A O 1
ATOM 2467 N N . ASN A 1 336 ? -3.737 2.617 10.626 1.00 98.31 336 ASN A N 1
ATOM 2468 C CA . ASN A 1 336 ? -3.454 4.040 10.702 1.00 98.31 336 ASN A CA 1
ATOM 2469 C C . ASN A 1 336 ? -4.768 4.808 10.627 1.00 98.31 336 ASN A C 1
ATOM 2471 O O . ASN A 1 336 ? -5.573 4.534 9.742 1.00 98.31 336 ASN A O 1
ATOM 2475 N N . LEU A 1 337 ? -4.983 5.762 11.531 1.00 98.50 337 LEU A N 1
ATOM 2476 C CA . LEU A 1 337 ? -6.172 6.616 11.561 1.00 98.50 337 LEU A CA 1
ATOM 2477 C C . LEU A 1 337 ? -5.776 8.085 11.440 1.00 98.50 337 LEU A C 1
ATOM 2479 O O . LEU A 1 337 ? -4.740 8.507 11.954 1.00 98.50 337 LEU A O 1
ATOM 2483 N N . THR A 1 338 ? -6.634 8.887 10.813 1.00 98.06 338 THR A N 1
ATOM 2484 C CA . THR A 1 338 ? -6.546 10.346 10.952 1.00 98.06 338 THR A CA 1
ATOM 2485 C C . THR A 1 338 ? -6.905 10.754 12.384 1.00 98.06 338 THR A C 1
ATOM 2487 O O . THR A 1 338 ? -7.582 10.018 13.105 1.00 98.06 338 THR A O 1
ATOM 2490 N N . ILE A 1 339 ? -6.534 11.973 12.789 1.00 97.31 339 ILE A N 1
ATOM 2491 C CA . ILE A 1 339 ? -6.966 12.540 14.080 1.00 97.31 339 ILE A CA 1
ATOM 2492 C C . ILE A 1 339 ? -8.501 12.557 14.197 1.00 97.31 339 ILE A C 1
ATOM 2494 O O . ILE A 1 339 ?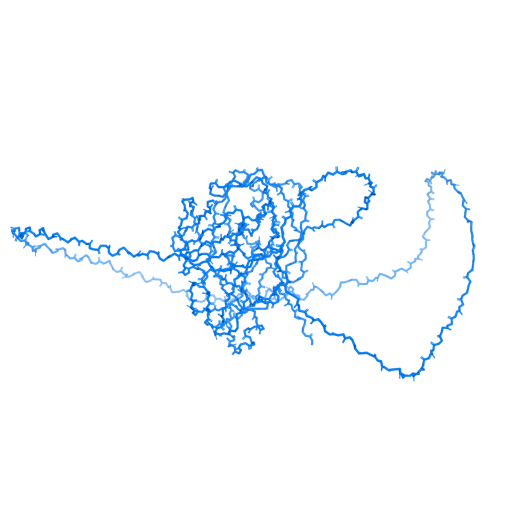 -9.040 12.203 15.243 1.00 97.31 339 ILE A O 1
ATOM 2498 N N . SER A 1 340 ? -9.215 12.926 13.127 1.00 97.50 340 SER A N 1
ATOM 2499 C CA . SER A 1 340 ? -10.683 12.977 13.134 1.00 97.50 340 SER A CA 1
ATOM 2500 C C . SER A 1 340 ? -11.314 11.593 13.296 1.00 97.50 340 SER A C 1
ATOM 2502 O O . SER A 1 340 ? -12.253 11.438 14.071 1.00 97.50 340 SER A O 1
ATOM 2504 N N . GLN A 1 341 ? -10.775 10.569 12.630 1.00 98.50 341 GLN A N 1
ATOM 2505 C CA . GLN A 1 341 ? -11.244 9.192 12.789 1.00 98.50 341 GLN A CA 1
ATOM 2506 C C . GLN A 1 341 ? -10.926 8.637 14.178 1.00 98.50 341 GLN A C 1
ATOM 2508 O O . GLN A 1 341 ? -11.768 7.967 14.769 1.00 98.50 341 GLN A O 1
ATOM 2513 N N . ALA A 1 342 ? -9.748 8.944 14.731 1.00 98.44 342 ALA A N 1
ATOM 2514 C CA . ALA A 1 342 ? -9.390 8.560 16.094 1.00 98.44 342 ALA A CA 1
ATOM 2515 C C . ALA A 1 342 ? -10.383 9.141 17.118 1.00 98.44 342 ALA A C 1
ATOM 2517 O O . ALA A 1 342 ? -10.879 8.418 17.982 1.00 98.44 342 ALA A O 1
ATOM 2518 N N . GLN A 1 343 ? -10.760 10.415 16.966 1.00 97.94 343 GLN A N 1
ATOM 2519 C CA . GLN A 1 343 ? -11.801 11.053 17.780 1.00 97.94 343 GLN A CA 1
ATOM 2520 C C . GLN A 1 343 ? -13.172 10.388 17.596 1.00 97.94 343 GLN A C 1
ATOM 2522 O O . GLN A 1 343 ? -13.855 10.119 18.582 1.00 97.94 343 GLN A O 1
ATOM 2527 N N . GLN A 1 344 ? -13.553 10.072 16.354 1.00 98.19 344 GLN A N 1
ATOM 2528 C CA . GLN A 1 344 ? -14.831 9.428 16.029 1.00 98.19 344 GLN A CA 1
ATOM 2529 C C . GLN A 1 344 ? -15.002 8.060 16.711 1.00 98.19 344 GLN A C 1
ATOM 2531 O O . GLN A 1 344 ? -16.124 7.657 17.011 1.00 98.19 344 GLN A O 1
ATOM 2536 N N . VAL A 1 345 ? -13.902 7.347 16.971 1.00 98.25 345 VAL A N 1
ATOM 2537 C CA . VAL A 1 345 ? -13.914 6.015 17.605 1.00 98.25 345 VAL A CA 1
ATOM 2538 C C . VAL A 1 345 ? -13.483 6.038 19.075 1.00 98.25 345 VAL A C 1
ATOM 2540 O O . VAL A 1 345 ? -13.187 4.990 19.655 1.00 98.25 345 VAL A O 1
ATOM 2543 N N . GLY A 1 346 ? -13.469 7.230 19.684 1.00 97.81 346 GLY A N 1
ATOM 2544 C CA . GLY A 1 346 ? -13.268 7.425 21.122 1.00 97.81 346 GLY A CA 1
ATOM 2545 C C . GLY A 1 346 ? -11.814 7.371 21.598 1.00 97.81 346 GLY A C 1
ATOM 2546 O O . GLY A 1 346 ? -11.575 7.214 22.792 1.00 97.81 346 GLY A O 1
ATOM 2547 N N . LEU A 1 347 ? -10.828 7.506 20.708 1.00 97.00 347 LEU A N 1
ATOM 2548 C CA . LEU A 1 347 ? -9.400 7.486 21.058 1.00 97.00 347 LEU A CA 1
ATOM 2549 C C . LEU A 1 347 ? -8.910 8.884 21.453 1.00 97.00 347 LEU A C 1
ATOM 2551 O O . LEU A 1 347 ? -8.106 9.504 20.761 1.00 97.00 347 LEU A O 1
ATOM 2555 N N . THR A 1 348 ? -9.439 9.403 22.558 1.00 92.06 348 THR A N 1
ATOM 2556 C CA . THR A 1 348 ? -9.079 10.727 23.103 1.00 92.06 348 THR A CA 1
ATOM 2557 C C . THR A 1 348 ? -8.221 10.651 24.366 1.00 92.06 348 THR A C 1
ATOM 2559 O O . THR A 1 348 ? -7.710 11.673 24.820 1.00 92.06 348 THR A O 1
ATOM 2562 N N . ALA A 1 349 ? -8.058 9.454 24.935 1.00 89.94 349 ALA A N 1
ATOM 2563 C CA . ALA A 1 349 ? -7.206 9.205 26.093 1.00 89.94 349 ALA A CA 1
ATOM 2564 C C . ALA A 1 349 ? -5.711 9.356 25.755 1.00 89.94 349 ALA A C 1
ATOM 2566 O O . ALA A 1 349 ? -5.332 9.447 24.591 1.00 89.94 349 ALA A O 1
ATOM 2567 N N . THR A 1 350 ? -4.846 9.342 26.771 1.00 95.62 350 THR A N 1
ATOM 2568 C CA . THR A 1 350 ? -3.387 9.290 26.588 1.00 95.62 350 THR A CA 1
ATOM 2569 C C . THR A 1 350 ? -2.992 8.056 25.760 1.00 95.62 350 THR A C 1
ATOM 2571 O O . THR A 1 350 ? -3.519 6.972 26.023 1.00 95.62 350 THR A O 1
ATOM 2574 N N . PRO A 1 351 ? -2.088 8.178 24.768 1.00 97.56 351 PRO A N 1
ATOM 2575 C CA . PRO A 1 351 ? -1.604 7.020 24.023 1.00 97.56 351 PRO A CA 1
ATOM 2576 C C . PRO A 1 351 ? -0.849 6.047 24.929 1.00 97.56 351 PRO A C 1
ATOM 2578 O O . PRO A 1 351 ? -0.116 6.456 25.827 1.00 97.56 351 PRO A O 1
ATOM 2581 N N . GLU A 1 352 ? -0.985 4.753 24.652 1.00 97.81 352 GLU A N 1
ATOM 2582 C CA . GLU A 1 352 ? -0.249 3.709 25.374 1.00 97.81 352 GLU A CA 1
ATOM 2583 C C . GLU A 1 352 ? 1.220 3.660 24.954 1.00 97.81 352 GLU A C 1
ATOM 2585 O O . GLU A 1 352 ? 2.090 3.275 25.736 1.00 97.81 352 GLU A O 1
ATOM 2590 N N . LYS A 1 353 ? 1.504 4.019 23.697 1.00 97.00 353 LYS A N 1
ATOM 2591 C CA . LYS A 1 353 ? 2.854 4.046 23.129 1.00 97.00 353 LYS A CA 1
ATOM 2592 C C . LYS A 1 353 ? 2.976 5.226 22.172 1.00 97.00 353 LYS A C 1
ATOM 2594 O O . LYS A 1 353 ? 1.990 5.663 21.586 1.00 97.00 353 LYS A O 1
ATOM 2599 N N . ILE A 1 354 ? 4.198 5.702 21.968 1.00 96.69 354 ILE A N 1
ATOM 2600 C CA . ILE A 1 354 ? 4.517 6.669 20.915 1.00 96.69 354 ILE A CA 1
ATOM 2601 C C . ILE A 1 354 ? 5.537 6.008 19.996 1.00 96.69 354 ILE A C 1
ATOM 2603 O O . ILE A 1 354 ? 6.630 5.633 20.426 1.00 96.69 354 ILE A O 1
ATOM 2607 N N . PHE A 1 355 ? 5.167 5.824 18.734 1.00 95.19 355 PHE A N 1
ATOM 2608 C CA . PHE A 1 355 ? 6.118 5.439 17.698 1.00 95.19 355 PHE A CA 1
ATOM 2609 C C . PHE A 1 355 ? 6.739 6.680 17.079 1.00 95.19 355 PHE A C 1
ATOM 2611 O O . PHE A 1 355 ? 6.182 7.775 17.142 1.00 95.19 355 PHE A O 1
ATOM 2618 N N . THR A 1 356 ? 7.902 6.498 16.464 1.00 90.31 356 THR A N 1
ATOM 2619 C CA . THR A 1 356 ? 8.508 7.532 15.632 1.00 90.31 356 THR A CA 1
ATOM 2620 C C . THR A 1 356 ? 8.609 7.056 14.194 1.00 90.31 356 THR A C 1
ATOM 2622 O O . THR A 1 356 ? 8.865 5.877 13.926 1.00 90.31 356 THR A O 1
ATOM 2625 N N . ALA A 1 357 ? 8.394 7.986 13.269 1.00 84.25 357 ALA A N 1
ATOM 2626 C CA . ALA A 1 357 ? 8.657 7.798 11.851 1.00 84.25 357 ALA A CA 1
ATOM 2627 C C . ALA A 1 357 ? 9.429 8.997 11.302 1.00 84.25 357 ALA A C 1
ATOM 2629 O O . ALA A 1 357 ? 9.294 10.117 11.790 1.00 84.25 357 ALA A O 1
ATOM 2630 N N . THR A 1 358 ? 10.236 8.768 10.272 1.00 73.69 358 THR A N 1
ATOM 2631 C CA . THR A 1 358 ? 10.921 9.839 9.542 1.00 73.69 358 THR A CA 1
ATOM 2632 C C . THR A 1 358 ? 10.238 10.019 8.193 1.00 73.69 358 THR A C 1
ATOM 2634 O O . THR A 1 358 ? 10.175 9.073 7.409 1.00 73.69 358 THR A O 1
ATOM 2637 N N . GLY A 1 359 ? 9.706 11.215 7.942 1.00 64.62 359 GLY A N 1
ATOM 2638 C CA . GLY A 1 359 ? 9.054 11.572 6.681 1.00 64.62 359 GLY A CA 1
ATOM 2639 C C . GLY A 1 359 ? 9.990 12.250 5.672 1.00 64.62 359 GLY A C 1
ATOM 2640 O O . GLY A 1 359 ? 11.184 12.439 5.918 1.00 64.62 359 GLY A O 1
ATOM 2641 N N . THR A 1 360 ? 9.435 12.660 4.528 1.00 55.38 360 THR A N 1
ATOM 2642 C CA . THR A 1 360 ? 10.098 13.507 3.533 1.00 55.38 360 THR A CA 1
ATOM 2643 C C . THR A 1 360 ? 10.592 14.796 4.192 1.00 55.38 360 THR A C 1
ATOM 2645 O O . THR A 1 360 ? 9.817 15.537 4.791 1.00 55.38 360 THR A O 1
ATOM 2648 N N . GLY A 1 361 ? 11.893 15.075 4.069 1.00 61.16 361 GLY A N 1
ATOM 2649 C CA . GLY A 1 361 ? 12.524 16.262 4.659 1.00 61.16 361 GLY A CA 1
ATOM 2650 C C . GLY A 1 361 ? 13.123 16.061 6.055 1.00 61.16 361 GLY A C 1
ATOM 2651 O O . GLY A 1 361 ? 13.327 17.052 6.749 1.00 61.16 361 GLY A O 1
ATOM 2652 N N . ASP A 1 362 ? 13.397 14.814 6.456 1.00 68.44 362 ASP A N 1
ATOM 2653 C CA . ASP A 1 362 ? 14.072 14.435 7.713 1.00 68.44 362 ASP A CA 1
ATOM 2654 C C . ASP A 1 362 ? 13.307 14.804 8.999 1.00 68.44 362 ASP A C 1
ATOM 2656 O O . ASP A 1 362 ? 13.828 14.672 10.107 1.00 68.44 362 ASP A O 1
ATOM 2660 N N . ALA A 1 363 ? 12.045 15.226 8.873 1.00 74.94 363 ALA A N 1
ATOM 2661 C CA . ALA A 1 363 ? 11.180 15.472 10.015 1.00 74.94 363 ALA A CA 1
ATOM 2662 C C . ALA A 1 363 ? 10.883 14.155 10.746 1.00 74.94 363 ALA A C 1
ATOM 2664 O O . ALA A 1 363 ? 10.434 13.179 10.136 1.00 74.94 363 ALA A O 1
ATOM 2665 N N . VAL A 1 364 ? 11.115 14.149 12.060 1.00 82.31 364 VAL A N 1
ATOM 2666 C CA . VAL A 1 364 ? 10.679 13.072 12.952 1.00 82.31 364 VAL A CA 1
ATOM 2667 C C . VAL A 1 364 ? 9.242 13.360 13.364 1.00 82.31 364 VAL A C 1
ATOM 2669 O O . VAL A 1 364 ? 8.942 14.421 13.907 1.00 82.31 364 VAL A O 1
ATOM 2672 N N . LEU A 1 365 ? 8.358 12.416 13.071 1.00 88.00 365 LEU A N 1
ATOM 2673 C CA . LEU A 1 365 ? 6.955 12.440 13.443 1.00 88.00 365 LEU A CA 1
ATOM 2674 C C . LEU A 1 365 ? 6.757 11.548 14.663 1.00 88.00 365 LEU A C 1
ATOM 2676 O O . LEU A 1 365 ? 7.203 10.399 14.666 1.00 88.00 365 LEU A O 1
ATOM 2680 N N . GLU A 1 366 ? 6.070 12.072 15.670 1.00 92.69 366 GLU A N 1
ATOM 2681 C CA . GLU A 1 366 ? 5.531 11.279 16.769 1.00 92.69 366 GLU A CA 1
ATOM 2682 C C . GLU A 1 366 ? 4.169 10.726 16.365 1.00 92.69 366 GLU A C 1
ATOM 2684 O O . GLU A 1 366 ? 3.321 11.442 15.830 1.00 92.69 366 GLU A O 1
ATOM 2689 N N . LEU A 1 367 ? 3.977 9.438 16.615 1.00 95.69 367 LEU A N 1
ATOM 2690 C CA . LEU A 1 367 ? 2.800 8.688 16.217 1.00 95.69 367 LEU A CA 1
ATOM 2691 C C . LEU A 1 367 ? 2.178 8.071 17.475 1.00 95.69 367 LEU A C 1
ATOM 2693 O O . LEU A 1 367 ? 2.640 7.017 17.926 1.00 95.69 367 LEU A O 1
ATOM 2697 N N . PRO A 1 368 ? 1.174 8.730 18.079 1.00 97.81 368 PRO A N 1
ATOM 2698 C CA . PRO A 1 368 ? 0.422 8.181 19.200 1.00 97.81 368 PRO A CA 1
ATOM 2699 C C . PRO A 1 368 ? -0.205 6.839 18.820 1.00 97.81 368 PRO A C 1
ATOM 2701 O O . PRO A 1 368 ? -0.816 6.709 17.759 1.00 97.81 368 PRO A O 1
ATOM 2704 N N . VAL A 1 369 ? -0.060 5.841 19.686 1.00 98.38 369 VAL A N 1
ATOM 2705 C CA . VAL A 1 369 ? -0.603 4.498 19.481 1.00 98.38 369 VAL A CA 1
ATOM 2706 C C . VAL A 1 369 ? -1.564 4.170 20.612 1.00 98.38 369 VAL A C 1
ATOM 2708 O O . VAL A 1 369 ? -1.199 4.222 21.789 1.00 98.38 369 VAL A O 1
ATOM 2711 N N . HIS A 1 370 ? -2.787 3.806 20.247 1.00 98.50 370 HIS A N 1
ATOM 2712 C CA . HIS A 1 370 ? -3.854 3.457 21.179 1.00 98.50 370 HIS A CA 1
ATOM 2713 C C . HIS A 1 370 ? -4.324 2.036 20.910 1.00 98.50 370 HIS A C 1
ATOM 2715 O O . HIS A 1 370 ? -4.415 1.615 19.754 1.00 98.50 370 HIS A O 1
ATOM 2721 N N . ARG A 1 371 ? -4.660 1.298 21.965 1.00 97.88 371 ARG A N 1
ATOM 2722 C CA . ARG A 1 371 ? -5.313 0.004 21.810 1.00 97.88 371 ARG A CA 1
ATOM 2723 C C . ARG A 1 371 ? -6.756 0.187 21.358 1.00 97.88 371 ARG A C 1
ATOM 2725 O O . ARG A 1 371 ? -7.442 1.124 21.767 1.00 97.88 371 ARG A O 1
ATOM 2732 N N . LEU A 1 372 ? -7.216 -0.722 20.508 1.00 98.25 372 LEU A N 1
ATOM 2733 C CA . LEU A 1 372 ? -8.613 -0.807 20.110 1.00 98.25 372 LEU A CA 1
ATOM 2734 C C . LEU A 1 372 ? -9.361 -1.827 20.966 1.00 98.25 372 LEU A C 1
ATOM 2736 O O . LEU A 1 372 ? -8.820 -2.865 21.339 1.00 98.25 372 LEU A O 1
ATOM 2740 N N . HIS A 1 373 ? -10.637 -1.549 21.218 1.00 96.50 373 HIS A N 1
ATOM 2741 C CA . HIS A 1 373 ? -11.562 -2.503 21.828 1.00 96.50 373 HIS A CA 1
ATOM 2742 C C . HIS A 1 373 ? -11.993 -3.576 20.822 1.00 96.50 373 HIS A C 1
ATOM 2744 O O . HIS A 1 373 ? -12.209 -4.731 21.185 1.00 96.50 373 HIS A O 1
ATOM 2750 N N . SER A 1 374 ? -12.140 -3.195 19.550 1.00 97.50 374 SER A N 1
ATOM 2751 C CA . SER A 1 374 ? -12.474 -4.122 18.470 1.00 97.50 374 SER A CA 1
ATOM 2752 C C . SER A 1 374 ? -12.050 -3.578 17.110 1.00 97.50 374 SER A C 1
ATOM 2754 O O . SER A 1 374 ? -12.289 -2.405 16.814 1.00 97.50 374 SER A O 1
ATOM 2756 N N . LEU A 1 375 ? -11.532 -4.453 16.253 1.00 98.56 375 LEU A N 1
ATOM 2757 C CA . LEU A 1 375 ? -11.376 -4.212 14.822 1.00 98.56 375 LEU A CA 1
ATOM 2758 C C . LEU A 1 375 ? -12.034 -5.365 14.062 1.00 98.56 375 LEU A C 1
ATOM 2760 O O . LEU A 1 375 ? -11.719 -6.527 14.311 1.00 98.56 375 LEU A O 1
ATOM 2764 N N . GLN A 1 376 ? -12.940 -5.050 13.142 1.00 98.50 376 GLN A N 1
ATOM 2765 C CA . GLN A 1 376 ? -13.576 -6.034 12.272 1.00 98.50 376 GLN A CA 1
ATOM 2766 C C . GLN A 1 376 ? -13.546 -5.571 10.817 1.00 98.50 376 GLN A C 1
ATOM 2768 O O . GLN A 1 376 ? -13.889 -4.428 10.508 1.00 98.50 376 GLN A O 1
ATOM 2773 N N . ILE A 1 377 ? -13.155 -6.479 9.927 1.00 98.19 377 ILE A N 1
ATOM 2774 C CA . ILE A 1 377 ? -13.103 -6.280 8.478 1.00 98.19 377 ILE A CA 1
ATOM 2775 C C . ILE A 1 377 ? -13.787 -7.491 7.848 1.00 98.19 377 ILE A C 1
ATOM 2777 O O . ILE A 1 377 ? -13.371 -8.623 8.092 1.00 98.19 377 ILE A O 1
ATOM 2781 N N . ALA A 1 378 ? -14.847 -7.251 7.072 1.00 96.31 378 ALA A N 1
ATOM 2782 C CA . ALA A 1 378 ? -15.742 -8.312 6.607 1.00 96.31 378 ALA A CA 1
ATOM 2783 C C . ALA A 1 378 ? -16.200 -9.206 7.788 1.00 96.31 378 ALA A C 1
ATOM 2785 O O . ALA A 1 378 ? -16.593 -8.681 8.840 1.00 96.31 378 ALA A O 1
ATOM 2786 N N . SER A 1 379 ? -16.142 -10.533 7.667 1.00 96.12 379 SER A N 1
ATOM 2787 C CA . SER A 1 379 ? -16.490 -11.446 8.758 1.00 96.12 379 SER A CA 1
ATOM 2788 C C . SER A 1 379 ? -15.364 -11.654 9.783 1.00 96.12 379 SER A C 1
ATOM 2790 O O . SER A 1 379 ? -15.585 -12.324 10.793 1.00 96.12 379 SER A O 1
ATOM 2792 N N . ARG A 1 380 ? -14.153 -11.116 9.565 1.00 97.25 380 ARG A N 1
ATOM 2793 C CA . ARG A 1 380 ? -12.996 -11.339 10.449 1.00 97.25 380 ARG A CA 1
ATOM 2794 C C . ARG A 1 380 ? -12.901 -10.273 11.533 1.00 97.25 380 ARG A C 1
ATOM 2796 O O . ARG A 1 380 ? -12.763 -9.083 11.250 1.00 97.25 380 ARG A O 1
ATOM 2803 N N . ARG A 1 381 ? -12.889 -10.722 12.787 1.00 97.69 381 ARG A N 1
ATOM 2804 C CA . ARG A 1 381 ? -12.546 -9.909 13.958 1.00 97.69 381 ARG A CA 1
ATOM 2805 C C . ARG A 1 381 ? -11.071 -10.099 14.315 1.00 97.69 381 ARG A C 1
ATOM 2807 O O . ARG A 1 381 ? -10.575 -11.222 14.294 1.00 97.69 381 ARG A O 1
ATOM 2814 N N . LEU A 1 382 ? -10.391 -9.003 14.643 1.00 97.38 382 LEU A N 1
ATOM 2815 C CA . LEU A 1 382 ? -9.003 -8.972 15.096 1.00 97.38 382 LEU A CA 1
ATOM 2816 C C . LEU A 1 382 ? -8.968 -8.458 16.540 1.00 97.38 382 LEU A C 1
ATOM 2818 O O . LEU A 1 382 ? -9.280 -7.294 16.797 1.00 97.38 382 LEU A O 1
ATOM 2822 N N . ASP A 1 383 ? -8.610 -9.331 17.482 1.00 90.94 383 ASP A N 1
ATOM 2823 C CA . ASP A 1 383 ? -8.728 -9.042 18.921 1.00 90.94 383 ASP A CA 1
ATOM 2824 C C . ASP A 1 383 ? -7.532 -8.266 19.501 1.00 90.94 383 ASP A C 1
ATOM 2826 O O . ASP A 1 383 ? -7.674 -7.557 20.496 1.00 90.94 383 ASP A O 1
ATOM 2830 N N . ASN A 1 384 ? -6.363 -8.340 18.858 1.00 96.00 384 ASN A N 1
ATOM 2831 C CA . ASN A 1 384 ? -5.152 -7.614 19.255 1.00 96.00 384 ASN A CA 1
ATOM 2832 C C . ASN A 1 384 ? -4.860 -6.483 18.264 1.00 96.00 384 ASN A C 1
ATOM 2834 O O . ASN A 1 384 ? -3.907 -6.547 17.487 1.00 96.00 384 ASN A O 1
ATOM 2838 N N . ALA A 1 385 ? -5.726 -5.469 18.253 1.00 98.25 385 ALA A N 1
ATOM 2839 C CA . ALA A 1 385 ? -5.651 -4.364 17.305 1.00 98.25 385 ALA A CA 1
ATOM 2840 C C . ALA A 1 385 ? -5.269 -3.031 17.966 1.00 98.25 385 ALA A C 1
ATOM 2842 O O . ALA A 1 385 ? -5.671 -2.720 19.090 1.00 98.25 385 ALA A O 1
ATOM 2843 N N . TRP A 1 386 ? -4.516 -2.224 17.224 1.00 98.62 386 TRP A N 1
ATOM 2844 C CA . TRP A 1 386 ? -3.952 -0.950 17.648 1.00 98.62 386 TRP A CA 1
ATOM 2845 C C . TRP A 1 386 ? -4.147 0.097 16.555 1.00 98.62 386 TRP A C 1
ATOM 2847 O O . TRP A 1 386 ? -3.946 -0.179 15.373 1.00 98.62 386 TRP A O 1
ATOM 2857 N N . ALA A 1 387 ? -4.494 1.317 16.946 1.00 98.56 387 ALA A N 1
ATOM 2858 C CA . ALA A 1 387 ? -4.554 2.462 16.052 1.00 98.56 387 ALA A CA 1
ATOM 2859 C C . ALA A 1 387 ? -3.313 3.338 16.228 1.00 98.56 387 ALA A C 1
ATOM 2861 O O . ALA A 1 387 ? -3.039 3.822 17.326 1.00 98.56 387 ALA A O 1
ATOM 2862 N N . ILE A 1 388 ? -2.600 3.568 15.131 1.00 98.25 388 ILE A N 1
ATOM 2863 C CA . ILE A 1 388 ? -1.552 4.577 15.004 1.00 98.25 388 ILE A CA 1
ATOM 2864 C C . ILE A 1 388 ? -2.217 5.861 14.497 1.00 98.25 388 ILE A C 1
ATOM 2866 O O . ILE A 1 388 ? -2.760 5.892 13.390 1.00 98.25 388 ILE A O 1
ATOM 2870 N N . VAL A 1 389 ? -2.202 6.923 15.299 1.00 97.94 389 VAL A N 1
ATOM 2871 C CA . VAL A 1 389 ? -2.817 8.206 14.940 1.00 97.94 389 VAL A CA 1
ATOM 2872 C C . VAL A 1 389 ? -1.822 9.043 14.148 1.00 97.94 389 VAL A C 1
ATOM 2874 O O . VAL A 1 389 ? -0.732 9.364 14.618 1.00 97.94 389 VAL A O 1
ATOM 2877 N N . GLN A 1 390 ? -2.209 9.397 12.928 1.00 95.75 390 GLN A N 1
ATOM 2878 C CA . GLN A 1 390 ? -1.349 10.084 11.975 1.00 95.75 390 GLN A CA 1
ATOM 2879 C C . GLN A 1 390 ? -1.459 11.611 12.121 1.00 95.75 390 GLN A C 1
ATOM 2881 O O . GLN A 1 390 ? -2.574 12.145 12.185 1.00 95.75 390 GLN A O 1
ATOM 2886 N N . PRO A 1 391 ? -0.329 12.345 12.166 1.00 93.38 391 PRO A N 1
ATOM 2887 C CA . PRO A 1 391 ? -0.333 13.800 12.254 1.00 93.38 391 PRO A CA 1
ATOM 2888 C C . PRO A 1 391 ? -0.808 14.437 10.941 1.00 93.38 391 PRO A C 1
ATOM 2890 O O . PRO A 1 391 ? -0.765 13.824 9.878 1.00 93.38 391 PRO A O 1
ATOM 2893 N N . ARG A 1 392 ? -1.219 15.711 10.991 1.00 93.50 392 ARG A N 1
ATOM 2894 C CA . ARG A 1 392 ? -1.696 16.465 9.814 1.00 93.50 392 ARG A CA 1
ATOM 2895 C C . ARG A 1 392 ? -0.545 16.902 8.900 1.00 93.50 392 ARG A C 1
ATOM 2897 O O . ARG A 1 392 ? -0.198 18.080 8.855 1.00 93.50 392 ARG A O 1
ATOM 2904 N N . VAL A 1 393 ? 0.047 15.952 8.184 1.00 89.62 393 VAL A N 1
ATOM 2905 C CA . VAL A 1 393 ? 1.156 16.158 7.239 1.00 89.62 393 VAL A CA 1
ATOM 2906 C C . VAL A 1 393 ? 0.883 15.382 5.949 1.00 89.62 393 VAL A C 1
ATOM 2908 O O . VAL A 1 393 ? 0.258 14.325 5.989 1.00 89.62 393 VAL A O 1
ATOM 2911 N N . GLY A 1 394 ? 1.335 15.913 4.806 1.00 89.19 394 GLY A N 1
ATOM 2912 C CA . GLY A 1 394 ? 1.139 15.283 3.495 1.00 89.19 394 GLY A CA 1
ATOM 2913 C C . GLY A 1 394 ? -0.333 14.962 3.241 1.00 89.19 394 GLY A C 1
ATOM 2914 O O . GLY A 1 394 ? -1.205 15.774 3.558 1.00 89.19 394 GLY A O 1
ATOM 2915 N N . TYR A 1 395 ? -0.599 13.741 2.774 1.00 91.62 395 TYR A N 1
ATOM 2916 C CA . TYR A 1 395 ? -1.958 13.229 2.589 1.00 91.62 395 TYR A CA 1
ATOM 2917 C C . TYR A 1 395 ? -2.869 13.445 3.817 1.00 91.62 395 TYR A C 1
ATOM 2919 O O . TYR A 1 395 ? -4.008 13.880 3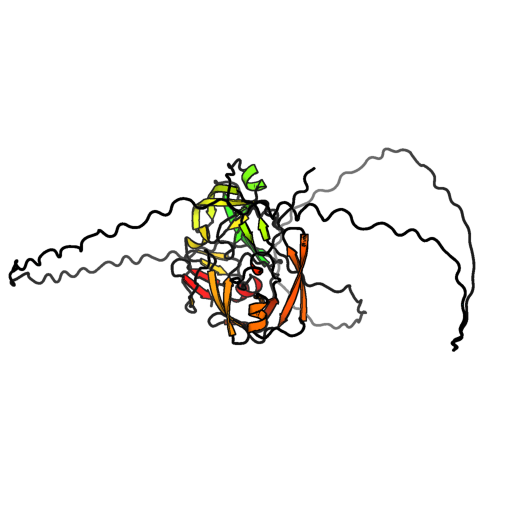.666 1.00 91.62 395 TYR A O 1
ATOM 2927 N N . PHE A 1 396 ? -2.369 13.235 5.041 1.00 93.62 396 PHE A N 1
ATOM 2928 C CA . PHE A 1 396 ? -3.151 13.369 6.279 1.00 93.62 396 PHE A CA 1
ATOM 2929 C C . PHE A 1 396 ? -3.493 14.813 6.670 1.00 93.62 396 PHE A C 1
ATOM 2931 O O . PHE A 1 396 ? -4.275 15.043 7.595 1.00 93.62 396 PHE A O 1
ATOM 2938 N N . ALA A 1 397 ? -2.925 15.812 5.991 1.00 93.62 397 ALA A N 1
ATOM 2939 C CA . ALA A 1 397 ? -3.326 17.202 6.180 1.00 93.62 397 ALA A CA 1
ATOM 2940 C C . ALA A 1 397 ? -4.674 17.517 5.510 1.00 93.62 397 ALA A C 1
ATOM 2942 O O . ALA A 1 397 ? -5.357 18.464 5.931 1.00 93.62 397 ALA A O 1
ATOM 2943 N N . ARG A 1 398 ? -5.057 16.734 4.492 1.00 94.06 398 ARG A N 1
ATOM 2944 C CA . ARG A 1 398 ? -6.260 16.965 3.694 1.00 94.06 398 ARG A CA 1
ATOM 2945 C C . ARG A 1 398 ? -7.542 16.734 4.503 1.00 94.06 398 ARG A C 1
ATOM 2947 O O . ARG A 1 398 ? -7.582 15.845 5.351 1.00 94.06 398 ARG A O 1
ATOM 2954 N N . PRO A 1 399 ? -8.609 17.508 4.243 1.00 94.69 399 PRO A N 1
ATOM 2955 C CA . PRO A 1 399 ? -9.884 17.343 4.942 1.00 94.69 399 PRO A CA 1
ATOM 2956 C C . PRO A 1 399 ? -10.608 16.038 4.578 1.00 94.69 399 PRO A C 1
ATOM 2958 O O . PRO A 1 399 ? -11.382 15.534 5.384 1.00 94.69 399 PRO A O 1
ATOM 2961 N N . ASP A 1 400 ? -10.352 15.491 3.389 1.00 95.19 400 ASP A N 1
ATOM 2962 C CA . ASP A 1 400 ? -10.926 14.245 2.871 1.00 95.19 400 ASP A CA 1
ATOM 2963 C C . ASP A 1 400 ? -10.033 13.014 3.116 1.00 95.19 400 ASP A C 1
ATOM 2965 O O . ASP A 1 400 ? -10.320 11.921 2.613 1.00 95.19 400 ASP A O 1
ATOM 2969 N N . ALA A 1 401 ? -8.944 13.181 3.876 1.00 96.69 401 ALA A N 1
ATOM 2970 C CA . ALA A 1 401 ? -8.053 12.090 4.228 1.00 96.69 401 ALA A CA 1
ATOM 2971 C C . ALA A 1 401 ? -8.780 11.031 5.063 1.00 96.69 401 ALA A C 1
ATOM 2973 O O . ALA A 1 401 ? -9.586 11.344 5.942 1.00 96.69 401 ALA A O 1
ATOM 2974 N N . VAL A 1 402 ? -8.445 9.770 4.815 1.00 98.06 402 VAL A N 1
ATOM 2975 C CA . VAL A 1 402 ? -8.886 8.628 5.616 1.00 98.06 402 VAL A CA 1
ATOM 2976 C C . VAL A 1 402 ? -7.681 7.802 6.040 1.00 98.06 402 VAL A C 1
ATOM 2978 O O . VAL A 1 402 ? -6.620 7.854 5.423 1.00 98.06 402 VAL A O 1
ATOM 2981 N N . GLY A 1 403 ? -7.843 7.037 7.107 1.00 98.25 403 GLY A N 1
ATOM 2982 C CA . GLY A 1 403 ? -6.877 6.057 7.568 1.00 98.25 403 GLY A CA 1
ATOM 2983 C C . GLY A 1 403 ? -6.643 4.930 6.565 1.00 98.25 403 GLY A C 1
ATOM 2984 O O . GLY A 1 403 ? -7.301 4.842 5.523 1.00 98.25 403 GLY A O 1
ATOM 2985 N N . PHE A 1 404 ? -5.711 4.041 6.890 1.00 98.25 404 PHE A N 1
ATOM 2986 C CA . PHE A 1 404 ? -5.383 2.904 6.039 1.00 98.25 404 PHE A CA 1
ATOM 2987 C C . PHE A 1 404 ? -5.026 1.641 6.826 1.00 98.25 404 PHE A C 1
ATOM 2989 O O . PHE A 1 404 ? -4.571 1.690 7.973 1.00 98.25 404 PHE A O 1
ATOM 2996 N N . LEU A 1 405 ? -5.224 0.501 6.167 1.00 98.44 405 LEU A N 1
ATOM 2997 C CA . LEU A 1 405 ? -4.807 -0.828 6.595 1.00 98.44 405 LEU A CA 1
ATOM 2998 C C . LEU A 1 405 ? -3.465 -1.158 5.935 1.00 98.44 405 LEU A C 1
ATOM 3000 O O . LEU A 1 405 ? -3.397 -1.233 4.710 1.00 98.44 405 LEU A O 1
ATOM 3004 N N . GLY A 1 406 ? -2.420 -1.329 6.747 1.00 97.81 406 GLY A N 1
ATOM 3005 C CA . GLY A 1 406 ? -1.089 -1.735 6.284 1.00 97.81 406 GLY A CA 1
ATOM 3006 C C . GLY A 1 406 ? -0.854 -3.242 6.383 1.00 97.81 406 GLY A C 1
ATOM 3007 O O . GLY A 1 406 ? -1.722 -3.985 6.853 1.00 97.81 406 GLY A O 1
ATOM 3008 N N . ASN A 1 407 ? 0.355 -3.695 6.038 1.00 97.81 407 ASN A N 1
ATOM 3009 C CA . ASN A 1 407 ? 0.683 -5.127 6.025 1.00 97.81 407 ASN A CA 1
ATOM 3010 C C . ASN A 1 407 ? 0.492 -5.824 7.375 1.00 97.81 407 ASN A C 1
ATOM 3012 O O . ASN A 1 407 ? 0.109 -6.982 7.363 1.00 97.81 407 ASN A O 1
ATOM 3016 N N . SER A 1 408 ? 0.647 -5.129 8.513 1.00 97.19 408 SER A N 1
ATOM 3017 C CA . SER A 1 408 ? 0.380 -5.728 9.836 1.00 97.19 408 SER A CA 1
ATOM 3018 C C . SER A 1 408 ? -1.088 -6.075 10.099 1.00 97.19 408 SER A C 1
ATOM 3020 O O . SER A 1 408 ? -1.377 -6.764 11.072 1.00 97.19 408 SER A O 1
ATOM 3022 N N . VAL A 1 409 ? -2.025 -5.563 9.301 1.00 98.31 409 VAL A N 1
ATOM 3023 C CA . VAL A 1 409 ? -3.427 -5.996 9.333 1.00 98.31 409 VAL A CA 1
ATOM 3024 C C . VAL A 1 409 ? -3.665 -7.020 8.232 1.00 98.31 409 VAL A C 1
ATOM 3026 O O . VAL A 1 409 ? -4.296 -8.044 8.467 1.00 98.31 409 VAL A O 1
ATOM 3029 N N . LEU A 1 410 ? -3.170 -6.738 7.025 1.00 98.19 410 LEU A N 1
ATOM 3030 C CA . LEU A 1 410 ? -3.459 -7.526 5.827 1.00 98.19 410 LEU A CA 1
ATOM 3031 C C . LEU A 1 410 ? -2.891 -8.947 5.897 1.00 98.19 410 LEU A C 1
ATOM 3033 O O . LEU A 1 410 ? -3.527 -9.874 5.401 1.00 98.19 410 LEU A O 1
ATOM 3037 N N . ASP A 1 411 ? -1.773 -9.152 6.589 1.00 97.25 411 ASP A N 1
ATOM 3038 C CA . ASP A 1 411 ? -1.199 -10.480 6.826 1.00 97.25 411 ASP A CA 1
ATOM 3039 C C . ASP A 1 411 ? -2.040 -11.376 7.755 1.00 97.25 411 ASP A C 1
ATOM 3041 O O . ASP A 1 411 ? -1.736 -12.558 7.898 1.00 97.25 411 ASP A O 1
ATOM 3045 N N . LYS A 1 412 ? -3.126 -10.855 8.347 1.00 97.12 412 LYS A N 1
ATOM 3046 C CA . LYS A 1 412 ? -4.119 -11.628 9.122 1.00 97.12 412 LYS A CA 1
ATOM 3047 C C . LYS A 1 412 ? -5.347 -11.993 8.280 1.00 97.12 412 LYS A C 1
ATOM 3049 O O . LYS A 1 412 ? -6.255 -12.648 8.791 1.00 97.12 412 LYS A O 1
ATOM 3054 N N . LEU A 1 413 ? -5.415 -11.517 7.034 1.00 96.88 413 LEU A N 1
ATOM 3055 C CA . LEU A 1 413 ? -6.622 -11.565 6.205 1.00 96.88 413 LEU A CA 1
ATOM 3056 C C . LEU A 1 413 ? -6.451 -12.331 4.889 1.00 96.88 413 LEU A C 1
ATOM 3058 O O . LEU A 1 413 ? -7.468 -12.649 4.283 1.00 96.88 413 LEU A O 1
ATOM 3062 N N . ASP A 1 414 ? -5.220 -12.584 4.428 1.00 95.69 414 ASP A N 1
ATOM 3063 C CA . ASP A 1 414 ? -4.923 -13.161 3.101 1.00 95.69 414 ASP A CA 1
ATOM 3064 C C . ASP A 1 414 ? -5.788 -12.534 1.978 1.00 95.69 414 ASP A C 1
ATOM 3066 O O . ASP A 1 414 ? -6.625 -13.206 1.356 1.00 95.69 414 ASP A O 1
ATOM 3070 N N . PRO A 1 415 ? -5.648 -11.211 1.765 1.00 98.00 415 PRO A N 1
ATOM 3071 C CA . PRO A 1 415 ? -6.610 -10.402 1.037 1.00 98.00 415 PRO A CA 1
ATOM 3072 C C . PRO A 1 415 ? -6.689 -10.769 -0.445 1.00 98.00 415 PRO A C 1
ATOM 3074 O O . PRO A 1 415 ? -5.676 -11.002 -1.110 1.00 98.00 415 PRO A O 1
ATOM 3077 N N . TYR A 1 416 ? -7.910 -10.734 -0.969 1.00 98.38 416 TYR A N 1
ATOM 3078 C CA . TYR A 1 416 ? -8.240 -10.834 -2.384 1.00 98.38 416 TYR A CA 1
ATOM 3079 C C . TYR A 1 416 ? -8.751 -9.489 -2.905 1.00 98.38 416 TYR A C 1
ATOM 3081 O O . TYR A 1 416 ? -9.595 -8.843 -2.278 1.00 98.38 416 TYR A O 1
ATOM 3089 N N . PHE A 1 417 ? -8.268 -9.102 -4.082 1.00 98.56 417 PHE A N 1
ATOM 3090 C CA . PHE A 1 417 ? -8.595 -7.855 -4.757 1.00 98.56 417 PHE A CA 1
ATOM 3091 C C . PHE A 1 417 ? -9.167 -8.144 -6.138 1.00 98.56 417 PHE A C 1
ATOM 3093 O O . PHE A 1 417 ? -8.553 -8.849 -6.936 1.00 98.56 417 PHE A O 1
ATOM 3100 N N . ASP A 1 418 ? -10.300 -7.525 -6.453 1.00 98.19 418 ASP A N 1
ATOM 3101 C CA . ASP A 1 418 ? -10.845 -7.473 -7.803 1.00 98.19 418 ASP A CA 1
ATOM 3102 C C . ASP A 1 418 ? -11.261 -6.037 -8.126 1.00 98.19 418 ASP A C 1
ATOM 3104 O O . ASP A 1 418 ? -12.336 -5.561 -7.757 1.00 98.19 418 ASP A O 1
ATOM 3108 N N . TYR A 1 419 ? -10.365 -5.329 -8.812 1.00 98.00 419 TYR A N 1
ATOM 3109 C CA . TYR A 1 419 ? -10.574 -3.941 -9.221 1.00 98.00 419 TYR A CA 1
ATOM 3110 C C . TYR A 1 419 ? -11.694 -3.795 -10.255 1.00 98.00 419 TYR A C 1
ATOM 3112 O O . TYR A 1 419 ? -12.321 -2.740 -10.311 1.00 98.00 419 TYR A O 1
ATOM 3120 N N . ALA A 1 420 ? -11.939 -4.822 -11.076 1.00 97.12 420 ALA A N 1
ATOM 3121 C CA . ALA A 1 420 ? -12.935 -4.763 -12.138 1.00 97.12 420 ALA A CA 1
ATOM 3122 C C . ALA A 1 420 ? -14.352 -4.883 -11.570 1.00 97.12 420 ALA A C 1
ATOM 3124 O O . ALA A 1 420 ? -15.238 -4.134 -11.977 1.00 97.12 420 ALA A O 1
ATOM 3125 N N . SER A 1 421 ? -14.557 -5.784 -10.603 1.00 97.50 421 SER A N 1
ATOM 3126 C CA . SER A 1 421 ? -15.839 -5.893 -9.897 1.00 97.50 421 SER A CA 1
ATOM 3127 C C . SER A 1 421 ? -15.977 -4.926 -8.717 1.00 97.50 421 SER A C 1
ATOM 3129 O O . SER A 1 421 ? -17.076 -4.780 -8.186 1.00 97.50 421 SER A O 1
ATOM 3131 N N . GLY A 1 422 ? -14.894 -4.255 -8.308 1.00 97.81 422 GLY A N 1
ATOM 3132 C CA . GLY A 1 422 ? -14.890 -3.368 -7.145 1.00 97.81 422 GLY A CA 1
ATOM 3133 C C . GLY A 1 422 ? -15.106 -4.140 -5.846 1.00 97.81 422 GLY A C 1
ATOM 3134 O O . GLY A 1 422 ? -15.877 -3.704 -4.991 1.00 97.81 422 GLY A O 1
ATOM 3135 N N . THR A 1 423 ? -14.455 -5.298 -5.713 1.00 98.31 423 THR A N 1
ATOM 3136 C CA . THR A 1 423 ? -14.652 -6.228 -4.597 1.00 98.31 423 THR A CA 1
ATOM 3137 C C . THR A 1 423 ? -13.347 -6.490 -3.852 1.00 98.31 423 THR A C 1
ATOM 3139 O O . THR A 1 423 ? -12.302 -6.724 -4.460 1.00 98.31 423 THR A O 1
ATOM 3142 N N . PHE A 1 424 ? -13.438 -6.503 -2.524 1.00 98.50 424 PHE A N 1
ATOM 3143 C CA . PHE A 1 424 ? -12.411 -7.006 -1.619 1.00 98.50 424 PHE A CA 1
ATOM 3144 C C . PHE A 1 424 ? -12.954 -8.244 -0.916 1.00 98.50 424 PHE A C 1
ATOM 3146 O O . PHE A 1 424 ? -14.132 -8.286 -0.560 1.00 98.50 424 PHE A O 1
ATOM 3153 N N . ALA A 1 425 ? -12.111 -9.240 -0.689 1.00 98.00 425 ALA A N 1
ATOM 3154 C CA . ALA A 1 425 ? -12.490 -10.416 0.078 1.00 98.00 425 ALA A CA 1
ATOM 3155 C C . ALA A 1 425 ? -11.336 -10.882 0.963 1.00 98.00 425 ALA A C 1
ATOM 3157 O O . ALA A 1 425 ? -10.174 -10.556 0.712 1.00 98.00 425 ALA A O 1
ATOM 3158 N N . ILE A 1 426 ? -11.665 -11.637 2.004 1.00 95.38 426 ILE A N 1
ATOM 3159 C CA . ILE A 1 426 ? -10.673 -12.237 2.897 1.00 95.38 426 ILE A CA 1
ATOM 3160 C C . ILE A 1 426 ? -10.476 -13.713 2.552 1.00 95.38 426 ILE A C 1
ATOM 3162 O O . ILE A 1 426 ? -11.418 -14.405 2.159 1.00 95.38 426 ILE A O 1
ATOM 3166 N N . GLY A 1 427 ? -9.243 -14.195 2.682 1.00 88.50 427 GLY A N 1
ATOM 3167 C CA . GLY A 1 427 ? -8.935 -15.616 2.600 1.00 88.50 427 GLY A CA 1
ATOM 3168 C C . GLY A 1 427 ? -9.623 -16.414 3.713 1.00 88.50 427 GLY A C 1
ATOM 3169 O O . GLY A 1 427 ? -9.978 -15.869 4.765 1.00 88.50 427 GLY A O 1
ATOM 3170 N N . ALA A 1 428 ? -9.828 -17.709 3.447 1.00 73.81 428 ALA A N 1
ATOM 3171 C CA . ALA A 1 428 ? -10.398 -18.663 4.402 1.00 73.81 428 ALA A CA 1
ATOM 3172 C C . ALA A 1 428 ? -9.535 -18.792 5.669 1.00 73.81 428 ALA A C 1
ATOM 3174 O O . ALA A 1 428 ? -8.306 -18.964 5.509 1.00 73.81 428 ALA A O 1
#

Sequence (428 aa):
MEAKRTCRAWRCRPAFPATVTSPTLSGASSGRLPRSCASRARSCKRPAAARPSLGSRMGAARARKATGASDGSAEDVEVPGLRLGDQGRRPEGHSRRPRGRRVLRRVRAEAARAGRAPLSGGQRPDPGARPWSRAPYNPGRMISRRAFVAFLGALAGCTTGRTRAVPVPVPLVYDDNGGLFITASVNGQAPIRLILDTGASRSTLATDYVRALGLPIRAGDPVEGSAGVVEAGLALATLEVPGLGAGTVDFVVYAFGSYDPRCAGILGSDFLRRAPFQIRYGGPALLWDAEAPADRIPMPLDNGIPRVTASVNGTPLPLRIDTGAAFPPGADAYLNLTISQAQQVGLTATPEKIFTATGTGDAVLELPVHRLHSLQIASRRLDNAWAIVQPRVGYFARPDAVGFLGNSVLDKLDPYFDYASGTFAIGA

Secondary structure (DSSP, 8-state):
------EEPP--EE-PPP-PPPPP------------------------------------------------------------------------------SSSSSSSSTTSS--------PPPPTT-PPPPPPPP--------------------------PPPPPEEEEEE-TT--EEEEEEETTPSPEEEEE-TT-SS-EEEHHHHHHTTPPPEE---EEETTEEE--EEEEEEEEETTTEEEEEEEEEE-EE-SSTTEEEEE-HHHHTTS-EEEETTTTEEEETPPPPSSEEE--EETTEEEEEEEETTEEEEEEE-TT-----SSSEEEEEEHHHHHHTT--SPPSEEEEEE-TTSPEEEEEEEE-S-EEETTEEESSEEEEEEPSSGGGGSTT---EE-HHHHTTT--EEETTTTEEE---

Nearest PDB structures (foldseek):
  4ehc-assembly1_A  TM=6.020E-01  e=7.724E-08  Mycobacterium tuberculosis
  7bgu-assembly1_A  TM=8.222E-01  e=5.250E-03  Mason-Pfizer monkey virus

Radius of gyration: 35.06 Å; Cα contacts (8 Å, |Δi|>4): 718; chains: 1; bounding box: 112×90×100 Å

Mean predicted aligned error: 16.9 Å

pLDDT: mean 73.61, std 28.09, range [26.38, 98.62]